Protein AF-A0A4S3IYD9-F1 (afdb_monomer)

Secondary structure (DSSP, 8-state):
--SHHHHHHH----S-EEEEEGGGHHHHHHHHHHHHHHHHS-TTT---------EEEEE--TTTS-GGG----HHHHHHHHHH--SSPPP-BS-GGGTT-EETTEE-EEEEEEEEEEEEETTEEEEEEEEEEEEEE---GGG--BTTB-HHHHHHHHHHHHTTS-TTS-SGGGG----EEEEEEEESS---HHHHHHHHTTHHHHHHHTT----TT-EEEEEEEESS----S-PPP-SS-----------GGGTHHHHHHHHHHHHHHHHHHHHS---EE-GGG-EE--SHHHHHHHHHHHHS-S-S---GGGTS--------SS-----STTPPEEE--------------PPPP---PPPP-----

Structure (mmCIF, N/CA/C/O backbone):
data_AF-A0A4S3IYD9-F1
#
_entry.id   AF-A0A4S3IYD9-F1
#
loop_
_atom_site.group_PDB
_atom_site.id
_atom_site.type_symbol
_atom_site.label_atom_id
_atom_site.label_alt_id
_atom_site.label_comp_id
_atom_site.label_asym_id
_atom_site.label_entity_id
_atom_site.label_seq_id
_atom_site.pdbx_PDB_ins_code
_atom_site.Cartn_x
_atom_site.Cartn_y
_atom_site.Cartn_z
_atom_site.occupancy
_atom_site.B_iso_or_equiv
_atom_site.auth_seq_id
_atom_site.auth_comp_id
_atom_site.auth_asym_id
_atom_site.auth_atom_id
_atom_site.pdbx_PDB_model_num
ATOM 1 N N . MET A 1 1 ? 7.993 -2.018 8.462 1.00 97.50 1 MET A N 1
ATOM 2 C CA . MET A 1 1 ? 8.046 -2.645 7.122 1.00 97.50 1 MET A CA 1
ATOM 3 C C . MET A 1 1 ? 9.369 -3.387 6.964 1.00 97.50 1 MET A C 1
ATOM 5 O O . MET A 1 1 ? 10.409 -2.776 7.178 1.00 97.50 1 MET A O 1
ATOM 9 N N . THR A 1 2 ? 9.347 -4.685 6.658 1.00 98.56 2 THR A N 1
ATOM 10 C CA . THR A 1 2 ? 10.551 -5.486 6.359 1.00 98.56 2 THR A CA 1
ATOM 11 C C . THR A 1 2 ? 11.015 -5.259 4.916 1.00 98.56 2 THR A C 1
ATOM 13 O O . THR A 1 2 ? 10.275 -4.715 4.103 1.00 98.56 2 THR A O 1
ATOM 16 N N . GLY A 1 3 ? 12.248 -5.653 4.587 1.00 97.00 3 GLY A N 1
ATOM 17 C CA . GLY A 1 3 ? 12.784 -5.571 3.219 1.00 97.00 3 GLY A CA 1
ATOM 18 C C . GLY A 1 3 ? 13.182 -4.164 2.746 1.00 97.00 3 G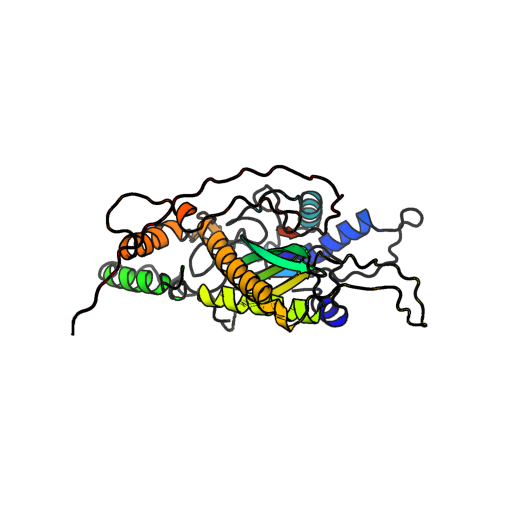LY A C 1
ATOM 19 O O . GLY A 1 3 ? 13.899 -4.049 1.756 1.00 97.00 3 GLY A O 1
ATOM 20 N N . SER A 1 4 ? 12.820 -3.103 3.475 1.00 96.75 4 SER A N 1
ATOM 21 C CA . SER A 1 4 ? 13.103 -1.703 3.113 1.00 96.75 4 SER A CA 1
ATOM 22 C C . SER A 1 4 ? 14.585 -1.415 2.868 1.00 96.75 4 SER A C 1
ATOM 24 O O . SER A 1 4 ? 14.920 -0.810 1.860 1.00 96.75 4 SER A O 1
ATOM 26 N N . HIS A 1 5 ? 15.489 -1.916 3.713 1.00 97.06 5 HIS A N 1
ATOM 27 C CA . HIS A 1 5 ? 16.930 -1.704 3.527 1.00 97.06 5 HIS A CA 1
ATOM 28 C C . HIS A 1 5 ? 17.460 -2.277 2.206 1.00 97.06 5 HIS A C 1
ATOM 30 O O . HIS A 1 5 ? 18.351 -1.696 1.598 1.00 97.06 5 HIS A O 1
ATOM 36 N N . TRP A 1 6 ? 16.906 -3.400 1.740 1.00 95.44 6 TRP A N 1
ATOM 37 C CA . TRP A 1 6 ? 17.292 -3.978 0.452 1.00 95.44 6 TRP A CA 1
ATOM 38 C C . TRP A 1 6 ? 16.702 -3.208 -0.723 1.00 95.44 6 TRP A C 1
ATOM 40 O O . TRP A 1 6 ? 17.362 -3.053 -1.750 1.00 95.44 6 TRP A O 1
ATOM 50 N N . LEU A 1 7 ? 15.476 -2.701 -0.562 1.00 95.94 7 LEU A N 1
ATOM 51 C CA . LEU A 1 7 ? 14.860 -1.795 -1.528 1.00 95.94 7 LEU A CA 1
ATOM 52 C C . LEU A 1 7 ? 15.666 -0.498 -1.658 1.00 95.94 7 LEU A C 1
ATOM 54 O O . LEU A 1 7 ? 15.875 -0.041 -2.775 1.00 95.94 7 LEU A O 1
ATOM 58 N N . ASP A 1 8 ? 16.162 0.060 -0.555 1.00 96.38 8 ASP A N 1
ATOM 59 C CA . ASP A 1 8 ? 16.987 1.272 -0.572 1.00 96.38 8 ASP A CA 1
ATOM 60 C C . ASP A 1 8 ? 18.371 1.034 -1.188 1.00 96.38 8 ASP A C 1
ATOM 62 O O . ASP A 1 8 ? 18.868 1.890 -1.916 1.00 96.38 8 ASP A O 1
ATOM 66 N N . GLU A 1 9 ? 18.975 -0.129 -0.931 1.00 96.25 9 GLU A N 1
ATOM 67 C CA . GLU A 1 9 ? 20.291 -0.489 -1.470 1.00 96.25 9 GLU A CA 1
ATOM 68 C C . GLU A 1 9 ? 20.237 -0.813 -2.969 1.00 96.25 9 GLU A C 1
ATOM 70 O O . GLU A 1 9 ? 21.090 -0.382 -3.741 1.00 96.25 9 GLU A O 1
ATOM 75 N N . THR A 1 10 ? 19.240 -1.593 -3.397 1.00 93.56 10 THR A N 1
ATOM 76 C CA . THR A 1 10 ? 19.213 -2.166 -4.754 1.00 93.56 10 THR A CA 1
ATOM 77 C C . THR A 1 10 ? 18.170 -1.551 -5.673 1.00 93.56 10 THR A C 1
ATOM 79 O O . THR A 1 10 ? 18.308 -1.628 -6.892 1.00 93.56 10 THR A O 1
ATOM 82 N N . GLY A 1 11 ? 17.102 -0.975 -5.119 1.00 95.25 11 GLY A N 1
ATOM 83 C CA . GLY A 1 11 ? 15.945 -0.528 -5.888 1.00 95.25 11 GLY A CA 1
ATOM 84 C C . GLY A 1 11 ? 15.099 -1.656 -6.483 1.00 95.25 11 GLY A C 1
ATOM 85 O O . GLY A 1 11 ? 14.274 -1.385 -7.354 1.00 95.25 11 GLY A O 1
ATOM 86 N N . LEU A 1 12 ? 15.300 -2.910 -6.058 1.00 93.19 12 LEU A N 1
ATOM 87 C CA . LEU A 1 12 ? 14.648 -4.083 -6.643 1.00 93.19 12 LEU A CA 1
ATOM 88 C C . LEU A 1 12 ? 13.636 -4.715 -5.684 1.00 93.19 12 LEU A C 1
ATOM 90 O O . LEU A 1 12 ? 14.000 -5.258 -4.640 1.00 93.19 12 LEU A O 1
ATOM 94 N N . LEU A 1 13 ? 12.365 -4.725 -6.091 1.00 94.88 13 LEU A N 1
ATOM 95 C CA . LEU A 1 13 ? 11.310 -5.498 -5.438 1.00 94.88 13 LEU A CA 1
ATOM 96 C C . LEU A 1 13 ? 11.310 -6.934 -5.982 1.00 94.88 13 LEU A C 1
ATOM 98 O O . LEU A 1 13 ? 11.040 -7.161 -7.157 1.00 94.88 13 LEU A O 1
ATOM 102 N N . ASN A 1 14 ? 11.620 -7.908 -5.127 1.00 90.94 14 ASN A N 1
ATOM 103 C CA . ASN A 1 14 ? 11.794 -9.317 -5.510 1.00 90.94 14 ASN A CA 1
ATOM 104 C C . ASN A 1 14 ? 10.905 -10.298 -4.723 1.00 90.94 14 ASN A C 1
ATOM 106 O O . ASN A 1 14 ? 11.103 -11.510 -4.819 1.00 90.94 14 ASN A O 1
ATOM 110 N N . SER A 1 15 ? 9.937 -9.782 -3.961 1.00 94.44 15 SER A N 1
ATOM 111 C CA . SER A 1 15 ? 8.901 -10.540 -3.249 1.00 94.44 15 SER A CA 1
ATOM 112 C C . SER A 1 15 ? 7.530 -9.886 -3.451 1.00 94.44 15 SER A C 1
ATOM 114 O O . SER A 1 15 ? 7.478 -8.699 -3.785 1.00 94.44 15 SER A O 1
ATOM 116 N N . PRO A 1 16 ? 6.426 -10.623 -3.227 1.00 96.44 16 PRO A N 1
ATOM 117 C CA . PRO A 1 16 ? 5.122 -10.007 -3.018 1.00 96.44 16 PRO A CA 1
ATOM 118 C C . PRO A 1 16 ? 5.163 -9.017 -1.848 1.00 96.44 16 PRO A C 1
ATOM 120 O O . PRO A 1 16 ? 5.876 -9.240 -0.867 1.00 96.44 16 PRO A O 1
ATOM 123 N N . ILE A 1 17 ? 4.367 -7.952 -1.937 1.00 98.44 17 ILE A N 1
ATOM 124 C CA . ILE A 1 17 ? 4.141 -7.036 -0.814 1.00 98.44 17 ILE A CA 1
ATOM 125 C C . ILE A 1 17 ? 2.956 -7.564 -0.009 1.00 98.44 17 ILE A C 1
ATOM 127 O O . ILE A 1 17 ? 1.876 -7.760 -0.569 1.00 98.44 17 ILE A O 1
ATOM 131 N N . ILE A 1 18 ? 3.159 -7.770 1.293 1.00 98.44 18 ILE A N 1
ATOM 132 C CA . ILE A 1 18 ? 2.129 -8.254 2.219 1.00 98.44 18 ILE A CA 1
ATOM 133 C C . ILE A 1 18 ? 1.755 -7.168 3.225 1.00 98.44 18 ILE A C 1
ATOM 135 O O . ILE A 1 18 ? 2.633 -6.647 3.917 1.00 98.44 18 ILE A O 1
ATOM 139 N N . LEU A 1 19 ? 0.457 -6.861 3.338 1.00 98.50 19 LEU A N 1
ATOM 140 C CA . LEU A 1 19 ? -0.084 -5.949 4.353 1.00 98.50 19 LEU A CA 1
ATOM 141 C C . LEU A 1 19 ? -0.878 -6.724 5.411 1.00 98.50 19 LEU A C 1
ATOM 143 O O . LEU A 1 19 ? -1.746 -7.534 5.080 1.00 98.50 19 LEU A O 1
ATOM 147 N N . THR A 1 20 ? -0.564 -6.502 6.688 1.00 98.56 20 THR A N 1
ATOM 148 C CA . THR A 1 20 ? -1.130 -7.266 7.814 1.00 98.56 20 THR A CA 1
ATOM 149 C C . THR A 1 20 ? -1.208 -6.428 9.099 1.00 98.56 20 THR A C 1
ATOM 151 O O . THR A 1 20 ? -0.980 -5.217 9.063 1.00 98.56 20 THR A O 1
ATOM 154 N N . ASN A 1 21 ? -1.521 -7.048 10.242 1.00 97.81 21 ASN A N 1
ATOM 155 C CA . ASN A 1 21 ? -1.428 -6.402 11.552 1.00 97.81 21 ASN A CA 1
ATOM 156 C C . ASN A 1 21 ? -0.024 -6.488 12.172 1.00 97.81 21 ASN A C 1
ATOM 158 O O . ASN A 1 21 ? 0.779 -7.361 11.833 1.00 97.81 21 ASN A O 1
ATOM 162 N N . SER A 1 22 ? 0.259 -5.612 13.138 1.00 97.38 22 SER A N 1
ATOM 163 C CA . SER A 1 22 ? 1.586 -5.466 13.752 1.00 97.38 22 SER A CA 1
ATOM 164 C C . SER A 1 22 ? 2.200 -6.767 14.276 1.00 97.38 22 SER A C 1
ATOM 166 O O . SER A 1 22 ? 3.403 -6.980 14.126 1.00 97.38 22 SER A O 1
ATOM 168 N N . PHE A 1 23 ? 1.408 -7.654 14.891 1.00 97.88 23 PHE A N 1
ATOM 169 C CA . PHE A 1 23 ? 1.936 -8.885 15.503 1.00 97.88 23 PHE A CA 1
ATOM 170 C C . PHE A 1 23 ? 2.058 -10.038 14.500 1.00 97.88 23 PHE A C 1
ATOM 172 O O . PHE A 1 23 ? 2.680 -11.055 14.794 1.00 97.88 23 PHE A O 1
ATOM 179 N N . SER A 1 24 ? 1.524 -9.863 13.292 1.00 98.44 24 SER A N 1
ATOM 180 C CA . SER A 1 24 ? 1.495 -10.889 12.248 1.00 98.44 24 SER A CA 1
ATOM 181 C C . SER A 1 24 ? 2.611 -10.735 11.212 1.00 98.44 24 SER A C 1
ATOM 183 O O . SER A 1 24 ? 2.733 -11.569 10.312 1.00 98.44 24 SER A O 1
ATOM 185 N N . VAL A 1 25 ? 3.474 -9.718 11.353 1.00 98.69 25 VAL A N 1
ATOM 186 C CA . VAL A 1 25 ? 4.619 -9.485 10.453 1.00 98.69 25 VAL A CA 1
ATOM 187 C C . VAL A 1 25 ? 5.507 -10.725 10.343 1.00 98.69 25 VAL A C 1
ATOM 189 O O . VAL A 1 25 ? 5.892 -11.102 9.239 1.00 98.69 25 VAL A O 1
ATOM 192 N N . GLY A 1 26 ? 5.796 -11.393 11.465 1.00 98.62 26 GLY A N 1
ATOM 193 C CA . GLY A 1 26 ? 6.632 -12.597 11.484 1.00 98.62 26 GLY A CA 1
ATOM 194 C C . GLY A 1 26 ? 6.020 -13.767 10.710 1.00 98.62 26 GLY A C 1
ATOM 195 O O . GLY A 1 26 ? 6.700 -14.382 9.892 1.00 98.62 26 GLY A O 1
ATOM 196 N N . ALA A 1 27 ? 4.727 -14.040 10.909 1.00 98.56 27 ALA A N 1
ATOM 197 C CA . ALA A 1 27 ? 4.018 -15.101 10.191 1.00 98.56 27 ALA A CA 1
ATOM 198 C C . ALA A 1 27 ? 3.953 -14.822 8.681 1.00 98.56 27 ALA A C 1
ATOM 200 O O . ALA A 1 27 ? 4.209 -15.715 7.876 1.00 98.56 27 ALA A O 1
ATOM 201 N N . CYS A 1 28 ? 3.697 -13.568 8.299 1.00 98.69 28 CYS A N 1
ATOM 202 C CA . CYS A 1 28 ? 3.705 -13.129 6.903 1.00 98.69 28 CYS A CA 1
ATOM 203 C C . CYS A 1 28 ? 5.079 -13.275 6.249 1.00 98.69 28 CYS A C 1
ATOM 205 O O . CYS A 1 28 ? 5.186 -13.759 5.125 1.00 98.69 28 CYS A O 1
ATOM 207 N N . TYR A 1 29 ? 6.136 -12.914 6.974 1.00 98.62 29 TYR A N 1
ATOM 208 C CA . TYR A 1 29 ? 7.509 -13.048 6.505 1.00 98.62 29 TYR A CA 1
ATOM 209 C C . TYR A 1 29 ? 7.873 -14.519 6.242 1.00 98.62 29 TYR A C 1
ATOM 211 O O . TYR A 1 29 ? 8.420 -14.841 5.187 1.00 98.62 29 TYR A O 1
ATOM 219 N N . THR A 1 30 ? 7.500 -15.423 7.155 1.00 98.62 30 THR A N 1
ATOM 220 C CA . THR A 1 30 ? 7.654 -16.875 6.970 1.00 98.62 30 THR A CA 1
ATOM 221 C C . THR A 1 30 ? 6.826 -17.395 5.795 1.00 98.62 30 THR A C 1
ATOM 223 O O . THR A 1 30 ? 7.353 -18.138 4.973 1.00 98.62 30 THR A O 1
ATOM 226 N N . GLY A 1 31 ? 5.567 -16.971 5.655 1.00 98.62 31 GLY A N 1
ATOM 227 C CA . GLY A 1 31 ? 4.689 -17.415 4.569 1.00 98.62 31 GLY A CA 1
ATOM 228 C C . GLY A 1 31 ? 5.208 -17.064 3.171 1.00 98.62 31 GLY A C 1
ATOM 229 O O . GLY A 1 31 ? 5.139 -17.890 2.264 1.00 98.62 31 GLY A O 1
ATOM 230 N N . ILE A 1 32 ? 5.824 -15.886 2.996 1.00 98.50 32 ILE A N 1
ATOM 231 C CA . ILE A 1 32 ? 6.482 -15.529 1.726 1.00 98.50 32 ILE A CA 1
ATOM 232 C C . ILE A 1 32 ? 7.634 -16.495 1.414 1.00 98.50 32 ILE A C 1
ATOM 234 O O . ILE A 1 32 ? 7.800 -16.895 0.260 1.00 98.50 32 ILE A O 1
ATOM 238 N N . TYR A 1 33 ? 8.426 -16.895 2.416 1.00 98.19 33 TYR A N 1
ATOM 239 C CA . TYR A 1 33 ? 9.464 -17.904 2.207 1.00 98.19 33 TYR A CA 1
ATOM 240 C C . TYR A 1 33 ? 8.885 -19.277 1.895 1.00 98.19 33 TYR A C 1
ATOM 242 O O . TYR A 1 33 ? 9.389 -19.929 0.990 1.00 98.19 33 TYR A O 1
ATOM 250 N N . GLU A 1 34 ? 7.843 -19.720 2.598 1.00 98.19 34 GLU A N 1
ATOM 251 C CA . GLU A 1 34 ? 7.197 -21.007 2.318 1.00 98.19 34 GLU A CA 1
ATOM 252 C C . GLU A 1 34 ? 6.695 -21.072 0.871 1.00 98.19 34 GLU A C 1
ATOM 254 O O . GLU A 1 34 ? 7.003 -22.032 0.160 1.00 98.19 34 GLU A O 1
ATOM 259 N N . TYR A 1 35 ? 6.035 -20.009 0.398 1.00 98.12 35 TYR A N 1
ATOM 260 C CA . TYR A 1 35 ? 5.668 -19.846 -1.009 1.00 98.12 35 TYR A CA 1
ATOM 261 C C . TYR A 1 35 ? 6.901 -19.902 -1.925 1.00 98.12 35 TYR A C 1
ATOM 263 O O . TYR A 1 35 ? 6.962 -20.715 -2.848 1.00 98.12 35 TYR A O 1
ATOM 271 N N . ALA A 1 36 ? 7.928 -19.091 -1.653 1.00 96.31 36 ALA A N 1
ATOM 272 C CA . ALA A 1 36 ? 9.103 -19.008 -2.515 1.00 96.31 36 ALA A CA 1
ATOM 273 C C . ALA A 1 36 ? 9.889 -20.330 -2.583 1.00 96.31 36 ALA A C 1
ATOM 275 O O . ALA A 1 36 ? 10.366 -20.709 -3.650 1.00 96.31 36 ALA A O 1
ATOM 276 N N . VAL A 1 37 ? 9.999 -21.066 -1.475 1.00 96.94 37 VAL A N 1
ATOM 277 C CA . VAL A 1 37 ? 10.620 -22.398 -1.425 1.00 96.94 37 VAL A CA 1
ATOM 278 C C . VAL A 1 37 ? 9.787 -23.414 -2.202 1.00 96.94 37 VAL A C 1
ATOM 280 O O . VAL A 1 37 ? 10.356 -24.228 -2.931 1.00 96.94 37 VAL A O 1
ATOM 283 N N . ARG A 1 38 ? 8.454 -23.377 -2.082 1.00 96.06 38 ARG A N 1
ATOM 284 C CA . ARG A 1 38 ? 7.557 -24.264 -2.836 1.00 96.06 38 ARG A CA 1
ATOM 285 C C . ARG A 1 38 ? 7.732 -24.074 -4.344 1.00 96.06 38 ARG A C 1
ATOM 287 O O . ARG A 1 38 ? 7.913 -25.062 -5.063 1.00 96.06 38 ARG A O 1
ATOM 294 N N . GLU A 1 39 ? 7.759 -22.826 -4.802 1.00 94.62 39 GLU A N 1
ATOM 295 C CA . GLU A 1 39 ? 7.825 -22.488 -6.225 1.00 94.62 39 GLU A CA 1
ATOM 296 C C . GLU A 1 39 ? 9.240 -22.593 -6.800 1.00 94.62 39 GLU A C 1
ATOM 298 O O . GLU A 1 39 ? 9.452 -23.308 -7.782 1.00 94.62 39 GLU A O 1
ATOM 303 N N . TYR A 1 40 ? 10.224 -21.963 -6.155 1.00 92.62 40 TYR A N 1
ATOM 304 C CA . TYR A 1 40 ? 11.518 -21.636 -6.762 1.00 92.62 40 TYR A CA 1
ATOM 305 C C . TYR A 1 40 ? 12.716 -22.412 -6.206 1.00 92.62 40 TYR A C 1
ATOM 307 O O . TYR A 1 40 ? 13.846 -22.100 -6.571 1.00 92.62 40 TYR A O 1
ATOM 315 N N . ARG A 1 41 ? 12.538 -23.398 -5.315 1.00 94.38 41 ARG A N 1
ATOM 316 C CA . ARG A 1 41 ? 13.656 -24.302 -4.976 1.00 94.38 41 ARG A CA 1
ATOM 317 C C . ARG A 1 41 ? 14.051 -25.143 -6.188 1.00 94.38 41 ARG A C 1
ATOM 319 O O . ARG A 1 41 ? 13.180 -25.530 -6.977 1.00 94.38 41 ARG A O 1
ATOM 326 N N . ASP A 1 42 ? 15.328 -25.490 -6.271 1.00 93.19 42 ASP A N 1
ATOM 327 C CA . ASP A 1 42 ? 15.824 -26.389 -7.302 1.00 93.19 42 ASP A CA 1
ATOM 328 C C . ASP A 1 42 ? 15.113 -27.749 -7.201 1.00 93.19 42 ASP A C 1
ATOM 330 O O . ASP A 1 42 ? 15.029 -28.353 -6.127 1.00 93.19 42 ASP A O 1
ATOM 334 N N . LYS A 1 43 ? 14.520 -28.211 -8.308 1.00 92.50 43 LYS A N 1
ATOM 335 C CA . LYS A 1 43 ? 13.659 -29.407 -8.294 1.00 92.50 43 LYS A CA 1
ATOM 336 C C . LYS A 1 43 ? 14.463 -30.705 -8.295 1.00 92.50 43 LYS A C 1
ATOM 338 O O . LYS A 1 43 ? 13.921 -31.725 -7.877 1.00 92.50 43 LYS A O 1
ATOM 343 N N . GLU A 1 44 ? 15.718 -30.668 -8.739 1.00 93.62 44 GLU A N 1
ATOM 344 C CA . GLU A 1 44 ? 16.589 -31.844 -8.791 1.00 93.62 44 GLU A CA 1
ATOM 345 C C . GLU A 1 44 ? 17.248 -32.117 -7.432 1.00 93.62 44 GLU A C 1
ATOM 347 O O . GLU A 1 44 ? 17.145 -33.220 -6.899 1.00 93.62 44 GLU A O 1
ATOM 352 N N . SER A 1 45 ? 17.886 -31.106 -6.842 1.00 95.00 45 SER A N 1
ATOM 353 C CA . SER A 1 45 ? 18.566 -31.189 -5.544 1.00 95.00 45 SER A CA 1
ATOM 354 C C . SER A 1 45 ? 17.634 -30.976 -4.350 1.00 95.00 45 SER A C 1
ATOM 356 O O . SER A 1 45 ? 17.941 -31.420 -3.244 1.00 95.00 45 SER A O 1
ATOM 358 N N . GLY A 1 46 ? 16.506 -30.286 -4.543 1.00 94.06 46 GLY A N 1
ATOM 359 C CA . GLY A 1 46 ? 15.596 -29.885 -3.468 1.00 94.06 46 GLY A CA 1
ATOM 360 C C . GLY A 1 46 ? 16.105 -28.723 -2.607 1.00 94.06 46 GLY A C 1
ATOM 361 O O . GLY A 1 46 ? 15.443 -28.375 -1.626 1.00 94.06 46 GLY A O 1
ATOM 362 N N . LEU A 1 47 ? 17.257 -28.133 -2.941 1.00 94.69 47 LEU A N 1
ATOM 363 C CA . LEU A 1 47 ? 17.892 -27.059 -2.178 1.00 94.69 47 LEU A CA 1
ATOM 364 C C . LEU A 1 47 ? 17.474 -25.667 -2.675 1.00 94.69 47 LEU A C 1
ATOM 366 O O . LEU A 1 47 ? 16.963 -25.488 -3.780 1.00 94.69 47 LEU A O 1
ATOM 370 N N . VAL A 1 48 ? 17.693 -24.671 -1.817 1.00 93.44 48 VAL A N 1
ATOM 371 C CA . VAL A 1 48 ? 17.516 -23.248 -2.127 1.00 93.44 48 VAL A CA 1
ATOM 372 C C . VAL A 1 48 ? 18.891 -22.632 -2.361 1.00 93.44 48 VAL A C 1
ATOM 374 O O . VAL A 1 48 ? 19.754 -22.713 -1.490 1.00 93.44 48 VAL A O 1
ATOM 377 N N . ASP A 1 49 ? 19.080 -22.004 -3.517 1.00 89.38 49 ASP A N 1
ATOM 378 C CA . ASP A 1 49 ? 20.329 -21.365 -3.953 1.00 89.38 49 ASP A CA 1
ATOM 379 C C . ASP A 1 49 ? 20.182 -19.848 -4.179 1.00 89.38 49 ASP A C 1
ATOM 381 O O . ASP A 1 49 ? 21.083 -19.183 -4.691 1.00 89.38 49 ASP A O 1
ATOM 385 N N . TRP A 1 50 ? 19.055 -19.276 -3.756 1.00 89.50 50 TRP A N 1
ATOM 386 C CA . TRP A 1 50 ? 18.725 -17.864 -3.908 1.00 89.50 50 TRP A CA 1
ATOM 387 C C . TRP A 1 50 ? 18.597 -17.142 -2.564 1.00 89.50 50 TRP A C 1
ATOM 389 O O . TRP A 1 50 ? 18.311 -17.728 -1.523 1.00 89.50 50 TRP A O 1
ATOM 399 N N . PHE A 1 51 ? 18.762 -15.818 -2.605 1.00 88.56 51 PHE A N 1
ATOM 400 C CA . PHE A 1 51 ? 18.617 -14.925 -1.453 1.00 88.56 51 PHE A CA 1
ATOM 401 C C . PHE A 1 51 ? 17.456 -13.951 -1.655 1.00 88.56 51 PHE A C 1
ATOM 403 O O . PHE A 1 51 ? 17.416 -13.264 -2.676 1.00 88.56 51 PHE A O 1
ATOM 410 N N . LEU A 1 52 ? 16.516 -13.891 -0.711 1.00 91.69 52 LEU A N 1
ATOM 411 C CA . LEU A 1 52 ? 15.304 -13.067 -0.762 1.00 91.69 52 LEU A CA 1
ATOM 412 C C . LEU A 1 52 ? 15.163 -12.273 0.542 1.00 91.69 52 LEU A C 1
ATOM 414 O O . LEU A 1 52 ? 15.433 -12.816 1.604 1.00 91.69 52 LEU A O 1
ATOM 418 N N . LEU A 1 53 ? 14.696 -11.024 0.478 1.00 95.56 53 LEU A N 1
ATOM 419 C CA . LEU A 1 53 ? 14.300 -10.249 1.657 1.00 95.56 53 LEU A CA 1
ATOM 420 C C . LEU A 1 53 ? 12.827 -9.835 1.517 1.00 95.56 53 LEU A C 1
ATOM 422 O O . LEU A 1 53 ? 12.544 -8.827 0.872 1.00 95.56 53 LEU A O 1
ATOM 426 N N . PRO A 1 54 ? 11.890 -10.618 2.087 1.00 97.94 54 PRO A N 1
ATOM 427 C CA . PRO A 1 54 ? 10.458 -10.364 1.969 1.00 97.94 54 PRO A CA 1
ATOM 428 C C . PRO A 1 54 ? 10.008 -8.973 2.442 1.00 97.94 54 PRO A C 1
ATOM 430 O O . PRO A 1 54 ? 10.481 -8.474 3.473 1.00 97.94 54 PRO A O 1
ATOM 433 N N . VAL A 1 55 ? 9.048 -8.379 1.726 1.00 98.62 55 VAL A N 1
ATOM 434 C CA . VAL A 1 55 ? 8.442 -7.078 2.051 1.00 98.62 55 VAL A CA 1
ATOM 435 C C . VAL A 1 55 ? 7.088 -7.276 2.731 1.00 98.62 55 VAL A C 1
ATOM 437 O O . VAL A 1 55 ? 6.089 -7.621 2.105 1.00 98.62 55 VAL A O 1
ATOM 440 N N . VAL A 1 56 ? 7.056 -7.016 4.035 1.00 98.75 56 VAL A N 1
ATOM 441 C CA . VAL A 1 56 ? 5.857 -7.082 4.872 1.00 98.75 56 VAL A CA 1
ATOM 442 C C . VAL A 1 56 ? 5.692 -5.753 5.592 1.00 98.75 56 VAL A C 1
ATOM 444 O O . VAL A 1 56 ? 6.626 -5.261 6.235 1.00 98.75 56 VAL A O 1
ATOM 447 N N . ALA A 1 57 ? 4.510 -5.164 5.507 1.00 98.56 57 ALA A N 1
ATOM 448 C CA . ALA A 1 57 ? 4.162 -3.927 6.186 1.00 98.56 57 ALA A CA 1
ATOM 449 C C . ALA A 1 57 ? 2.902 -4.109 7.033 1.00 98.56 57 ALA A C 1
ATOM 451 O O . ALA A 1 57 ? 2.149 -5.067 6.859 1.00 98.56 57 ALA A O 1
ATOM 452 N N . GLU A 1 58 ? 2.706 -3.213 7.993 1.00 98.38 58 GLU A N 1
ATOM 453 C CA . GLU A 1 58 ? 1.680 -3.397 9.006 1.00 98.38 58 GLU A CA 1
ATOM 454 C C . GLU A 1 58 ? 1.039 -2.093 9.453 1.00 98.38 58 GLU A C 1
ATOM 456 O O . GLU A 1 58 ? 1.624 -1.019 9.330 1.00 98.38 58 GLU A O 1
ATOM 461 N N . THR A 1 59 ? -0.163 -2.231 9.999 1.00 97.81 59 THR A N 1
ATOM 462 C CA . THR A 1 59 ? -0.786 -1.250 10.887 1.00 97.81 59 THR A CA 1
ATOM 463 C C . THR A 1 59 ? -1.384 -1.986 12.091 1.00 97.81 59 THR A C 1
ATOM 465 O O . THR A 1 59 ? -1.534 -3.206 12.067 1.00 97.81 59 THR A O 1
ATOM 468 N N . CYS A 1 60 ? -1.730 -1.278 13.167 1.00 95.69 60 CYS A N 1
ATOM 469 C CA . CYS A 1 60 ? -2.146 -1.918 14.418 1.00 95.69 60 CYS A CA 1
ATOM 470 C C . CYS A 1 60 ? -3.674 -1.970 14.606 1.00 95.69 60 CYS A C 1
ATOM 472 O O . CYS A 1 60 ? -4.294 -0.937 14.853 1.00 95.69 60 CYS A O 1
ATOM 474 N N . ASP A 1 61 ? -4.271 -3.166 14.583 1.00 94.62 61 ASP A N 1
ATOM 475 C CA . ASP A 1 61 ? -5.722 -3.403 14.732 1.00 94.62 61 ASP A CA 1
ATOM 476 C C . ASP A 1 61 ? -6.179 -3.710 16.173 1.00 94.62 61 ASP A C 1
ATOM 478 O O . ASP A 1 61 ? -7.264 -4.249 16.390 1.00 94.62 61 ASP A O 1
ATOM 482 N N . LEU A 1 62 ? -5.387 -3.333 17.183 1.00 90.50 62 LEU A N 1
ATOM 483 C CA . LEU A 1 62 ? -5.590 -3.701 18.597 1.00 90.50 62 LEU A CA 1
ATOM 484 C C . LEU A 1 62 ? -6.974 -3.359 19.190 1.00 90.50 62 LEU A C 1
ATOM 486 O O . LEU A 1 62 ? -7.318 -3.844 20.270 1.00 90.50 62 LEU A O 1
ATOM 490 N N . TYR A 1 63 ? -7.736 -2.469 18.545 1.00 86.88 63 TYR A N 1
ATOM 491 C CA . TYR A 1 63 ? -9.064 -2.056 19.004 1.00 86.88 63 TYR A CA 1
ATOM 492 C C . TYR A 1 63 ? -10.166 -3.024 18.573 1.00 86.88 63 TYR A C 1
ATOM 494 O O . TYR A 1 63 ? -11.112 -3.226 19.332 1.00 86.88 63 TYR A O 1
ATOM 502 N N . LEU A 1 64 ? -10.048 -3.606 17.376 1.00 93.62 64 LEU A N 1
ATOM 503 C CA . LEU A 1 64 ? -11.067 -4.478 16.785 1.00 93.62 64 LEU A CA 1
ATOM 504 C C . LEU A 1 64 ? -10.614 -5.937 16.650 1.00 93.62 64 LEU A C 1
ATOM 506 O O . LEU A 1 64 ? -11.419 -6.790 16.293 1.00 93.62 64 LEU A O 1
ATOM 510 N N . ASN A 1 65 ? -9.360 -6.237 16.985 1.00 94.44 65 ASN A N 1
ATOM 511 C CA . ASN A 1 65 ? -8.777 -7.571 16.921 1.00 94.44 65 ASN A CA 1
ATOM 512 C C . ASN A 1 65 ? -8.150 -7.976 18.266 1.00 94.44 65 ASN A C 1
ATOM 514 O O . ASN A 1 65 ? -7.560 -7.149 18.965 1.00 94.44 65 ASN A O 1
ATOM 518 N N . ASP A 1 66 ? -8.208 -9.269 18.601 1.00 94.69 66 ASP A N 1
ATOM 519 C CA . ASP A 1 66 ? -7.318 -9.844 19.615 1.00 94.69 66 ASP A CA 1
ATOM 520 C C . ASP A 1 66 ? -5.939 -10.066 18.985 1.00 94.69 66 ASP A C 1
ATOM 522 O O . ASP A 1 66 ? -5.550 -11.174 18.613 1.00 94.69 66 ASP A O 1
ATOM 526 N N . ILE A 1 67 ? -5.195 -8.970 18.835 1.00 94.38 67 ILE A N 1
ATOM 527 C CA . ILE A 1 67 ? -3.884 -8.978 18.177 1.00 94.38 67 ILE A CA 1
ATOM 528 C C . ILE A 1 67 ? -2.886 -9.918 18.879 1.00 94.38 67 ILE A C 1
ATOM 530 O O . ILE A 1 67 ? -1.977 -10.455 18.245 1.00 94.38 67 ILE A O 1
ATOM 534 N N . GLY A 1 68 ? -3.079 -10.170 20.181 1.00 95.94 68 GLY A N 1
ATOM 535 C CA . GLY A 1 68 ? -2.253 -11.071 20.982 1.00 95.94 68 GLY A CA 1
ATOM 536 C C . GLY A 1 68 ? -2.463 -12.552 20.666 1.00 95.94 68 GLY A C 1
ATOM 537 O O . GLY A 1 68 ? -1.554 -13.345 20.902 1.00 95.94 68 GLY A O 1
ATOM 538 N N . ALA A 1 69 ? -3.608 -12.923 20.087 1.00 96.00 69 ALA A N 1
ATOM 539 C CA . ALA A 1 69 ? -3.874 -14.292 19.656 1.00 96.00 69 ALA A CA 1
ATOM 540 C C . ALA A 1 69 ? -3.047 -14.707 18.425 1.00 96.00 69 ALA A C 1
ATOM 542 O O . ALA A 1 69 ? -2.947 -15.901 18.152 1.00 96.00 69 ALA A O 1
ATOM 543 N N . MET A 1 70 ? -2.452 -13.744 17.699 1.00 96.38 70 MET A N 1
ATOM 544 C CA . MET A 1 70 ? -1.570 -13.978 16.541 1.00 96.38 70 MET A CA 1
ATOM 545 C C . MET A 1 70 ? -2.147 -15.000 15.547 1.00 96.38 70 MET A C 1
ATOM 547 O O . MET A 1 70 ? -1.476 -15.937 15.123 1.00 96.38 70 MET A O 1
ATOM 551 N N . VAL A 1 71 ? -3.426 -14.832 15.199 1.00 96.31 71 VAL A N 1
ATOM 552 C CA . VAL A 1 71 ? -4.194 -15.827 14.430 1.00 96.31 71 VAL A CA 1
ATOM 553 C C . VAL A 1 71 ? -3.774 -15.950 12.965 1.00 96.31 71 VAL A C 1
ATOM 555 O O . VAL A 1 71 ? -4.110 -16.937 12.317 1.00 96.31 71 VAL A O 1
ATOM 558 N N . VAL A 1 72 ? -3.046 -14.965 12.432 1.00 97.88 72 VAL A N 1
ATOM 559 C CA . VAL A 1 72 ? -2.519 -15.016 11.067 1.00 97.88 72 VAL A CA 1
ATOM 560 C C . VAL A 1 72 ? -1.388 -16.038 10.998 1.00 97.88 72 VAL A C 1
ATOM 562 O O . VAL A 1 72 ? -0.386 -15.918 11.702 1.00 97.88 72 VAL A O 1
ATOM 565 N N . THR A 1 73 ? -1.524 -17.019 10.109 1.00 98.38 73 THR A N 1
ATOM 566 C CA . THR A 1 73 ? -0.535 -18.089 9.923 1.00 98.38 73 THR A CA 1
ATOM 567 C C . THR A 1 73 ? 0.216 -17.955 8.593 1.00 98.38 73 THR A C 1
ATOM 569 O O . THR A 1 73 ? -0.304 -17.349 7.654 1.00 98.38 73 THR A O 1
ATOM 572 N N . PRO A 1 74 ? 1.417 -18.552 8.460 1.00 98.69 74 PRO A N 1
ATOM 573 C CA . PRO A 1 74 ? 2.117 -18.640 7.175 1.00 98.69 74 PRO A CA 1
ATOM 574 C C . PRO A 1 74 ? 1.267 -19.263 6.056 1.00 98.69 74 PRO A C 1
ATOM 576 O O . PRO A 1 74 ? 1.257 -18.748 4.943 1.00 98.69 74 PRO A O 1
ATOM 579 N N . ASP A 1 75 ? 0.470 -20.295 6.360 1.00 98.25 75 ASP A N 1
ATOM 580 C CA . ASP A 1 75 ? -0.439 -20.928 5.392 1.00 98.25 75 ASP A CA 1
ATOM 581 C C . ASP A 1 75 ? -1.483 -19.949 4.834 1.00 98.25 75 ASP A C 1
ATOM 583 O O . ASP A 1 75 ? -1.734 -19.938 3.631 1.00 98.25 75 ASP A O 1
ATOM 587 N N . MET A 1 76 ? -2.053 -19.074 5.674 1.00 98.06 76 MET A N 1
ATOM 588 C CA . MET A 1 76 ? -2.971 -18.026 5.204 1.00 98.06 76 MET A CA 1
ATOM 589 C C . MET A 1 76 ? -2.294 -17.089 4.200 1.00 98.06 76 MET A C 1
ATOM 591 O O . MET A 1 76 ? -2.925 -16.652 3.242 1.00 98.06 76 MET A O 1
ATOM 595 N N . VAL A 1 77 ? -1.004 -16.809 4.393 1.00 98.25 77 VAL A N 1
ATOM 596 C CA . VAL A 1 77 ? -0.208 -15.963 3.495 1.00 98.25 77 VAL A CA 1
ATOM 597 C C . VAL A 1 77 ? 0.023 -16.679 2.175 1.00 98.25 77 VAL A C 1
ATOM 599 O O . VAL A 1 77 ? -0.241 -16.101 1.129 1.00 98.25 77 VAL A O 1
ATOM 602 N N . VAL A 1 78 ? 0.457 -17.942 2.210 1.00 98.31 78 VAL A N 1
ATOM 603 C CA . VAL A 1 78 ? 0.654 -18.758 1.003 1.00 98.31 78 VAL A CA 1
ATOM 604 C C . VAL A 1 78 ? -0.647 -18.857 0.205 1.00 98.31 78 VAL A C 1
ATOM 606 O O . VAL A 1 78 ? -0.643 -18.590 -0.994 1.00 98.31 78 VAL A O 1
ATOM 609 N N . ARG A 1 79 ? -1.775 -19.149 0.869 1.00 97.38 79 ARG A N 1
ATOM 610 C CA . ARG A 1 79 ? -3.097 -19.190 0.226 1.00 97.38 79 ARG A CA 1
ATOM 611 C C . ARG A 1 79 ? -3.485 -17.851 -0.384 1.00 97.38 79 ARG A C 1
ATOM 613 O O . ARG A 1 79 ? -3.971 -17.830 -1.509 1.00 97.38 79 ARG A O 1
ATOM 620 N N . GLY A 1 80 ? -3.238 -16.749 0.319 1.00 95.25 80 GLY A N 1
ATOM 621 C CA . GLY A 1 80 ? -3.457 -15.422 -0.240 1.00 95.25 80 GLY A CA 1
ATOM 622 C C . GLY A 1 80 ? -2.625 -15.195 -1.506 1.00 95.25 80 GLY A C 1
ATOM 623 O O . GLY A 1 80 ? -3.133 -14.611 -2.459 1.00 95.25 80 GLY A O 1
ATOM 624 N N . ILE A 1 81 ? -1.356 -15.641 -1.529 1.00 96.62 81 ILE A N 1
ATOM 625 C CA . ILE A 1 81 ? -0.468 -15.440 -2.687 1.00 96.62 81 ILE A CA 1
ATOM 626 C C . ILE A 1 81 ? -1.016 -16.231 -3.876 1.00 96.62 81 ILE A C 1
ATOM 628 O O . ILE A 1 81 ? -1.073 -15.706 -4.983 1.00 96.62 81 ILE A O 1
ATOM 632 N N . ASP A 1 82 ? -1.477 -17.458 -3.631 1.00 96.00 82 ASP A N 1
ATOM 633 C CA . ASP A 1 82 ? -2.047 -18.339 -4.654 1.00 96.00 82 ASP A CA 1
ATOM 634 C C . ASP A 1 82 ? -3.380 -17.838 -5.222 1.00 96.00 82 ASP A C 1
ATOM 636 O O . ASP A 1 82 ? -3.721 -18.141 -6.364 1.00 96.00 82 ASP A O 1
ATOM 640 N N . GLN A 1 83 ? -4.157 -17.111 -4.418 1.00 94.19 83 GLN A N 1
ATOM 641 C CA . GLN A 1 83 ? -5.493 -16.632 -4.782 1.00 94.19 83 GLN A CA 1
ATOM 642 C C . GLN A 1 83 ? -5.495 -15.210 -5.349 1.00 94.19 83 GLN A C 1
ATOM 644 O O . GLN A 1 83 ? -6.516 -14.773 -5.889 1.00 94.19 83 GLN A O 1
ATOM 649 N N . ALA A 1 84 ? -4.377 -14.490 -5.244 1.00 92.38 84 ALA A N 1
ATOM 650 C CA . ALA A 1 84 ? -4.246 -13.155 -5.797 1.00 92.38 84 ALA A CA 1
ATOM 651 C C . ALA A 1 84 ? -4.483 -13.176 -7.321 1.00 92.38 84 ALA A C 1
ATOM 653 O O . ALA A 1 84 ? -3.913 -13.985 -8.056 1.00 92.38 84 ALA A O 1
ATOM 654 N N . ASN A 1 85 ? -5.384 -12.308 -7.784 1.00 90.38 85 ASN A N 1
ATOM 655 C CA . ASN A 1 85 ? -5.799 -12.199 -9.181 1.00 90.38 85 ASN A CA 1
ATOM 656 C C . ASN A 1 85 ? -6.149 -10.741 -9.548 1.00 90.38 85 ASN A C 1
ATOM 658 O O . ASN A 1 85 ? -6.248 -9.885 -8.676 1.00 90.38 85 ASN A O 1
ATOM 662 N N . ALA A 1 86 ? -6.326 -10.443 -10.837 1.00 86.81 86 ALA A N 1
ATOM 663 C CA . ALA A 1 86 ? -6.530 -9.076 -11.334 1.00 86.81 86 ALA A CA 1
ATOM 664 C C . ALA A 1 86 ? -7.959 -8.519 -11.145 1.00 86.81 86 ALA A C 1
ATOM 666 O O . ALA A 1 86 ? -8.272 -7.471 -11.714 1.00 86.81 86 ALA A O 1
ATOM 667 N N . ASP A 1 87 ? -8.825 -9.210 -10.401 1.00 87.38 87 ASP A N 1
ATOM 668 C CA . ASP A 1 87 ? -10.172 -8.726 -10.115 1.00 87.38 87 ASP A CA 1
ATOM 669 C C . ASP A 1 87 ? -10.133 -7.482 -9.217 1.00 87.38 87 ASP A C 1
ATOM 671 O O . ASP A 1 87 ? -9.114 -7.124 -8.616 1.00 87.38 87 ASP A O 1
ATOM 675 N N . PHE A 1 88 ? -11.280 -6.809 -9.129 1.00 85.25 88 PHE A N 1
ATOM 676 C CA . PHE A 1 88 ? -11.425 -5.606 -8.324 1.00 85.25 88 PHE A CA 1
ATOM 677 C C . PHE A 1 88 ? -11.014 -5.848 -6.867 1.00 85.25 88 PHE A C 1
ATOM 679 O O . PHE A 1 88 ? -11.429 -6.821 -6.226 1.00 85.25 88 PHE A O 1
ATOM 686 N N . VAL A 1 89 ? -10.216 -4.924 -6.330 1.00 86.75 89 VAL A N 1
ATOM 687 C CA . VAL A 1 89 ? -9.753 -5.004 -4.951 1.00 86.75 89 VAL A CA 1
ATOM 688 C C . VAL A 1 89 ? -10.912 -4.725 -4.011 1.00 86.75 89 VAL A C 1
ATOM 690 O O . VAL A 1 89 ? -11.467 -3.635 -4.015 1.00 86.75 89 VAL A O 1
ATOM 693 N N . LYS A 1 90 ? -11.273 -5.695 -3.169 1.00 92.31 90 LYS A N 1
ATOM 694 C CA . LYS A 1 90 ? -12.275 -5.455 -2.129 1.00 92.31 90 LYS A CA 1
ATOM 695 C C . LYS A 1 90 ? -11.771 -4.453 -1.102 1.00 92.31 90 LYS A C 1
ATOM 697 O O . LYS A 1 90 ? -10.687 -4.634 -0.549 1.00 92.31 90 LYS A O 1
ATOM 702 N N . GLU A 1 91 ? -12.610 -3.482 -0.785 1.00 94.81 91 GLU A N 1
ATOM 703 C CA . GLU A 1 91 ? -12.292 -2.351 0.086 1.00 94.81 91 GLU A CA 1
ATOM 704 C C . GLU A 1 91 ? -13.015 -2.449 1.434 1.00 94.81 91 GLU A C 1
ATOM 706 O O . GLU A 1 91 ? -13.856 -3.324 1.647 1.00 94.81 91 GLU A O 1
ATOM 711 N N . GLY A 1 92 ? -12.659 -1.560 2.360 1.00 95.88 92 GLY A N 1
ATOM 712 C CA . GLY A 1 92 ? -13.175 -1.543 3.719 1.00 95.88 92 GLY A CA 1
ATOM 713 C C . GLY A 1 92 ? -12.584 -2.659 4.573 1.00 95.88 92 GLY A C 1
ATOM 714 O O . GLY A 1 92 ? -11.369 -2.744 4.769 1.00 95.88 92 GLY A O 1
ATOM 715 N N . ASN A 1 93 ? -13.451 -3.516 5.112 1.00 96.94 93 ASN A N 1
ATOM 716 C CA . ASN A 1 93 ? -13.126 -4.495 6.155 1.00 96.94 93 ASN A CA 1
ATOM 717 C C . ASN A 1 93 ? -12.496 -5.778 5.587 1.00 96.94 93 ASN A C 1
ATOM 719 O O . ASN A 1 93 ? -12.970 -6.882 5.845 1.00 96.94 93 ASN A O 1
ATOM 723 N N . THR A 1 94 ? -11.439 -5.640 4.796 1.00 95.31 94 THR A N 1
ATOM 724 C CA . THR A 1 94 ? -10.805 -6.745 4.071 1.00 95.31 94 THR A CA 1
ATOM 725 C C . THR A 1 94 ? -9.301 -6.728 4.250 1.00 95.31 94 THR A C 1
ATOM 727 O O . THR A 1 94 ? -8.721 -5.723 4.664 1.00 95.31 94 THR A O 1
ATOM 730 N N . GLY A 1 95 ? -8.630 -7.837 3.941 1.00 94.94 95 GLY A N 1
ATOM 731 C CA . GLY A 1 95 ? -7.176 -7.827 3.971 1.00 94.94 95 GLY A CA 1
ATOM 732 C C . GLY A 1 95 ? -6.623 -7.722 5.397 1.00 94.94 95 GLY A C 1
ATOM 733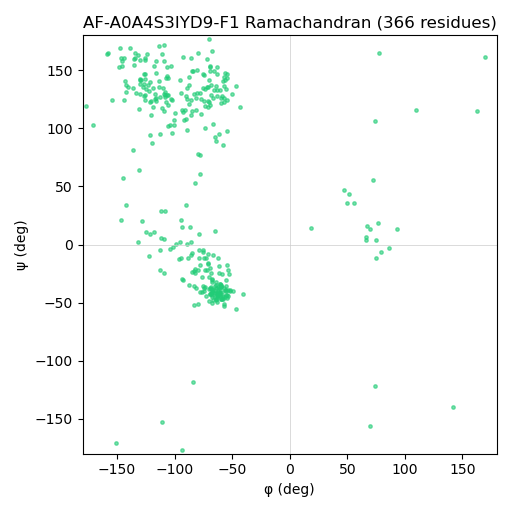 O O . GLY A 1 95 ? -7.309 -7.916 6.410 1.00 94.94 95 GLY A O 1
ATOM 734 N N . GLY A 1 96 ? -5.394 -7.213 5.471 1.00 96.44 96 GLY A N 1
ATOM 735 C CA . GLY A 1 96 ? -4.880 -6.622 6.703 1.00 96.44 96 GLY A CA 1
ATOM 736 C C . GLY A 1 96 ? -5.676 -5.391 7.175 1.00 96.44 96 GLY A C 1
ATOM 737 O O . GLY A 1 96 ? -5.514 -4.980 8.315 1.00 96.44 96 GLY A O 1
ATOM 738 N N . GLY A 1 97 ? -6.574 -4.826 6.357 1.00 97.19 97 GLY A N 1
ATOM 739 C CA . GLY A 1 97 ? -7.483 -3.735 6.719 1.00 97.19 97 GLY A CA 1
ATOM 740 C C . GLY A 1 97 ? -8.670 -4.140 7.606 1.00 97.19 97 GLY A C 1
ATOM 741 O O . GLY A 1 97 ? -9.339 -3.266 8.163 1.00 97.19 97 GLY A O 1
ATOM 742 N N . THR A 1 98 ? -8.919 -5.442 7.787 1.00 97.31 98 THR A N 1
ATOM 743 C CA . THR A 1 98 ? -10.112 -5.984 8.461 1.00 97.31 98 THR A CA 1
ATOM 744 C C . THR A 1 98 ? -10.429 -5.279 9.785 1.00 97.31 98 THR A C 1
ATOM 746 O O . THR A 1 98 ? -11.512 -4.715 9.929 1.00 97.31 98 THR A O 1
ATOM 749 N N . GLY A 1 99 ? -9.475 -5.219 10.720 1.00 95.81 99 GLY A N 1
ATOM 750 C CA . GLY A 1 99 ? -9.659 -4.621 12.050 1.00 95.81 99 GLY A CA 1
ATOM 751 C C . GLY A 1 99 ? -9.244 -3.149 12.179 1.00 95.81 99 GLY A C 1
ATOM 752 O O . GLY A 1 99 ? -9.070 -2.663 13.295 1.00 95.81 99 GLY A O 1
ATOM 753 N N . MET A 1 100 ? -9.041 -2.431 11.071 1.00 96.81 100 MET A N 1
ATOM 754 C CA . MET A 1 100 ? -8.468 -1.080 11.112 1.00 96.81 100 MET A CA 1
ATOM 755 C C . MET A 1 100 ? -9.508 0.021 11.359 1.00 96.81 100 MET A C 1
ATOM 757 O O . MET A 1 100 ? -10.666 -0.077 10.938 1.00 96.81 100 MET A O 1
ATOM 761 N N . VAL A 1 101 ? -9.067 1.092 12.021 1.00 95.25 101 VAL A N 1
ATOM 762 C CA . VAL A 1 101 ? -9.842 2.283 12.399 1.00 95.25 101 VAL A CA 1
ATOM 763 C C . VAL A 1 101 ? -9.122 3.521 11.871 1.00 95.25 101 VAL A C 1
ATOM 765 O O . VAL A 1 101 ? -7.961 3.751 12.194 1.00 95.25 101 VAL A O 1
ATOM 768 N N . CYS A 1 102 ? -9.805 4.345 11.084 1.00 94.81 102 CYS A N 1
ATOM 769 C CA . CYS A 1 102 ? -9.227 5.540 10.479 1.00 94.81 102 CYS A CA 1
ATOM 770 C C . CYS A 1 102 ? -10.081 6.764 10.807 1.00 94.81 102 CYS A C 1
ATOM 772 O O . CYS A 1 102 ? -11.294 6.755 10.616 1.00 94.81 102 CYS A O 1
ATOM 774 N N . GLN A 1 103 ? -9.449 7.816 11.332 1.00 92.56 103 GLN A N 1
ATOM 775 C CA . GLN A 1 103 ? -10.084 9.089 11.667 1.00 92.56 103 GLN A CA 1
ATOM 776 C C . GLN A 1 103 ? -11.329 8.890 12.548 1.00 92.56 103 GLN A C 1
ATOM 778 O O . GLN A 1 103 ? -12.385 9.467 12.315 1.00 92.56 103 GLN A O 1
ATOM 783 N N . GLY A 1 104 ? -11.231 8.018 13.558 1.00 89.25 104 GLY A N 1
ATOM 784 C CA . GLY A 1 104 ? -12.334 7.690 14.476 1.00 89.25 104 GLY A CA 1
ATOM 785 C C . GLY A 1 104 ? -13.532 6.954 13.856 1.00 89.25 104 GLY A C 1
ATOM 786 O O . GLY A 1 104 ? -14.528 6.747 14.547 1.00 89.25 104 GLY A O 1
ATOM 787 N N . PHE A 1 105 ? -13.436 6.555 12.592 1.00 93.38 105 PHE A N 1
ATOM 788 C CA . PHE A 1 105 ? -14.399 5.726 11.879 1.00 93.38 105 PHE A CA 1
ATOM 789 C C . PHE A 1 105 ? -13.789 4.372 11.541 1.00 93.38 105 PHE A C 1
ATOM 791 O O . PHE A 1 105 ? -12.584 4.153 11.697 1.00 93.38 105 PHE A O 1
ATOM 798 N N . LYS A 1 106 ? -14.612 3.447 11.050 1.00 95.69 106 LYS A N 1
ATOM 799 C CA . LYS A 1 106 ? -14.078 2.213 10.488 1.00 95.69 106 LYS A CA 1
ATOM 800 C C . LYS A 1 106 ? -13.217 2.565 9.269 1.00 95.69 106 LYS A C 1
ATOM 802 O O . LYS A 1 106 ? -13.647 3.323 8.407 1.00 95.69 106 LYS A O 1
ATOM 807 N N . GLY A 1 107 ? -11.986 2.059 9.260 1.00 95.00 107 GLY A N 1
ATOM 808 C CA . GLY A 1 107 ? -11.061 2.163 8.132 1.00 95.00 107 GLY A CA 1
ATOM 809 C C . GLY A 1 107 ? -10.842 0.800 7.488 1.00 95.00 107 GLY A C 1
ATOM 810 O O . GLY A 1 107 ? -11.675 -0.099 7.621 1.00 95.00 107 GLY A O 1
ATOM 811 N N . GLY A 1 108 ? -9.680 0.617 6.864 1.00 96.75 108 GLY A N 1
ATOM 812 C CA . GLY A 1 108 ? -9.306 -0.660 6.270 1.00 96.75 108 GLY A CA 1
ATOM 813 C C . GLY A 1 108 ? -8.569 -0.519 4.954 1.00 96.75 108 GLY A C 1
ATOM 814 O O . GLY A 1 108 ? -7.686 0.330 4.829 1.00 96.75 108 GLY A O 1
ATOM 815 N N . THR A 1 109 ? -8.886 -1.388 4.001 1.00 98.44 109 THR A N 1
ATOM 816 C CA . THR A 1 109 ? -8.258 -1.389 2.680 1.00 98.44 109 THR A CA 1
ATOM 817 C C . THR A 1 109 ? -8.990 -0.450 1.734 1.00 98.44 109 THR A C 1
ATOM 819 O O . THR A 1 109 ? -10.212 -0.461 1.679 1.00 98.44 109 THR A O 1
ATOM 822 N N . GLY A 1 110 ? -8.252 0.327 0.951 1.00 98.12 110 GLY A N 1
ATOM 823 C CA . GLY A 1 110 ? -8.820 1.093 -0.157 1.00 98.12 110 GLY A CA 1
ATOM 824 C C . GLY A 1 110 ? -7.838 1.206 -1.308 1.00 98.12 110 GLY A C 1
ATOM 825 O O . GLY A 1 110 ? -6.636 0.992 -1.130 1.00 98.12 110 GLY A O 1
ATOM 826 N N . ASN A 1 111 ? -8.340 1.506 -2.496 1.00 97.62 111 ASN A N 1
ATOM 827 C CA . ASN A 1 111 ? -7.541 1.630 -3.700 1.00 97.62 111 ASN A CA 1
ATOM 828 C C . ASN A 1 111 ? -8.127 2.665 -4.663 1.00 97.62 111 ASN A C 1
ATOM 830 O O . ASN A 1 111 ? -9.325 2.924 -4.664 1.00 97.62 111 ASN A O 1
ATOM 834 N N . ALA A 1 112 ? -7.268 3.262 -5.481 1.00 98.00 112 ALA A N 1
ATOM 835 C CA . ALA A 1 112 ? -7.672 4.137 -6.574 1.00 98.00 112 ALA A CA 1
ATOM 836 C C . ALA A 1 112 ? -6.559 4.212 -7.622 1.00 98.00 112 ALA A C 1
ATOM 838 O O . ALA A 1 112 ? -5.406 3.850 -7.364 1.00 98.00 112 ALA A O 1
ATOM 839 N N . SER A 1 113 ? -6.882 4.706 -8.816 1.00 97.62 113 SER A N 1
ATOM 840 C CA . SER A 1 113 ? -5.897 4.886 -9.881 1.00 97.62 113 SER A CA 1
ATOM 841 C C . SER A 1 113 ? -6.147 6.132 -10.720 1.00 97.62 113 SER A C 1
ATOM 843 O O . SER A 1 113 ? -7.236 6.705 -10.725 1.00 97.62 113 SER A O 1
ATOM 845 N N . ARG A 1 114 ? -5.104 6.577 -11.415 1.00 98.38 114 ARG A N 1
ATOM 846 C CA . ARG A 1 114 ? -5.124 7.665 -12.387 1.00 98.38 114 ARG A CA 1
ATOM 847 C C . ARG A 1 114 ? -4.447 7.197 -13.658 1.00 98.38 114 ARG A C 1
ATOM 849 O O . ARG A 1 114 ? -3.388 6.568 -13.600 1.00 98.38 114 ARG A O 1
ATOM 856 N N . ILE A 1 115 ? -5.040 7.551 -14.789 1.00 98.38 115 ILE A N 1
ATOM 857 C CA . ILE A 1 115 ? -4.406 7.403 -16.091 1.00 98.38 115 ILE A CA 1
ATOM 858 C C . ILE A 1 115 ? -3.736 8.731 -16.445 1.00 98.38 115 ILE A C 1
ATOM 860 O O . ILE A 1 115 ? -4.342 9.792 -16.314 1.00 98.38 115 ILE A O 1
ATOM 864 N N . ILE A 1 116 ? -2.475 8.663 -16.852 1.00 97.62 116 ILE A N 1
ATOM 865 C CA . ILE A 1 116 ? -1.606 9.799 -17.131 1.00 97.62 116 ILE A CA 1
ATOM 866 C C . ILE A 1 116 ? -1.140 9.716 -18.582 1.00 97.62 116 ILE A C 1
ATOM 868 O O . ILE A 1 116 ? -0.507 8.737 -18.977 1.00 97.62 116 ILE A O 1
ATOM 872 N N . ASP A 1 117 ? -1.407 10.761 -19.360 1.00 97.06 117 ASP A N 1
ATOM 873 C CA . ASP A 1 117 ? -0.887 10.876 -20.721 1.00 97.06 117 ASP A CA 1
ATOM 874 C C . ASP A 1 117 ? 0.645 10.977 -20.705 1.00 97.06 117 ASP A C 1
ATOM 876 O O . ASP A 1 117 ? 1.249 11.714 -19.918 1.00 97.06 117 ASP A O 1
ATOM 880 N N . GLY A 1 118 ? 1.291 10.247 -21.607 1.00 94.88 118 GLY A N 1
ATOM 881 C CA . GLY A 1 118 ? 2.736 10.205 -21.748 1.00 94.88 118 GLY A CA 1
ATOM 882 C C . GLY A 1 118 ? 3.182 10.221 -23.203 1.00 94.88 118 GLY A C 1
ATOM 883 O O . GLY A 1 118 ? 2.399 10.043 -24.134 1.00 94.88 118 GLY A O 1
ATOM 884 N N . LEU A 1 119 ? 4.487 10.416 -23.400 1.00 94.50 119 LEU A N 1
ATOM 885 C CA . LEU A 1 119 ? 5.120 10.352 -24.713 1.00 94.50 119 LEU A CA 1
ATOM 886 C C . LEU A 1 119 ? 6.342 9.437 -24.667 1.00 94.50 119 LEU A C 1
ATOM 888 O O . LEU A 1 119 ? 7.234 9.619 -23.837 1.00 94.50 119 LEU A O 1
ATOM 892 N N . VAL A 1 120 ? 6.421 8.499 -25.609 1.00 92.69 120 VAL A N 1
ATOM 893 C CA . VAL A 1 120 ? 7.597 7.650 -25.838 1.00 92.69 120 VAL A CA 1
ATOM 894 C C . VAL A 1 120 ? 8.077 7.891 -27.262 1.00 92.69 120 VAL A C 1
ATOM 896 O O . VAL A 1 120 ? 7.385 7.574 -28.224 1.00 92.69 120 VAL A O 1
ATOM 899 N N . PHE A 1 121 ? 9.246 8.523 -27.406 1.00 90.62 121 PHE A N 1
ATOM 900 C CA . PHE A 1 121 ? 9.804 8.932 -28.706 1.00 90.62 121 PHE A CA 1
ATOM 901 C C . PHE A 1 121 ? 8.807 9.701 -29.603 1.00 90.62 121 PHE A C 1
ATOM 903 O O . PHE A 1 121 ? 8.816 9.562 -30.823 1.00 90.62 121 PHE A O 1
ATOM 910 N N . GLY A 1 122 ? 7.947 10.525 -28.990 1.00 90.88 122 GLY A N 1
ATOM 911 C CA . GLY A 1 122 ? 6.935 11.336 -29.678 1.00 90.88 122 GLY A CA 1
ATOM 912 C C . GLY A 1 122 ? 5.605 10.626 -29.959 1.00 90.88 122 GLY A C 1
ATOM 913 O O . GLY A 1 122 ? 4.689 11.273 -30.456 1.00 90.88 122 GLY A O 1
ATOM 914 N N . ALA A 1 123 ? 5.474 9.338 -29.633 1.00 95.19 123 ALA A N 1
ATOM 915 C CA . ALA A 1 123 ? 4.204 8.622 -29.685 1.00 95.19 123 ALA A CA 1
ATOM 916 C C . ALA A 1 123 ? 3.458 8.740 -28.350 1.00 95.19 123 ALA A C 1
ATOM 918 O O . ALA A 1 123 ? 4.063 8.552 -27.293 1.00 95.19 123 ALA A O 1
ATOM 919 N N . GLU A 1 124 ? 2.157 9.027 -28.411 1.00 96.88 124 GLU A N 1
ATOM 920 C CA . GLU A 1 124 ? 1.267 9.033 -27.246 1.00 96.88 124 GLU A CA 1
ATOM 921 C C . GLU A 1 124 ? 1.176 7.639 -26.623 1.00 96.88 124 GLU A C 1
ATOM 923 O O . GLU A 1 124 ? 0.987 6.634 -27.315 1.00 96.88 124 GLU A O 1
ATOM 928 N N . VAL A 1 125 ? 1.311 7.596 -25.304 1.00 96.38 125 VAL A N 1
ATOM 929 C CA . VAL A 1 125 ? 1.100 6.413 -24.471 1.00 96.38 125 VAL A CA 1
ATOM 930 C C . VAL A 1 125 ? 0.277 6.813 -23.253 1.00 96.38 125 VAL A C 1
ATOM 932 O O . VAL A 1 125 ? 0.259 7.982 -22.880 1.00 96.38 125 VAL A O 1
ATOM 935 N N . MET A 1 126 ? -0.362 5.840 -22.614 1.00 97.69 126 MET A N 1
ATOM 936 C CA . MET A 1 126 ? -1.004 6.039 -21.318 1.00 97.69 126 MET A CA 1
ATOM 937 C C . MET A 1 126 ? -0.181 5.312 -20.268 1.00 97.69 126 MET A C 1
ATOM 939 O O . MET A 1 126 ? 0.152 4.143 -20.461 1.00 97.69 126 MET A O 1
ATOM 943 N N . TYR A 1 127 ? 0.120 6.000 -19.177 1.00 97.88 127 TYR A N 1
ATOM 944 C CA . TYR A 1 127 ? 0.623 5.387 -17.961 1.00 97.88 127 TYR A CA 1
ATOM 945 C C . TYR A 1 127 ? -0.488 5.302 -16.925 1.00 97.88 127 TYR A C 1
ATOM 947 O O . TYR A 1 127 ? -1.398 6.124 -16.896 1.00 97.88 127 TYR A O 1
ATOM 955 N N . THR A 1 128 ? -0.381 4.341 -16.027 1.00 98.56 128 THR A N 1
ATOM 956 C CA . THR A 1 128 ? -1.230 4.202 -14.853 1.00 98.56 128 THR A CA 1
ATOM 957 C C . THR A 1 128 ? -0.406 4.521 -13.617 1.00 98.56 128 THR A C 1
ATOM 959 O O . THR A 1 128 ? 0.715 4.036 -13.464 1.00 98.56 128 THR A O 1
ATOM 962 N N . VAL A 1 129 ? -0.960 5.315 -12.706 1.00 98.62 129 VAL A N 1
ATOM 963 C CA . VAL A 1 129 ? -0.479 5.430 -11.327 1.00 98.62 129 VAL A CA 1
ATOM 964 C C . VAL A 1 129 ? -1.612 4.988 -10.423 1.00 98.62 129 VAL A C 1
ATOM 966 O O . VAL A 1 129 ? -2.688 5.577 -10.440 1.00 98.62 129 VAL A O 1
ATOM 969 N N . ALA A 1 130 ? -1.385 3.937 -9.652 1.00 98.44 130 ALA A N 1
ATOM 970 C CA . ALA A 1 130 ? -2.393 3.357 -8.785 1.00 98.44 130 ALA A CA 1
ATOM 971 C C . ALA A 1 130 ? -1.872 3.281 -7.352 1.00 98.44 130 ALA A C 1
ATOM 973 O O . ALA A 1 130 ? -0.686 3.040 -7.125 1.00 98.44 130 ALA A O 1
ATOM 974 N N . ALA A 1 131 ? -2.759 3.528 -6.396 1.00 98.75 131 ALA A N 1
ATOM 975 C CA . ALA A 1 131 ? -2.473 3.493 -4.976 1.00 98.75 131 ALA A CA 1
ATOM 976 C C . ALA A 1 131 ? -3.377 2.468 -4.301 1.00 98.75 131 ALA A C 1
ATOM 978 O O . ALA A 1 131 ? -4.568 2.384 -4.592 1.00 98.75 131 ALA A O 1
ATOM 979 N N . LEU A 1 132 ? -2.803 1.732 -3.361 1.00 98.75 132 LEU A N 1
ATOM 980 C CA . LEU A 1 132 ? -3.518 0.873 -2.439 1.00 98.75 132 LEU A CA 1
ATOM 981 C C . LEU A 1 132 ? -3.087 1.216 -1.019 1.00 98.75 132 LEU A C 1
ATOM 983 O O . LEU A 1 132 ? -1.896 1.389 -0.747 1.00 98.75 132 LEU A O 1
ATOM 987 N N . VAL A 1 133 ? -4.053 1.314 -0.115 1.00 98.75 133 VAL A N 1
ATOM 988 C CA . VAL A 1 133 ? -3.834 1.752 1.259 1.00 98.75 133 VAL A CA 1
ATOM 989 C C . VAL A 1 133 ? -4.363 0.739 2.259 1.00 98.75 133 VAL A C 1
ATOM 991 O O . VAL A 1 133 ? -5.385 0.097 2.035 1.00 98.75 133 VAL A O 1
ATOM 994 N N . GLN A 1 134 ? -3.678 0.644 3.395 1.00 98.69 134 GLN A N 1
ATOM 995 C CA . GLN A 1 134 ? -4.217 0.090 4.633 1.00 98.69 134 GLN A CA 1
ATOM 996 C C . GLN A 1 134 ? -4.322 1.241 5.637 1.00 98.69 134 GLN A C 1
ATOM 998 O O . GLN A 1 134 ? -3.331 1.625 6.259 1.00 98.69 134 GLN A O 1
ATOM 1003 N N . ALA A 1 135 ? -5.507 1.846 5.724 1.00 97.94 135 ALA A N 1
ATOM 1004 C CA . ALA A 1 135 ? -5.765 3.074 6.465 1.00 97.94 135 ALA A CA 1
ATOM 1005 C C . ALA A 1 135 ? -6.193 2.780 7.909 1.00 97.94 135 ALA A C 1
ATOM 1007 O O . ALA A 1 135 ? -7.263 2.219 8.154 1.00 97.94 135 ALA A O 1
ATOM 1008 N N . ASN A 1 136 ? -5.365 3.200 8.867 1.00 97.00 136 ASN A N 1
ATOM 1009 C CA . ASN A 1 136 ? -5.587 3.004 10.298 1.00 97.00 136 ASN A CA 1
ATOM 1010 C C . ASN A 1 136 ? -5.131 4.226 11.119 1.00 97.00 136 ASN A C 1
ATOM 1012 O O . ASN A 1 136 ? -4.552 4.058 12.180 1.00 97.00 136 ASN A O 1
ATOM 1016 N N . TYR A 1 137 ? -5.254 5.455 10.614 1.00 95.31 137 TYR A N 1
ATOM 1017 C CA . TYR A 1 137 ? -4.597 6.634 11.205 1.00 95.31 137 TYR A CA 1
ATOM 1018 C C . TYR A 1 137 ? -5.580 7.754 11.559 1.00 95.31 137 TYR A C 1
ATOM 1020 O O . TYR A 1 137 ? -6.694 7.801 11.038 1.00 95.31 137 TYR A O 1
ATOM 1028 N N . GLY A 1 138 ? -5.111 8.697 12.381 1.00 91.12 138 GLY A N 1
ATOM 1029 C CA . GLY A 1 138 ? -5.748 9.994 12.616 1.00 91.12 138 GLY A CA 1
ATOM 1030 C C . GLY A 1 138 ? -6.965 9.986 13.545 1.00 91.12 138 GLY A C 1
ATOM 1031 O O . GLY A 1 138 ? -7.563 8.949 13.843 1.00 91.12 138 GLY A O 1
ATOM 1032 N N . ALA A 1 139 ? -7.336 11.179 14.009 1.00 89.56 139 ALA A N 1
ATOM 1033 C CA . ALA A 1 139 ? -8.450 11.409 14.920 1.00 89.56 139 ALA A CA 1
ATOM 1034 C C . ALA A 1 139 ? -9.646 12.035 14.197 1.00 89.56 139 ALA A C 1
ATOM 1036 O O . ALA A 1 139 ? -9.475 12.950 13.409 1.00 89.56 139 ALA A O 1
ATOM 1037 N N . LYS A 1 140 ? -10.880 11.665 14.566 1.00 90.31 140 LYS A N 1
ATOM 1038 C CA . LYS A 1 140 ? -12.126 12.114 13.901 1.00 90.31 140 LYS A CA 1
ATOM 1039 C C . LYS A 1 140 ? -12.177 13.583 13.481 1.00 90.31 140 LYS A C 1
ATOM 1041 O O . LYS A 1 140 ? -12.604 13.882 12.374 1.00 90.31 140 LYS A O 1
ATOM 1046 N N . ARG A 1 141 ? -11.706 14.491 14.339 1.00 90.44 141 ARG A N 1
ATOM 1047 C CA . ARG A 1 141 ? -11.675 15.942 14.086 1.00 90.44 141 ARG A CA 1
ATOM 1048 C C . ARG A 1 141 ? -10.814 16.361 12.883 1.00 90.44 141 ARG A C 1
ATOM 1050 O O . ARG A 1 141 ? -11.010 17.453 12.360 1.00 90.44 141 ARG A O 1
ATOM 1057 N N . ASP A 1 142 ? -9.830 15.547 12.511 1.00 91.88 142 ASP A N 1
ATOM 1058 C CA . ASP A 1 142 ? -8.836 15.856 11.489 1.00 91.88 142 ASP A CA 1
ATOM 1059 C C . ASP A 1 142 ? -9.320 15.432 10.095 1.00 91.88 142 ASP A C 1
ATOM 1061 O O . ASP A 1 142 ? -8.734 15.866 9.110 1.00 91.88 142 ASP A O 1
ATOM 1065 N N . LEU A 1 143 ? -10.411 14.661 9.981 1.00 93.94 143 LEU A N 1
ATOM 1066 C CA . LEU A 1 143 ? -10.953 14.217 8.697 1.00 93.94 143 LEU A CA 1
ATOM 1067 C C . LEU A 1 143 ? -11.295 15.399 7.780 1.00 93.94 143 LEU A C 1
ATOM 1069 O O . LEU A 1 143 ? -12.144 16.236 8.107 1.00 93.94 143 LEU A O 1
ATOM 1073 N N . HIS A 1 144 ? -10.685 15.398 6.597 1.00 93.88 144 HIS A N 1
ATOM 1074 C CA . HIS A 1 144 ? -11.060 16.264 5.485 1.00 93.88 144 HIS A CA 1
ATOM 1075 C C . HIS A 1 144 ? -11.612 15.430 4.332 1.00 93.88 144 HIS A C 1
ATOM 1077 O O . HIS A 1 144 ? -11.074 14.370 4.027 1.00 93.88 144 HIS A O 1
ATOM 1083 N N . PHE A 1 145 ? -12.655 15.922 3.667 1.00 91.31 145 PHE A N 1
ATOM 1084 C CA . PHE A 1 145 ? -13.235 15.281 2.489 1.00 91.31 145 PHE A CA 1
ATOM 1085 C C . PHE A 1 145 ? -13.411 16.314 1.376 1.00 91.31 145 PHE A C 1
ATOM 1087 O O . PHE A 1 145 ? -14.133 17.292 1.566 1.00 91.31 145 PHE A O 1
ATOM 1094 N N . GLY A 1 146 ? -12.720 16.148 0.244 1.00 87.88 146 GLY A N 1
ATOM 1095 C CA . GLY A 1 146 ? -12.746 17.126 -0.853 1.00 87.88 146 GLY A CA 1
ATOM 1096 C C . GLY A 1 146 ? -12.340 18.539 -0.409 1.00 87.88 146 GLY A C 1
ATOM 1097 O O . GLY A 1 146 ? -12.938 19.524 -0.834 1.00 87.88 146 GLY A O 1
ATOM 1098 N N . GLY A 1 147 ? -11.387 18.643 0.526 1.00 88.81 147 GLY A N 1
ATOM 1099 C CA . GLY A 1 147 ? -10.955 19.907 1.136 1.00 88.81 147 GLY A CA 1
ATOM 1100 C C . GLY A 1 147 ? -11.872 20.468 2.235 1.00 88.81 147 GLY A C 1
ATOM 1101 O O . GLY A 1 147 ? -11.497 21.431 2.903 1.00 88.81 147 GLY A O 1
ATOM 1102 N N . VAL A 1 148 ? -13.041 19.870 2.481 1.00 91.62 148 VAL A N 1
ATOM 1103 C CA . VAL A 1 148 ? -13.962 20.284 3.551 1.00 91.62 148 VAL A CA 1
ATOM 1104 C C . VAL A 1 148 ? -13.526 19.650 4.877 1.00 91.62 148 VAL A C 1
ATOM 1106 O O . VAL A 1 148 ? -13.363 18.430 4.915 1.00 91.62 148 VAL A O 1
ATOM 1109 N N . PRO A 1 149 ? -13.377 20.405 5.985 1.00 92.75 149 PRO A N 1
ATOM 1110 C CA . PRO A 1 149 ? -12.965 19.871 7.288 1.00 92.75 149 PRO A CA 1
ATOM 1111 C C . PRO A 1 149 ? -14.127 19.159 8.011 1.00 92.75 149 PRO A C 1
ATOM 1113 O O . PRO A 1 149 ? -14.543 19.563 9.099 1.00 92.75 149 PRO A O 1
ATOM 1116 N N . VAL A 1 150 ? -14.672 18.105 7.395 1.00 90.88 150 VAL A N 1
ATOM 1117 C CA . VAL A 1 150 ? -15.859 17.360 7.855 1.00 90.88 150 VAL A CA 1
ATOM 1118 C C . VAL A 1 150 ? -15.726 16.912 9.311 1.00 90.88 150 VAL A C 1
ATOM 1120 O O . VAL A 1 150 ? -16.677 17.032 10.079 1.00 90.88 150 VAL A O 1
ATOM 1123 N N . GLY A 1 151 ? -14.537 16.476 9.726 1.00 90.06 151 GLY A N 1
ATOM 1124 C CA . GLY A 1 151 ? -14.266 16.074 11.103 1.00 90.06 151 GLY A CA 1
ATOM 1125 C C . GLY A 1 151 ? -14.564 17.158 12.143 1.00 90.06 151 GLY A C 1
ATOM 1126 O O . GLY A 1 151 ? -15.097 16.862 13.214 1.00 90.06 151 GLY A O 1
ATOM 1127 N N . ARG A 1 152 ? -14.254 18.423 11.832 1.00 90.00 152 ARG A N 1
ATOM 1128 C CA . ARG A 1 152 ? -14.526 19.564 12.722 1.00 90.00 152 ARG A CA 1
ATOM 1129 C C . ARG A 1 152 ? -16.003 19.923 12.741 1.00 90.00 152 ARG A C 1
ATOM 1131 O O . ARG A 1 152 ? -16.534 20.182 13.813 1.00 90.00 152 ARG A O 1
ATOM 1138 N N . LEU A 1 153 ? -16.659 19.868 11.582 1.00 88.62 153 LEU A N 1
ATOM 1139 C CA . LEU A 1 153 ? -18.095 20.128 11.467 1.00 88.62 153 LEU A CA 1
ATOM 1140 C C . LEU A 1 153 ? -18.911 19.125 12.297 1.00 88.62 153 LEU A C 1
ATOM 1142 O O . LEU A 1 153 ? -19.800 19.528 13.043 1.00 88.62 153 LEU A O 1
ATOM 1146 N N . ILE A 1 154 ? -18.538 17.839 12.251 1.00 85.00 154 ILE A N 1
ATOM 1147 C CA . ILE A 1 154 ? -19.141 16.797 13.095 1.00 85.00 154 ILE A CA 1
ATOM 1148 C C . ILE A 1 154 ? -18.943 17.126 14.580 1.00 85.00 154 ILE A C 1
ATOM 1150 O O . ILE A 1 154 ? -19.890 17.053 15.356 1.00 85.00 154 ILE A O 1
ATOM 1154 N N . ALA A 1 155 ? -17.728 17.511 14.984 1.00 83.12 155 ALA A N 1
ATOM 1155 C CA . ALA A 1 155 ? -17.427 17.818 16.382 1.00 83.12 155 ALA A CA 1
ATOM 1156 C C . ALA A 1 155 ? -18.191 19.048 16.908 1.00 83.12 155 ALA A C 1
ATOM 1158 O O . ALA A 1 155 ? -18.640 19.043 18.053 1.00 83.12 155 ALA A O 1
ATOM 1159 N N . GLU A 1 156 ? -18.350 20.090 16.089 1.00 82.62 156 GLU A N 1
ATOM 1160 C CA . GLU A 1 156 ? -19.152 21.273 16.424 1.00 82.62 156 GLU A CA 1
ATOM 1161 C C . GLU A 1 156 ? -20.630 20.910 16.607 1.00 82.62 156 GLU A C 1
ATOM 1163 O O . GLU A 1 156 ? -21.259 21.346 17.570 1.00 82.62 156 GLU A O 1
ATOM 1168 N N . GLN A 1 157 ? -21.177 20.069 15.727 1.00 75.19 157 GLN A N 1
ATOM 1169 C CA . GLN A 1 157 ? -22.566 19.632 15.820 1.00 75.19 157 GLN A CA 1
ATOM 1170 C C . GLN A 1 157 ? -22.809 18.709 17.019 1.00 75.19 157 GLN A C 1
ATOM 1172 O O . GLN A 1 157 ? -23.798 18.891 17.732 1.00 75.19 157 GLN A O 1
ATOM 1177 N N . ASP A 1 158 ? -21.896 17.769 17.276 1.00 74.94 158 ASP A N 1
ATOM 1178 C CA . ASP A 1 158 ? -21.935 16.920 18.466 1.00 74.94 158 ASP A CA 1
ATOM 1179 C C . ASP A 1 158 ? -21.915 17.785 19.734 1.00 74.94 158 ASP A C 1
ATOM 1181 O O . ASP A 1 158 ? -22.739 17.569 20.615 1.00 74.94 158 ASP A O 1
ATOM 1185 N N . ALA A 1 159 ? -21.062 18.816 19.799 1.00 71.75 159 ALA A N 1
ATOM 1186 C CA . ALA A 1 159 ? -20.989 19.733 20.940 1.00 71.75 159 ALA A CA 1
ATOM 1187 C C . ALA A 1 159 ? -22.278 20.552 21.156 1.00 71.75 159 ALA A C 1
ATOM 1189 O O . ALA A 1 159 ? -22.624 20.863 22.295 1.00 71.75 159 ALA A O 1
ATOM 1190 N N . ILE A 1 160 ? -23.000 20.887 20.081 1.00 64.12 160 ILE A N 1
ATOM 1191 C CA . ILE A 1 160 ? -24.310 21.558 20.147 1.00 64.12 160 ILE A CA 1
ATOM 1192 C C . ILE A 1 160 ? -25.403 20.582 20.613 1.00 64.12 160 ILE A C 1
ATOM 1194 O O . ILE A 1 160 ? -26.304 20.977 21.351 1.00 64.12 160 ILE A O 1
ATOM 1198 N N . ALA A 1 161 ? -25.326 19.311 20.207 1.00 59.12 161 ALA A N 1
ATOM 1199 C CA . ALA A 1 161 ? -26.274 18.270 20.600 1.00 59.12 161 ALA A CA 1
ATOM 1200 C C . ALA A 1 161 ? -26.056 17.768 22.042 1.00 59.12 161 ALA A C 1
ATOM 1202 O O . ALA A 1 161 ? -27.010 17.356 22.698 1.00 59.12 161 ALA A O 1
ATOM 1203 N N . THR A 1 162 ? -24.830 17.829 22.573 1.00 54.06 162 THR A N 1
ATOM 1204 C CA . THR A 1 162 ? -24.475 17.311 23.908 1.00 54.06 162 THR A CA 1
ATOM 1205 C C . THR A 1 162 ? -24.611 18.321 25.052 1.00 54.06 162 THR A C 1
ATOM 1207 O O . THR A 1 162 ? -23.887 18.226 26.037 1.00 54.06 162 THR A O 1
ATOM 1210 N N . ALA A 1 163 ? -25.589 19.231 24.997 1.00 51.62 163 ALA A N 1
ATOM 1211 C CA . ALA A 1 163 ? -26.061 19.907 26.211 1.00 51.62 163 ALA A CA 1
ATOM 1212 C C . ALA A 1 163 ? -26.856 18.965 27.151 1.00 51.62 163 ALA A C 1
ATOM 1214 O O . ALA A 1 163 ? -27.150 19.354 28.280 1.00 51.62 163 ALA A O 1
ATOM 1215 N N . GLU A 1 164 ? -27.186 17.733 26.725 1.00 45.09 164 GLU A N 1
ATOM 1216 C CA . GLU A 1 164 ? -28.051 16.819 27.495 1.00 45.09 164 GLU A CA 1
ATOM 1217 C C . GLU A 1 164 ? -27.454 15.442 27.868 1.00 45.09 164 GLU A C 1
ATOM 1219 O O . GLU A 1 164 ? -28.025 14.778 28.726 1.00 45.09 164 GLU A O 1
ATOM 1224 N N . GLU A 1 165 ? -26.297 14.996 27.354 1.00 48.09 165 GLU A N 1
ATOM 1225 C CA . GLU A 1 165 ? -25.805 13.623 27.637 1.00 48.09 165 GLU A CA 1
ATOM 1226 C C . GLU A 1 165 ? -24.272 13.505 27.757 1.00 48.09 165 GLU A C 1
ATOM 1228 O O . GLU A 1 165 ? -23.611 12.734 27.059 1.00 48.09 165 GLU A O 1
ATOM 1233 N N . GLU A 1 166 ? -23.667 14.262 28.673 1.00 41.78 166 GLU A N 1
ATOM 1234 C CA . GLU A 1 166 ? -22.203 14.331 28.811 1.00 41.78 166 GLU A CA 1
ATOM 1235 C C . GLU A 1 166 ? -21.553 13.253 29.713 1.00 41.78 166 GLU A C 1
ATOM 1237 O O . GLU A 1 166 ? -20.385 13.378 30.065 1.00 41.78 166 GLU A O 1
ATOM 1242 N N . SER A 1 167 ? -22.240 12.158 30.076 1.00 37.91 167 SER A N 1
ATOM 1243 C CA . SER A 1 167 ? -21.706 11.199 31.073 1.00 37.91 167 SER A CA 1
ATOM 1244 C C . SER A 1 167 ? -21.253 9.818 30.561 1.00 37.91 167 SER A C 1
ATOM 1246 O O . SER A 1 167 ? -20.899 8.979 31.390 1.00 37.91 167 SER A O 1
ATOM 1248 N N . GLN A 1 168 ? -21.244 9.526 29.251 1.00 41.91 168 GLN A N 1
ATOM 1249 C CA . GLN A 1 168 ? -20.951 8.151 28.773 1.00 41.91 168 GLN A CA 1
ATOM 1250 C C . GLN A 1 168 ? -19.914 8.005 27.638 1.00 41.91 168 GLN A C 1
ATOM 1252 O O . GLN A 1 168 ? -19.649 6.885 27.210 1.00 41.91 168 GLN A O 1
ATOM 1257 N N . ARG A 1 169 ? -19.279 9.080 27.143 1.00 46.28 169 ARG A N 1
ATOM 1258 C CA . ARG A 1 169 ? -18.375 9.018 25.963 1.00 46.28 169 ARG A CA 1
ATOM 1259 C C . ARG A 1 169 ? -16.886 9.273 26.256 1.00 46.28 169 ARG A C 1
ATOM 1261 O O . ARG A 1 169 ? -16.162 9.762 25.389 1.00 46.28 169 ARG A O 1
ATOM 1268 N N . GLU A 1 170 ? -16.397 8.955 27.455 1.00 37.69 170 GLU A N 1
ATOM 1269 C CA . GLU A 1 170 ? -14.979 9.170 27.806 1.00 37.69 170 GLU A CA 1
ATOM 1270 C C . GLU A 1 170 ? -14.020 8.063 27.330 1.00 37.69 170 GLU A C 1
ATOM 1272 O O . GLU A 1 170 ? -12.840 8.343 27.109 1.00 37.69 170 GLU A O 1
ATOM 1277 N N . ASP A 1 171 ? -14.500 6.848 27.053 1.00 40.41 171 ASP A N 1
ATOM 1278 C CA . ASP A 1 171 ? -13.606 5.718 26.743 1.00 40.41 171 ASP A CA 1
ATOM 1279 C C . ASP A 1 171 ? -13.138 5.656 25.275 1.00 40.41 171 ASP A C 1
ATOM 1281 O O . ASP A 1 171 ? -12.051 5.152 24.992 1.00 40.41 171 ASP A O 1
ATOM 1285 N N . ALA A 1 172 ? -13.874 6.260 24.334 1.00 42.50 172 ALA A N 1
ATOM 1286 C CA . ALA A 1 172 ? -13.476 6.338 22.919 1.00 42.50 172 ALA A CA 1
ATOM 1287 C C . ALA A 1 172 ? -12.414 7.426 22.632 1.00 42.50 172 ALA A C 1
ATOM 1289 O O . ALA A 1 172 ? -11.824 7.461 21.553 1.00 42.50 172 ALA A O 1
ATOM 1290 N N . ARG A 1 173 ? -12.141 8.322 23.595 1.00 43.41 173 ARG A N 1
ATOM 1291 C CA . ARG A 1 173 ? -11.238 9.481 23.432 1.00 43.41 173 ARG A CA 1
ATOM 1292 C C . ARG A 1 173 ? -9.744 9.144 23.527 1.00 43.41 173 ARG A C 1
ATOM 1294 O O . ARG A 1 173 ? -8.917 10.024 23.310 1.00 43.41 173 ARG A O 1
ATOM 1301 N N . LYS A 1 174 ? -9.376 7.897 23.838 1.00 46.16 174 LYS A N 1
ATOM 1302 C CA . LYS A 1 174 ? -7.971 7.459 23.971 1.00 46.16 174 LYS A CA 1
ATOM 1303 C C . LYS A 1 174 ? -7.508 6.553 22.828 1.00 46.16 174 LYS A C 1
ATOM 1305 O O . LYS A 1 174 ? -6.627 5.719 23.036 1.00 46.16 174 LYS A O 1
ATOM 1310 N N . ALA A 1 175 ? -8.072 6.708 21.631 1.00 51.44 175 ALA A N 1
ATOM 1311 C CA . ALA A 1 175 ? -7.472 6.113 20.448 1.00 51.44 175 ALA A CA 1
ATOM 1312 C C . ALA A 1 175 ? -6.127 6.815 20.186 1.00 51.44 175 ALA A C 1
ATOM 1314 O O . ALA A 1 175 ? -6.095 7.972 19.778 1.00 51.44 175 ALA A O 1
ATOM 1315 N N . LYS A 1 176 ? -5.013 6.149 20.515 1.00 55.44 176 LYS A N 1
ATOM 1316 C CA . LYS A 1 176 ? -3.669 6.586 20.103 1.00 55.44 176 LYS A CA 1
ATOM 1317 C C . LYS A 1 176 ? -3.627 6.684 18.578 1.00 55.44 176 LYS A C 1
ATOM 1319 O O . LYS A 1 176 ? -4.236 5.838 17.923 1.00 55.44 176 LYS A O 1
ATOM 1324 N N . ASP A 1 177 ? -2.902 7.668 18.043 1.00 60.41 177 ASP A N 1
ATOM 1325 C CA . ASP A 1 177 ? -2.771 7.832 16.595 1.00 60.41 177 ASP A CA 1
ATOM 1326 C C . ASP A 1 177 ? -2.199 6.543 15.987 1.00 60.41 177 ASP A C 1
ATOM 1328 O O . ASP A 1 177 ? -1.198 6.038 16.501 1.00 60.41 177 ASP A O 1
ATOM 1332 N N . GLY A 1 178 ? -2.894 5.979 14.992 1.00 82.12 178 GLY A N 1
ATOM 1333 C CA . GLY A 1 178 ? -2.666 4.619 14.492 1.00 82.12 178 GLY A CA 1
ATOM 1334 C C . GLY A 1 178 ? -1.550 4.503 13.449 1.00 82.12 178 GLY A C 1
ATOM 1335 O O . GLY A 1 178 ? -0.429 4.709 13.838 1.00 82.12 178 GLY A O 1
ATOM 1336 N N . SER A 1 179 ? -1.772 4.084 12.199 1.00 93.69 179 SER A N 1
ATOM 1337 C CA . SER A 1 179 ? -0.731 3.988 11.143 1.00 93.69 179 SER A CA 1
ATOM 1338 C C . SER A 1 179 ? -1.365 3.994 9.745 1.00 93.69 179 SER A C 1
ATOM 1340 O O . SER A 1 179 ? -2.553 3.702 9.604 1.00 93.69 179 SER A O 1
ATOM 1342 N N . ILE A 1 180 ? -0.588 4.238 8.688 1.00 98.31 180 ILE A N 1
ATOM 1343 C CA . ILE A 1 180 ? -1.019 3.969 7.307 1.00 98.31 180 ILE A CA 1
ATOM 1344 C C . ILE A 1 180 ? 0.128 3.400 6.478 1.00 98.31 180 ILE A C 1
ATOM 1346 O O . ILE A 1 180 ? 1.242 3.924 6.488 1.00 98.31 180 ILE A O 1
ATOM 1350 N N . ILE A 1 181 ? -0.173 2.357 5.706 1.00 98.75 181 ILE A N 1
ATOM 1351 C CA . ILE A 1 181 ? 0.702 1.899 4.626 1.00 98.75 181 ILE A CA 1
ATOM 1352 C C . ILE A 1 181 ? 0.090 2.305 3.292 1.00 98.75 181 ILE A C 1
ATOM 1354 O O . ILE A 1 181 ? -1.075 1.997 3.045 1.00 98.75 181 ILE A O 1
ATOM 1358 N N . VAL A 1 182 ? 0.878 2.957 2.435 1.00 98.81 182 VAL A N 1
ATOM 1359 C CA . VAL A 1 182 ? 0.500 3.251 1.043 1.00 98.81 182 VAL A CA 1
ATOM 1360 C C . VAL A 1 182 ? 1.459 2.537 0.101 1.00 98.81 182 VAL A C 1
ATOM 1362 O O . VAL A 1 182 ? 2.675 2.723 0.176 1.00 98.81 182 VAL A O 1
ATOM 1365 N N . VAL A 1 183 ? 0.907 1.740 -0.807 1.00 98.88 183 VAL A N 1
ATOM 1366 C CA . VAL A 1 183 ? 1.637 1.123 -1.913 1.00 98.88 183 VAL A CA 1
ATOM 1367 C C . VAL A 1 183 ? 1.238 1.819 -3.205 1.00 98.88 183 VAL A C 1
ATOM 1369 O O . VAL A 1 183 ? 0.063 1.832 -3.554 1.00 98.88 183 VAL A O 1
ATOM 1372 N N . ILE A 1 184 ? 2.211 2.375 -3.925 1.00 98.88 184 ILE A N 1
ATOM 1373 C CA . ILE A 1 184 ? 2.015 2.978 -5.244 1.00 98.88 184 ILE A CA 1
ATOM 1374 C C . ILE A 1 184 ? 2.600 2.052 -6.314 1.00 98.88 184 ILE A C 1
ATOM 1376 O O . ILE A 1 184 ? 3.762 1.658 -6.237 1.00 98.88 184 ILE A O 1
ATOM 1380 N N . ALA A 1 185 ? 1.820 1.740 -7.339 1.00 98.69 185 ALA A N 1
ATOM 1381 C CA . ALA A 1 185 ? 2.285 1.031 -8.523 1.00 98.69 185 ALA A CA 1
ATOM 1382 C C . ALA A 1 185 ? 2.151 1.926 -9.751 1.00 98.69 185 ALA A C 1
ATOM 1384 O O . ALA A 1 185 ? 1.221 2.729 -9.859 1.00 98.69 185 ALA A O 1
ATOM 1385 N N . THR A 1 186 ? 3.066 1.766 -10.699 1.00 98.69 186 THR A N 1
ATOM 1386 C CA . THR A 1 186 ? 2.957 2.402 -12.009 1.00 98.69 186 THR A CA 1
ATOM 1387 C C . THR A 1 186 ? 3.535 1.520 -13.106 1.00 98.69 186 THR A C 1
ATOM 1389 O O . THR A 1 186 ? 4.396 0.681 -12.855 1.00 98.69 186 THR A O 1
ATOM 1392 N N . ASP A 1 187 ? 3.061 1.684 -14.331 1.00 97.69 187 ASP A N 1
ATOM 1393 C CA . ASP A 1 187 ? 3.668 1.124 -15.546 1.00 97.69 187 ASP A CA 1
ATOM 1394 C C . ASP A 1 187 ? 4.604 2.132 -16.245 1.00 97.69 187 ASP A C 1
ATOM 1396 O O . ASP A 1 187 ? 5.201 1.814 -17.273 1.00 97.69 187 ASP A O 1
ATOM 1400 N N . ALA A 1 188 ? 4.793 3.329 -15.674 1.00 97.75 188 ALA A N 1
ATOM 1401 C CA . ALA A 1 188 ? 5.783 4.285 -16.147 1.00 97.75 188 ALA A CA 1
ATOM 1402 C C . ALA A 1 188 ? 7.208 3.795 -15.832 1.00 97.75 188 ALA A C 1
ATOM 1404 O O . ALA A 1 188 ? 7.472 3.354 -14.704 1.00 97.75 188 ALA A O 1
ATOM 1405 N N . PRO A 1 189 ? 8.160 3.894 -16.779 1.00 96.94 189 PRO A N 1
ATOM 1406 C CA . PRO A 1 189 ? 9.533 3.454 -16.566 1.00 96.94 189 PRO A CA 1
ATOM 1407 C C . PRO A 1 189 ? 10.277 4.432 -15.652 1.00 96.94 189 PRO A C 1
ATOM 1409 O O . PRO A 1 189 ? 10.711 5.503 -16.078 1.00 96.94 189 PRO A O 1
ATOM 1412 N N . LEU A 1 190 ? 10.397 4.078 -14.370 1.00 97.25 190 LEU A N 1
ATOM 1413 C CA . LEU A 1 190 ? 10.992 4.925 -13.337 1.00 97.25 190 LEU A CA 1
ATOM 1414 C C . LEU A 1 190 ? 12.218 4.268 -12.707 1.00 97.25 190 LEU A C 1
ATOM 1416 O O . LEU A 1 190 ? 12.189 3.106 -12.307 1.00 97.25 190 LEU A O 1
ATOM 1420 N N . HIS A 1 191 ? 13.278 5.056 -12.546 1.00 96.81 191 HIS A N 1
ATOM 1421 C CA . HIS A 1 191 ? 14.459 4.663 -11.780 1.00 96.81 191 HIS A CA 1
ATOM 1422 C C . HIS A 1 191 ? 14.130 4.579 -10.270 1.00 96.81 191 HIS A C 1
ATOM 1424 O O . HIS A 1 191 ? 13.279 5.343 -9.802 1.00 96.81 191 HIS A O 1
ATOM 1430 N N . PRO A 1 192 ? 14.819 3.752 -9.455 1.00 96.75 192 PRO A N 1
ATOM 1431 C CA . PRO A 1 192 ? 14.576 3.657 -8.008 1.00 96.75 192 PRO A CA 1
ATOM 1432 C C . PRO A 1 192 ? 14.516 4.999 -7.260 1.00 96.75 192 PRO A C 1
ATOM 1434 O O . PRO A 1 192 ? 13.630 5.223 -6.439 1.00 96.75 192 PRO A O 1
ATOM 1437 N N . THR A 1 193 ? 15.385 5.955 -7.596 1.00 97.56 193 THR A N 1
ATOM 1438 C CA . THR A 1 193 ? 15.346 7.305 -6.997 1.00 97.56 193 THR A CA 1
ATOM 1439 C C . THR A 1 193 ? 14.102 8.110 -7.397 1.00 97.56 193 THR A C 1
ATOM 1441 O O . THR A 1 193 ? 13.615 8.930 -6.617 1.00 97.56 193 THR A O 1
ATOM 1444 N N . GLN A 1 194 ? 13.547 7.882 -8.591 1.00 98.50 194 GLN A N 1
ATOM 1445 C CA . GLN A 1 194 ? 12.276 8.470 -9.020 1.00 98.50 194 GLN A CA 1
ATOM 1446 C C . GLN A 1 194 ? 11.090 7.787 -8.336 1.00 98.50 194 GLN A C 1
ATOM 1448 O O . GLN A 1 194 ? 10.167 8.482 -7.917 1.00 98.50 194 GLN A O 1
ATOM 1453 N N . LEU A 1 195 ? 11.146 6.468 -8.130 1.00 98.62 195 LEU A N 1
ATOM 1454 C CA . LEU A 1 195 ? 10.158 5.735 -7.333 1.00 98.62 195 LEU A CA 1
ATOM 1455 C C . LEU A 1 195 ? 10.129 6.228 -5.882 1.00 98.62 195 LEU A C 1
ATOM 1457 O O . LEU A 1 195 ? 9.055 6.493 -5.354 1.00 98.62 195 LEU A O 1
ATOM 1461 N N . GLN A 1 196 ? 11.281 6.491 -5.260 1.00 98.38 196 GLN A N 1
ATOM 1462 C CA . GLN A 1 196 ? 11.330 7.137 -3.941 1.00 98.38 196 GLN A CA 1
ATOM 1463 C C . GLN A 1 196 ? 10.680 8.535 -3.947 1.00 98.38 196 GLN A C 1
ATOM 1465 O O . GLN A 1 196 ? 10.039 8.933 -2.973 1.00 98.38 196 GLN A O 1
ATOM 1470 N N . ARG A 1 197 ? 10.821 9.311 -5.033 1.00 98.62 197 ARG A N 1
ATOM 1471 C CA . ARG A 1 197 ? 10.142 10.615 -5.177 1.00 98.62 197 ARG A CA 1
ATOM 1472 C C . ARG A 1 197 ? 8.633 10.459 -5.358 1.00 98.62 197 ARG A C 1
ATOM 1474 O O . ARG A 1 197 ? 7.897 11.265 -4.789 1.00 98.62 197 ARG A O 1
ATOM 1481 N N . LEU A 1 198 ? 8.198 9.443 -6.102 1.00 98.81 198 LEU A N 1
ATOM 1482 C CA . LEU A 1 198 ? 6.793 9.089 -6.293 1.00 98.81 198 LEU A CA 1
ATOM 1483 C C . LEU A 1 198 ? 6.157 8.649 -4.965 1.00 98.81 198 LEU A C 1
ATOM 1485 O O . LEU A 1 198 ? 5.137 9.204 -4.577 1.00 98.81 198 LEU A O 1
ATOM 1489 N N . ALA A 1 199 ? 6.815 7.766 -4.205 1.00 98.75 199 ALA A N 1
ATOM 1490 C CA . ALA A 1 199 ? 6.369 7.320 -2.882 1.00 98.75 199 ALA A CA 1
ATOM 1491 C C . ALA A 1 199 ? 6.142 8.495 -1.915 1.00 98.75 199 ALA A C 1
ATOM 1493 O O . ALA A 1 199 ? 5.134 8.547 -1.218 1.00 98.75 199 ALA A O 1
ATOM 1494 N N . LYS A 1 200 ? 7.019 9.510 -1.932 1.00 98.56 200 LYS A N 1
ATOM 1495 C CA . LYS A 1 200 ? 6.856 10.739 -1.127 1.00 98.56 200 LYS A CA 1
ATOM 1496 C C . LYS A 1 200 ? 5.594 11.543 -1.468 1.00 98.56 200 LYS A C 1
ATOM 1498 O O . LYS A 1 200 ? 5.198 12.397 -0.684 1.00 98.56 200 LYS A O 1
ATOM 1503 N N . ARG A 1 201 ? 4.976 11.338 -2.637 1.00 98.62 201 ARG A N 1
ATOM 1504 C CA . ARG A 1 201 ? 3.720 12.014 -3.008 1.00 98.62 201 ARG A CA 1
ATOM 1505 C C . ARG A 1 201 ? 2.497 11.402 -2.339 1.00 98.62 201 ARG A C 1
ATOM 1507 O O . ARG A 1 201 ? 1.516 12.121 -2.175 1.00 98.62 201 ARG A O 1
ATOM 1514 N N . ALA A 1 202 ? 2.596 10.177 -1.820 1.00 98.62 202 ALA A N 1
ATOM 1515 C CA . ALA A 1 202 ? 1.578 9.627 -0.929 1.00 98.62 202 ALA A CA 1
ATOM 1516 C C . ALA A 1 202 ? 1.333 10.540 0.286 1.00 98.62 202 ALA A C 1
ATOM 1518 O O . ALA A 1 202 ? 0.192 10.729 0.691 1.00 98.62 202 ALA A O 1
ATOM 1519 N N . THR A 1 203 ? 2.376 11.202 0.811 1.00 98.25 203 THR A N 1
ATOM 1520 C CA . THR A 1 203 ? 2.237 12.183 1.904 1.00 98.25 203 THR A CA 1
ATOM 1521 C C . THR A 1 203 ? 1.330 13.355 1.531 1.00 98.25 203 THR A C 1
ATOM 1523 O O . THR A 1 203 ? 0.605 13.861 2.381 1.00 98.25 203 THR A O 1
ATOM 1526 N N . VAL A 1 204 ? 1.340 13.786 0.263 1.00 98.50 204 VAL A N 1
ATOM 1527 C CA . VAL A 1 204 ? 0.473 14.876 -0.207 1.00 98.50 204 VAL A CA 1
ATOM 1528 C C . VAL A 1 204 ? -0.983 14.422 -0.175 1.00 98.50 204 VAL A C 1
ATOM 1530 O O . VAL A 1 204 ? -1.795 15.101 0.448 1.00 98.50 204 VAL A O 1
ATOM 1533 N N . GLY A 1 205 ? -1.295 13.258 -0.755 1.00 98.50 205 GLY A N 1
ATOM 1534 C CA . GLY A 1 205 ? -2.647 12.691 -0.715 1.00 98.50 205 GLY A CA 1
ATOM 1535 C C . GLY A 1 205 ? -3.140 12.455 0.714 1.00 98.50 205 GLY A C 1
ATOM 1536 O O . GLY A 1 205 ? -4.208 12.927 1.090 1.00 98.50 205 GLY A O 1
ATOM 1537 N N . LEU A 1 206 ? -2.299 11.848 1.556 1.00 98.38 206 LEU A N 1
ATOM 1538 C CA . LEU A 1 206 ? -2.556 11.657 2.985 1.00 98.38 206 LEU A CA 1
ATOM 1539 C C . LEU A 1 206 ? -2.906 12.976 3.699 1.00 98.38 206 LEU A C 1
ATOM 1541 O O . LEU A 1 206 ? -3.868 13.037 4.469 1.00 98.38 206 LEU A O 1
ATOM 1545 N N . SER A 1 207 ? -2.154 14.045 3.416 1.00 97.88 207 SER A N 1
ATOM 1546 C CA . SER A 1 207 ? -2.371 15.361 4.028 1.00 97.88 207 SER A CA 1
ATOM 1547 C C . SER A 1 207 ? -3.677 16.028 3.617 1.00 97.88 207 SER A C 1
ATOM 1549 O O . SER A 1 207 ? -4.297 16.694 4.446 1.00 97.88 207 SER A O 1
ATOM 1551 N N . ARG A 1 208 ? -4.150 15.799 2.387 1.00 98.00 208 ARG A N 1
ATOM 1552 C CA . ARG A 1 208 ? -5.432 16.339 1.905 1.00 98.00 208 ARG A CA 1
ATOM 1553 C C . ARG A 1 208 ? -6.635 15.717 2.610 1.00 98.00 208 ARG A C 1
ATOM 1555 O O . ARG A 1 208 ? -7.660 16.376 2.749 1.00 98.00 208 ARG A O 1
ATOM 1562 N N . VAL A 1 209 ? -6.478 14.501 3.134 1.00 97.62 209 VAL A N 1
ATOM 1563 C CA . VAL A 1 209 ? -7.476 13.812 3.973 1.00 97.62 209 VAL A CA 1
ATOM 1564 C C . VAL A 1 209 ? -7.298 14.135 5.469 1.00 97.62 209 VAL A C 1
ATOM 1566 O O . VAL A 1 209 ? -8.055 13.664 6.318 1.00 97.62 209 VAL A O 1
ATOM 1569 N N . GLY A 1 210 ? -6.315 14.977 5.812 1.00 95.62 210 GLY A N 1
ATOM 1570 C CA . GLY A 1 210 ? -6.050 15.440 7.175 1.00 95.62 210 GLY A CA 1
ATOM 1571 C C . GLY A 1 210 ? -5.024 14.623 7.960 1.00 95.62 210 GLY A C 1
ATOM 1572 O O . GLY A 1 210 ? -4.914 14.777 9.175 1.00 95.62 210 GLY A O 1
ATOM 1573 N N . GLY A 1 211 ? -4.257 13.752 7.298 1.00 94.81 211 GLY A N 1
ATOM 1574 C CA . GLY A 1 211 ? -3.108 13.088 7.914 1.00 94.81 211 GLY A CA 1
ATOM 1575 C C . GLY A 1 211 ? -1.900 14.014 8.002 1.00 94.81 211 GLY A C 1
ATOM 1576 O O . GLY A 1 211 ? -1.455 14.560 7.000 1.00 94.81 211 GLY A O 1
ATOM 1577 N N . TRP A 1 212 ? -1.345 14.194 9.196 1.00 93.06 212 TRP A N 1
ATOM 1578 C CA . TRP A 1 212 ? -0.232 15.125 9.418 1.00 93.06 212 TRP A CA 1
ATOM 1579 C C . TRP A 1 212 ? 1.029 14.462 9.991 1.00 93.06 212 TRP A C 1
ATOM 1581 O O . TRP A 1 212 ? 1.971 15.170 10.341 1.00 93.06 212 TRP A O 1
ATOM 1591 N N . GLY A 1 213 ? 1.085 13.126 10.056 1.00 90.62 213 GLY A N 1
ATOM 1592 C CA . GLY A 1 213 ? 2.259 12.401 10.554 1.00 90.62 213 GLY A CA 1
ATOM 1593 C C . GLY A 1 213 ? 2.428 12.516 12.066 1.00 90.62 213 GLY A C 1
ATOM 1594 O O . GLY A 1 213 ? 3.458 12.976 12.559 1.00 90.62 213 GLY A O 1
ATOM 1595 N N . SER A 1 214 ? 1.394 12.142 12.816 1.00 89.25 214 SER A N 1
ATOM 1596 C CA . SER A 1 214 ? 1.414 12.174 14.279 1.00 89.25 214 SER A CA 1
ATOM 1597 C C . SER A 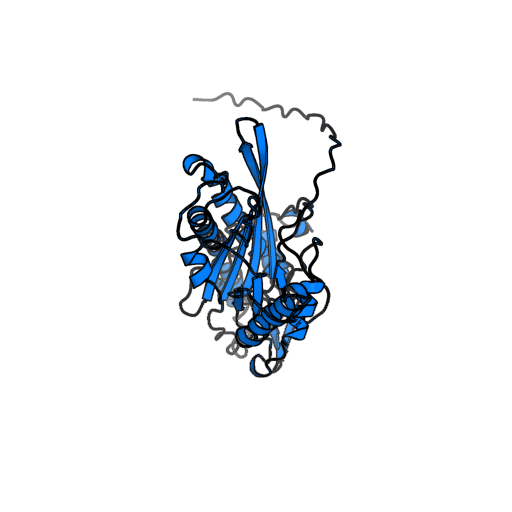1 214 ? 2.455 11.222 14.872 1.00 89.25 214 SER A C 1
ATOM 1599 O O . SER A 1 214 ? 2.759 10.185 14.295 1.00 89.25 214 SER A O 1
ATOM 1601 N N . ASN A 1 215 ? 2.969 11.529 16.067 1.00 88.44 215 ASN A N 1
ATOM 1602 C CA . ASN A 1 215 ? 4.128 10.836 16.646 1.00 88.44 215 ASN A CA 1
ATOM 1603 C C . ASN A 1 215 ? 3.967 9.312 16.795 1.00 88.44 215 ASN A C 1
ATOM 1605 O O . ASN A 1 215 ? 4.944 8.587 16.633 1.00 88.44 215 ASN A O 1
ATOM 1609 N N . SER A 1 216 ? 2.778 8.816 17.150 1.00 85.31 216 SER A N 1
ATOM 1610 C CA . SER A 1 216 ? 2.556 7.366 17.251 1.00 85.31 216 SER A CA 1
ATOM 1611 C C . SER A 1 216 ? 2.178 6.710 15.924 1.00 85.31 216 SER A C 1
ATOM 1613 O O . SER A 1 216 ? 1.967 5.501 15.926 1.00 85.31 216 SER A O 1
ATOM 1615 N N . SER A 1 217 ? 2.134 7.479 14.824 1.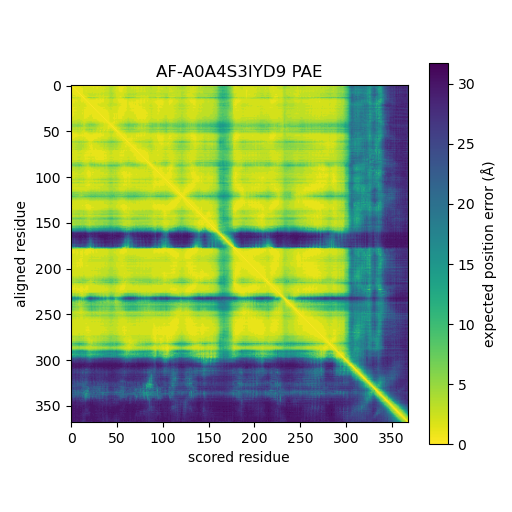00 89.50 217 SER A N 1
ATOM 1616 C CA . SER A 1 217 ? 1.692 7.002 13.518 1.00 89.50 217 SER A CA 1
ATOM 1617 C C . SER A 1 217 ? 2.812 6.511 12.624 1.00 89.50 217 SER A C 1
ATOM 1619 O O . SER A 1 217 ? 3.693 7.269 12.217 1.00 89.50 217 SER A O 1
ATOM 1621 N N . GLY A 1 218 ? 2.770 5.215 12.313 1.00 94.12 218 GLY A N 1
ATOM 1622 C CA . GLY A 1 218 ? 3.659 4.588 11.343 1.00 94.12 218 GLY A CA 1
ATOM 1623 C C . GLY A 1 218 ? 3.191 4.858 9.916 1.00 94.12 218 GLY A C 1
ATOM 1624 O O . GLY A 1 218 ? 2.603 3.977 9.295 1.00 94.12 218 GLY A O 1
ATOM 1625 N N . ASP A 1 219 ? 3.450 6.059 9.403 1.00 97.38 219 ASP A N 1
ATOM 1626 C CA . ASP A 1 219 ? 3.062 6.465 8.046 1.00 97.38 219 ASP A CA 1
ATOM 1627 C C . ASP A 1 219 ? 4.178 6.093 7.055 1.00 97.38 219 ASP A C 1
ATOM 1629 O O . ASP A 1 219 ? 5.197 6.783 6.956 1.00 97.38 219 ASP A O 1
ATOM 1633 N N . ILE A 1 220 ? 4.025 4.966 6.350 1.00 98.12 220 ILE A N 1
ATOM 1634 C CA . ILE A 1 220 ? 5.082 4.386 5.504 1.00 98.12 220 ILE A CA 1
ATOM 1635 C C . ILE A 1 220 ? 4.575 4.178 4.078 1.00 98.12 220 ILE A C 1
ATOM 1637 O O . ILE A 1 220 ? 3.503 3.617 3.850 1.00 98.12 220 ILE A O 1
ATOM 1641 N N . PHE A 1 221 ? 5.389 4.580 3.100 1.00 98.50 221 PHE A N 1
ATOM 1642 C CA . PHE A 1 221 ? 5.028 4.552 1.684 1.00 98.50 221 PHE A CA 1
ATOM 1643 C C . PHE A 1 221 ? 6.071 3.791 0.870 1.00 98.50 221 PHE A C 1
ATOM 1645 O O . PHE A 1 221 ? 7.274 3.975 1.061 1.00 98.50 221 PHE A O 1
ATOM 1652 N N . ILE A 1 222 ? 5.612 2.971 -0.067 1.00 98.62 222 ILE A N 1
ATOM 1653 C CA . ILE A 1 222 ? 6.452 2.240 -1.019 1.00 98.62 222 ILE A CA 1
ATOM 1654 C C . ILE A 1 222 ? 5.906 2.460 -2.428 1.00 98.62 222 ILE A C 1
ATOM 1656 O O . ILE A 1 222 ? 4.695 2.509 -2.620 1.00 98.62 222 ILE A O 1
ATOM 1660 N N . ALA A 1 223 ? 6.793 2.599 -3.413 1.00 98.75 223 ALA A N 1
ATOM 1661 C CA . ALA A 1 223 ? 6.411 2.675 -4.816 1.00 98.75 223 ALA A CA 1
ATOM 1662 C C . ALA A 1 223 ? 7.219 1.683 -5.655 1.00 98.75 223 ALA A C 1
ATOM 1664 O O . ALA A 1 223 ? 8.420 1.527 -5.429 1.00 98.75 223 ALA A O 1
ATOM 1665 N N . PHE A 1 224 ? 6.584 1.060 -6.644 1.00 98.62 224 PHE A N 1
ATOM 1666 C CA . PHE A 1 224 ? 7.256 0.205 -7.621 1.00 98.62 224 PHE A CA 1
ATOM 1667 C C . PHE A 1 224 ? 6.771 0.487 -9.047 1.00 98.62 224 PHE A C 1
ATOM 1669 O O . PHE A 1 224 ? 5.658 0.969 -9.261 1.00 98.62 224 PHE A O 1
ATOM 1676 N N . SER A 1 225 ? 7.631 0.190 -10.023 1.00 98.12 225 SER A N 1
ATOM 1677 C CA . SER A 1 225 ? 7.286 0.225 -11.444 1.00 98.12 225 SER A CA 1
ATOM 1678 C C . SER A 1 225 ? 7.186 -1.196 -11.992 1.00 98.12 225 SER A C 1
ATOM 1680 O O . SER A 1 225 ? 7.954 -2.076 -11.605 1.00 98.12 225 SER A O 1
ATOM 1682 N N . THR A 1 226 ? 6.243 -1.407 -12.902 1.00 96.62 226 THR A N 1
ATOM 1683 C CA . THR A 1 226 ? 6.048 -2.653 -13.656 1.00 96.62 226 THR A CA 1
ATOM 1684 C C . THR A 1 226 ? 6.605 -2.579 -15.080 1.00 96.62 226 THR A C 1
ATOM 1686 O O . THR A 1 226 ? 6.571 -3.582 -15.792 1.00 96.62 226 THR A O 1
ATOM 1689 N N . ALA A 1 227 ? 7.141 -1.420 -15.486 1.00 95.00 227 ALA A N 1
ATOM 1690 C CA . ALA A 1 227 ? 7.626 -1.168 -16.842 1.00 95.00 227 ALA A CA 1
ATOM 1691 C C . ALA A 1 227 ? 8.789 -2.089 -17.234 1.00 95.00 227 ALA A C 1
ATOM 1693 O O . ALA A 1 227 ? 8.824 -2.617 -18.343 1.00 95.00 227 ALA A O 1
ATOM 1694 N N . GLU A 1 228 ? 9.731 -2.289 -16.309 1.00 90.19 228 GLU A N 1
ATOM 1695 C CA . GLU A 1 228 ? 10.956 -3.050 -16.541 1.00 90.19 228 GLU A CA 1
ATOM 1696 C C . GLU A 1 228 ? 11.008 -4.285 -15.645 1.00 90.19 228 GLU A C 1
ATOM 1698 O O . GLU A 1 228 ? 10.846 -4.209 -14.425 1.00 90.19 228 GLU A O 1
ATOM 1703 N N . LYS A 1 229 ? 11.275 -5.445 -16.253 1.00 87.19 229 LYS A N 1
ATOM 1704 C CA . LYS A 1 229 ? 11.430 -6.720 -15.542 1.00 87.19 229 LYS A CA 1
ATOM 1705 C C . LYS A 1 229 ? 12.901 -7.075 -15.462 1.00 87.19 229 LYS A C 1
ATOM 1707 O O . LYS A 1 229 ? 13.482 -7.543 -16.437 1.00 87.19 229 LYS A O 1
ATOM 1712 N N . ILE A 1 230 ? 13.492 -6.866 -14.290 1.00 85.62 230 ILE A N 1
ATOM 1713 C CA . ILE A 1 230 ? 14.912 -7.134 -14.066 1.00 85.62 230 ILE A CA 1
ATOM 1714 C C . ILE A 1 230 ? 15.115 -8.634 -13.803 1.00 85.62 230 ILE A C 1
ATOM 1716 O O . ILE A 1 230 ? 14.605 -9.151 -12.803 1.00 85.62 230 ILE A O 1
ATOM 1720 N N . PRO A 1 231 ? 15.832 -9.366 -14.676 1.00 80.06 231 PRO A N 1
ATOM 1721 C CA . PRO A 1 231 ? 16.080 -10.783 -14.469 1.00 80.06 231 PRO A CA 1
ATOM 1722 C C . PRO A 1 231 ? 17.013 -10.992 -13.272 1.00 80.06 231 PRO A C 1
ATOM 1724 O O . PRO A 1 231 ? 18.030 -10.320 -13.120 1.00 80.06 231 PRO A O 1
ATOM 1727 N N . ARG A 1 232 ? 16.693 -11.982 -12.436 1.00 68.00 232 ARG A N 1
ATOM 1728 C CA . ARG A 1 232 ? 17.445 -12.304 -11.211 1.00 68.00 232 ARG A CA 1
ATOM 1729 C C . ARG A 1 232 ? 18.780 -13.026 -11.466 1.00 68.00 232 ARG A C 1
ATOM 1731 O O . ARG A 1 232 ? 19.513 -13.266 -10.515 1.00 68.00 232 ARG A O 1
ATOM 1738 N N . ALA A 1 233 ? 19.096 -13.375 -12.715 1.00 65.25 233 ALA A N 1
ATOM 1739 C CA . ALA A 1 233 ? 20.186 -14.294 -13.051 1.00 65.25 233 ALA A CA 1
ATOM 1740 C C . ALA A 1 233 ? 21.148 -13.785 -14.145 1.00 65.25 233 ALA A C 1
ATOM 1742 O O . ALA A 1 233 ? 21.255 -14.404 -15.204 1.00 65.25 233 ALA A O 1
ATOM 1743 N N . PRO A 1 234 ? 21.893 -12.689 -13.936 1.00 63.00 234 PRO A N 1
ATOM 1744 C CA . PRO A 1 234 ? 23.208 -12.602 -14.547 1.00 63.00 234 PRO A CA 1
ATOM 1745 C C . PRO A 1 234 ? 24.167 -13.546 -13.799 1.00 63.00 234 PRO A C 1
ATOM 1747 O O . PRO A 1 234 ? 24.204 -13.539 -12.568 1.00 63.00 234 PRO A O 1
ATOM 1750 N N . ASP A 1 235 ? 24.959 -14.342 -14.524 1.00 72.38 235 ASP A N 1
ATOM 1751 C CA . ASP A 1 235 ? 26.073 -15.089 -13.926 1.00 72.38 235 ASP A CA 1
ATOM 1752 C C . ASP A 1 235 ? 26.937 -14.136 -13.095 1.00 72.38 235 ASP A C 1
ATOM 1754 O O . ASP A 1 235 ? 27.353 -13.078 -13.590 1.00 72.38 235 ASP A O 1
ATOM 1758 N N . PHE A 1 236 ? 27.231 -14.506 -11.844 1.00 77.69 236 PHE A N 1
ATOM 1759 C CA . PHE A 1 236 ? 28.097 -13.694 -10.998 1.00 77.69 236 PHE A CA 1
ATOM 1760 C C . PHE A 1 236 ? 29.431 -13.440 -11.709 1.00 77.69 236 PHE A C 1
ATOM 1762 O O . PHE A 1 236 ? 30.148 -14.358 -12.111 1.00 77.69 236 PHE A O 1
ATOM 1769 N N . SER A 1 237 ? 29.774 -12.164 -11.856 1.00 82.75 237 SER A N 1
ATOM 1770 C CA . SER A 1 237 ? 30.976 -11.723 -12.545 1.00 82.75 237 SER A CA 1
ATOM 1771 C C . SER A 1 237 ? 31.532 -10.494 -11.844 1.00 82.75 237 SER A C 1
ATOM 1773 O O . SER A 1 237 ? 30.869 -9.467 -11.756 1.00 82.75 237 SER A O 1
ATOM 1775 N N . TRP A 1 238 ? 32.801 -10.557 -11.434 1.00 89.81 238 TRP A N 1
ATOM 1776 C CA . TRP A 1 238 ? 33.555 -9.382 -10.974 1.00 89.81 238 TRP A CA 1
ATOM 1777 C C . TRP A 1 238 ? 33.812 -8.354 -12.086 1.00 89.81 238 TRP A C 1
ATOM 1779 O O . TRP A 1 238 ? 34.323 -7.270 -11.816 1.00 89.81 238 TRP A O 1
ATOM 1789 N N . LYS A 1 239 ? 33.502 -8.692 -13.344 1.00 90.62 239 LYS A N 1
ATOM 1790 C CA . LYS A 1 239 ? 33.570 -7.772 -14.482 1.00 90.62 239 LYS A CA 1
ATOM 1791 C C . LYS A 1 239 ? 32.193 -7.131 -14.677 1.00 90.62 239 LYS A C 1
ATOM 1793 O O . LYS A 1 239 ? 31.275 -7.876 -15.042 1.00 90.62 239 LYS A O 1
ATOM 1798 N N . PRO A 1 240 ? 32.052 -5.807 -14.466 1.00 87.50 240 PRO A N 1
ATOM 1799 C CA . PRO A 1 240 ? 30.815 -5.093 -14.751 1.00 87.50 240 PRO A CA 1
ATOM 1800 C C . PRO A 1 240 ? 30.432 -5.260 -16.217 1.00 87.50 240 PRO A C 1
ATOM 1802 O O . PRO A 1 240 ? 31.300 -5.236 -17.095 1.00 87.50 240 PRO A O 1
ATOM 1805 N N . ARG A 1 241 ? 29.137 -5.415 -16.474 1.00 84.88 241 ARG A N 1
ATOM 1806 C CA . ARG A 1 241 ? 28.589 -5.478 -17.823 1.00 84.88 241 ARG A CA 1
ATOM 1807 C C . ARG A 1 241 ? 27.482 -4.436 -17.999 1.00 84.88 241 ARG A C 1
ATOM 1809 O O . ARG A 1 241 ? 26.955 -3.933 -17.010 1.00 84.88 241 ARG A O 1
ATOM 1816 N N . VAL A 1 242 ? 27.187 -4.073 -19.245 1.00 85.69 242 VAL A N 1
ATOM 1817 C CA . VAL A 1 242 ? 26.301 -2.943 -19.599 1.00 85.69 242 VAL A CA 1
ATOM 1818 C C . VAL A 1 242 ? 25.195 -3.343 -20.579 1.00 85.69 242 VAL A C 1
ATOM 1820 O O . VAL A 1 242 ? 24.643 -2.501 -21.277 1.00 85.69 242 VAL A O 1
ATOM 1823 N N . GLU A 1 243 ? 24.873 -4.633 -20.678 1.00 85.12 243 GLU A N 1
ATOM 1824 C CA . GLU A 1 243 ? 23.833 -5.113 -21.596 1.00 85.12 243 GLU A CA 1
ATOM 1825 C C . GLU A 1 243 ? 22.418 -4.774 -21.104 1.00 85.12 243 GLU A C 1
ATOM 1827 O O . GLU A 1 243 ? 21.489 -4.703 -21.910 1.00 85.12 243 GLU A O 1
ATOM 1832 N N . GLN A 1 244 ? 22.247 -4.535 -19.799 1.00 83.50 244 GLN A N 1
ATOM 1833 C CA . GLN A 1 244 ? 20.973 -4.115 -19.226 1.00 83.50 244 GLN A CA 1
ATOM 1834 C C . GLN A 1 244 ? 20.730 -2.632 -19.511 1.00 83.50 244 GLN A C 1
ATOM 1836 O O . GLN A 1 244 ? 21.399 -1.759 -18.961 1.00 83.50 244 GLN A O 1
ATOM 1841 N N . ASN A 1 245 ? 19.732 -2.362 -20.347 1.00 86.44 245 ASN A N 1
ATOM 1842 C CA . ASN A 1 245 ? 19.259 -1.021 -20.659 1.00 86.44 245 ASN A CA 1
ATOM 1843 C C . ASN A 1 245 ? 17.841 -0.864 -20.112 1.00 86.44 245 ASN A C 1
ATOM 1845 O O . ASN A 1 245 ? 17.025 -1.762 -20.295 1.00 86.44 245 ASN A O 1
ATOM 1849 N N . ILE A 1 246 ? 17.564 0.267 -19.467 1.00 87.38 246 ILE A N 1
ATOM 1850 C CA . ILE A 1 246 ? 16.230 0.616 -18.970 1.00 87.38 246 ILE A CA 1
ATOM 1851 C C . ILE A 1 246 ? 15.808 1.952 -19.571 1.00 87.38 246 ILE A C 1
ATOM 1853 O O . ILE A 1 246 ? 16.611 2.889 -19.642 1.00 87.38 246 ILE A O 1
ATOM 1857 N N . ALA A 1 247 ? 14.554 2.051 -20.008 1.00 91.38 247 ALA A N 1
ATOM 1858 C CA . ALA A 1 247 ? 13.964 3.358 -20.256 1.00 91.38 247 ALA A CA 1
ATOM 1859 C C . ALA A 1 247 ? 13.755 4.071 -18.912 1.00 91.38 247 ALA A C 1
ATOM 1861 O O . ALA A 1 247 ? 13.537 3.433 -17.883 1.00 91.38 247 ALA A O 1
ATOM 1862 N N . VAL A 1 248 ? 13.834 5.400 -18.907 1.00 95.12 248 VAL A N 1
ATOM 1863 C CA . VAL A 1 248 ? 13.572 6.203 -17.709 1.00 95.12 248 VAL A CA 1
ATOM 1864 C C . VAL A 1 248 ? 12.839 7.475 -18.121 1.00 95.12 248 VAL A C 1
ATOM 1866 O O . VAL A 1 248 ? 13.266 8.165 -19.050 1.00 95.12 248 VAL A O 1
ATOM 1869 N N . VAL A 1 249 ? 11.739 7.796 -17.437 1.00 96.62 249 VAL A N 1
ATOM 1870 C CA . VAL A 1 249 ? 11.017 9.065 -17.613 1.00 96.62 249 VAL A CA 1
ATOM 1871 C C . VAL A 1 249 ? 11.964 10.236 -17.358 1.00 96.62 249 VAL A C 1
ATOM 1873 O O . VAL A 1 249 ? 12.724 10.248 -16.389 1.00 96.62 249 VAL A O 1
ATOM 1876 N N . GLN A 1 250 ? 11.900 11.261 -18.207 1.00 96.25 250 GLN A N 1
ATOM 1877 C CA . GLN A 1 250 ? 12.682 12.475 -17.997 1.00 96.25 250 GLN A CA 1
ATOM 1878 C C . GLN A 1 250 ? 12.171 13.226 -16.766 1.00 96.25 250 GLN A C 1
ATOM 1880 O O . GLN A 1 250 ? 10.988 13.561 -16.680 1.00 96.25 250 GLN A O 1
ATOM 1885 N N . ASP A 1 251 ? 13.078 13.572 -15.853 1.00 96.31 251 ASP A N 1
ATOM 1886 C CA . ASP A 1 251 ? 12.730 14.229 -14.589 1.00 96.31 251 ASP A CA 1
ATOM 1887 C C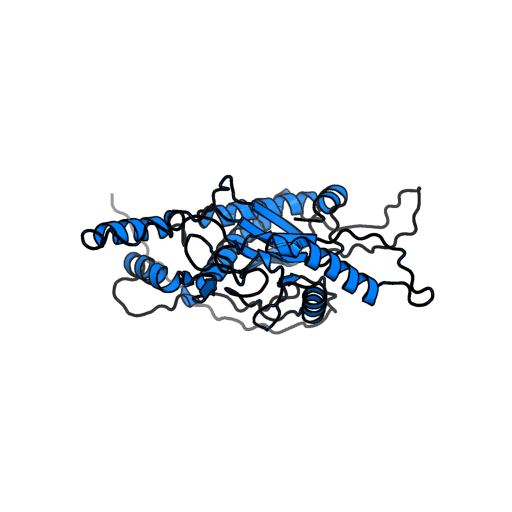 . ASP A 1 251 ? 11.933 15.529 -14.755 1.00 96.31 251 ASP A C 1
ATOM 1889 O O . ASP A 1 251 ? 11.111 15.851 -13.903 1.00 96.31 251 ASP A O 1
ATOM 1893 N N . VAL A 1 252 ? 12.139 16.266 -15.850 1.00 96.25 252 VAL A N 1
ATOM 1894 C CA . VAL A 1 252 ? 11.409 17.513 -16.140 1.00 96.25 252 VAL A CA 1
ATOM 1895 C C . VAL A 1 252 ? 9.925 17.279 -16.467 1.00 96.25 252 VAL A C 1
ATOM 1897 O O . VAL A 1 252 ? 9.115 18.187 -16.322 1.00 96.25 252 VAL A O 1
ATOM 1900 N N . THR A 1 253 ? 9.555 16.058 -16.865 1.00 95.19 253 THR A N 1
ATOM 1901 C CA . THR A 1 253 ? 8.192 15.682 -17.291 1.00 95.19 253 THR A CA 1
ATOM 1902 C C . THR A 1 253 ? 7.409 14.890 -16.238 1.00 95.19 253 THR A C 1
ATOM 1904 O O . THR A 1 253 ? 6.233 14.606 -16.424 1.00 95.19 253 THR A O 1
ATOM 1907 N N . ILE A 1 254 ? 8.032 14.549 -15.106 1.00 97.81 254 ILE A N 1
ATOM 1908 C CA . ILE A 1 254 ? 7.496 13.576 -14.138 1.00 97.81 254 ILE A CA 1
ATOM 1909 C C . ILE A 1 254 ? 6.294 14.083 -13.313 1.00 97.81 254 ILE A C 1
ATOM 1911 O O . ILE A 1 254 ? 5.651 13.305 -12.613 1.00 97.81 254 ILE A O 1
ATOM 1915 N N . ASN A 1 255 ? 5.988 15.384 -13.351 1.00 98.31 255 ASN A N 1
ATOM 1916 C CA . ASN A 1 255 ? 5.022 16.002 -12.434 1.00 98.31 255 ASN A CA 1
ATOM 1917 C C . ASN A 1 255 ? 3.610 15.409 -12.531 1.00 98.31 255 ASN A C 1
ATOM 1919 O O . ASN A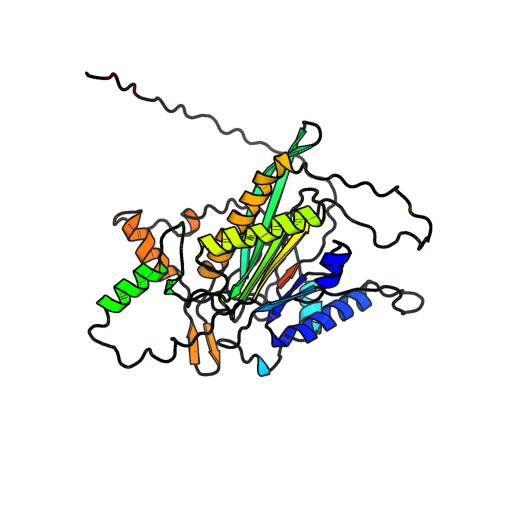 1 255 ? 2.965 15.275 -11.497 1.00 98.31 255 ASN A O 1
ATOM 1923 N N . ALA A 1 256 ? 3.164 14.996 -13.720 1.00 97.75 256 ALA A N 1
ATOM 1924 C CA . ALA A 1 256 ? 1.852 14.368 -13.878 1.00 97.75 256 ALA A CA 1
ATOM 1925 C C . ALA A 1 256 ? 1.758 13.027 -13.121 1.00 97.75 256 ALA A C 1
ATOM 1927 O O . ALA A 1 256 ? 0.738 12.726 -12.510 1.00 97.75 256 ALA A O 1
ATOM 1928 N N . LEU A 1 257 ? 2.855 12.259 -13.051 1.00 98.62 257 LEU A N 1
ATOM 1929 C CA . LEU A 1 257 ? 2.914 11.041 -12.231 1.00 98.62 257 LEU A CA 1
ATOM 1930 C C . LEU A 1 257 ? 2.867 11.374 -10.732 1.00 98.62 257 LEU A C 1
ATOM 1932 O O . LEU A 1 257 ? 2.267 10.645 -9.946 1.00 98.62 257 LEU A O 1
ATOM 1936 N N . PHE A 1 258 ? 3.492 12.480 -10.319 1.00 98.81 258 PHE A N 1
ATOM 1937 C CA . PHE A 1 258 ? 3.479 12.928 -8.925 1.00 98.81 258 PHE A CA 1
ATOM 1938 C C . PHE A 1 258 ? 2.110 13.404 -8.456 1.00 98.81 258 PHE A C 1
ATOM 1940 O O . PHE A 1 258 ? 1.730 13.107 -7.325 1.00 98.81 258 PHE A O 1
ATOM 1947 N N . GLU A 1 259 ? 1.405 14.147 -9.301 1.00 98.62 259 GLU A N 1
ATOM 1948 C CA . GLU A 1 259 ? 0.020 14.539 -9.065 1.00 98.62 259 GLU A CA 1
ATOM 1949 C C . GLU A 1 259 ? -0.878 13.302 -9.017 1.00 98.62 259 GLU A C 1
ATOM 1951 O O . GLU A 1 259 ? -1.551 13.087 -8.012 1.00 98.62 259 GLU A O 1
ATOM 1956 N N . GLY A 1 260 ? -0.763 12.408 -10.007 1.00 98.62 260 GLY A N 1
ATOM 1957 C CA . GLY A 1 260 ? -1.513 11.154 -10.041 1.00 98.62 260 GLY A CA 1
ATOM 1958 C C . GLY A 1 260 ? -1.319 10.288 -8.792 1.00 98.62 260 GLY A C 1
ATOM 1959 O O . GLY A 1 260 ? -2.283 9.732 -8.276 1.00 98.62 260 GLY A O 1
ATOM 1960 N N . ALA A 1 261 ? -0.100 10.220 -8.246 1.00 98.88 261 ALA A N 1
ATOM 1961 C CA . ALA A 1 261 ? 0.172 9.509 -6.996 1.00 98.88 261 ALA A CA 1
ATOM 1962 C C . ALA A 1 261 ? -0.490 10.160 -5.771 1.00 98.88 261 ALA A C 1
ATOM 1964 O O . ALA A 1 261 ? -0.969 9.448 -4.887 1.00 98.88 261 ALA A O 1
ATOM 1965 N N . ALA A 1 262 ? -0.505 11.494 -5.698 1.00 98.81 262 ALA A N 1
ATOM 1966 C CA . ALA A 1 262 ? -1.171 12.213 -4.616 1.00 98.81 262 ALA A CA 1
ATOM 1967 C C . ALA A 1 262 ? -2.692 12.015 -4.679 1.00 98.81 262 ALA A C 1
ATOM 1969 O O . ALA A 1 262 ? -3.293 11.647 -3.673 1.00 98.81 262 ALA A O 1
ATOM 1970 N N . ASP A 1 263 ? -3.282 12.180 -5.863 1.00 98.69 263 ASP A N 1
ATOM 1971 C CA . ASP A 1 263 ? -4.721 12.043 -6.090 1.00 98.69 263 ASP A CA 1
ATOM 1972 C C . ASP A 1 263 ? -5.204 10.608 -5.855 1.00 98.69 263 ASP A C 1
ATOM 1974 O O . ASP A 1 263 ? -6.195 10.394 -5.160 1.00 98.69 263 ASP A O 1
ATOM 1978 N N . ALA A 1 264 ? -4.480 9.611 -6.379 1.00 98.69 264 ALA A N 1
ATOM 1979 C CA . ALA A 1 264 ? -4.808 8.208 -6.145 1.00 98.69 264 ALA A CA 1
ATOM 1980 C C . ALA A 1 264 ? -4.700 7.851 -4.654 1.00 98.69 264 ALA A C 1
ATOM 1982 O O . ALA A 1 264 ? -5.512 7.088 -4.146 1.00 98.69 264 ALA A O 1
ATOM 1983 N N . THR A 1 265 ? -3.730 8.411 -3.925 1.00 98.81 265 THR A N 1
ATOM 1984 C CA . THR A 1 265 ? -3.616 8.167 -2.478 1.00 98.81 265 THR A CA 1
ATOM 1985 C C . THR A 1 265 ? -4.782 8.788 -1.707 1.00 98.81 265 THR A C 1
ATOM 1987 O O . THR A 1 265 ? -5.343 8.137 -0.831 1.00 98.81 265 THR A O 1
ATOM 1990 N N . GLU A 1 266 ? -5.148 10.031 -2.024 1.00 98.75 266 GLU A N 1
ATOM 1991 C CA . GLU A 1 266 ? -6.288 10.727 -1.416 1.00 98.75 266 GLU A CA 1
ATOM 1992 C C . GLU A 1 266 ? -7.589 9.938 -1.610 1.00 98.75 266 GLU A C 1
ATOM 1994 O O . GLU A 1 266 ? -8.272 9.620 -0.635 1.00 98.75 266 GLU A O 1
ATOM 1999 N N . GLU A 1 267 ? -7.891 9.545 -2.849 1.00 98.56 267 GLU A N 1
ATOM 2000 C CA . GLU A 1 267 ? -9.103 8.784 -3.152 1.00 98.56 267 GLU A CA 1
ATOM 2001 C C . GLU A 1 267 ? -9.074 7.369 -2.566 1.00 98.56 267 GLU A C 1
ATOM 2003 O O . GLU A 1 267 ? -10.079 6.924 -2.022 1.00 98.56 267 GLU A O 1
ATOM 2008 N N . ALA A 1 268 ? -7.930 6.679 -2.573 1.00 98.62 268 ALA A N 1
ATOM 2009 C CA . ALA A 1 268 ? -7.823 5.358 -1.953 1.00 98.62 268 ALA A CA 1
ATOM 2010 C C . ALA A 1 268 ? -8.139 5.401 -0.446 1.00 98.62 268 ALA A C 1
ATOM 2012 O O . ALA A 1 268 ? -8.756 4.477 0.083 1.00 98.62 268 ALA A O 1
ATOM 2013 N N . ILE A 1 269 ? -7.763 6.478 0.257 1.00 98.50 269 ILE A N 1
ATOM 2014 C CA . ILE A 1 269 ? -8.136 6.671 1.667 1.00 98.50 269 ILE A CA 1
ATOM 2015 C C . ILE A 1 269 ? -9.647 6.905 1.801 1.00 98.50 269 ILE A C 1
ATOM 2017 O O . ILE A 1 269 ? -10.268 6.348 2.709 1.00 98.50 269 ILE A O 1
ATOM 2021 N N . TYR A 1 270 ? -10.260 7.687 0.907 1.00 96.88 270 TYR A N 1
ATOM 2022 C CA . TYR A 1 270 ? -11.717 7.844 0.889 1.00 96.88 270 TYR A CA 1
ATOM 2023 C C . TYR A 1 270 ? -12.432 6.521 0.655 1.00 96.88 270 TYR A C 1
ATOM 2025 O O . TYR A 1 270 ? -13.363 6.206 1.393 1.00 96.88 270 TYR A O 1
ATOM 2033 N N . ASN A 1 271 ? -11.963 5.717 -0.291 1.00 96.38 271 ASN A N 1
ATOM 2034 C CA . ASN A 1 271 ? -12.556 4.423 -0.590 1.00 96.38 271 ASN A CA 1
ATOM 2035 C C . ASN A 1 271 ? -12.413 3.441 0.582 1.00 96.38 271 ASN A C 1
ATOM 2037 O O . ASN A 1 271 ? -13.365 2.734 0.904 1.00 96.38 271 ASN A O 1
ATOM 2041 N N . ALA A 1 272 ? -11.296 3.479 1.318 1.00 97.00 272 ALA A N 1
ATOM 2042 C CA . ALA A 1 272 ? -11.142 2.703 2.552 1.00 97.00 272 ALA A CA 1
ATOM 2043 C C . ALA A 1 272 ? -12.172 3.078 3.633 1.00 97.00 272 ALA A C 1
ATOM 2045 O O . ALA A 1 272 ? -12.637 2.213 4.371 1.00 97.00 272 ALA A O 1
ATOM 2046 N N . LEU A 1 273 ? -12.514 4.365 3.742 1.00 95.31 273 LEU A N 1
ATOM 2047 C CA . LEU A 1 273 ? -13.488 4.882 4.707 1.00 95.31 273 LEU A CA 1
ATOM 2048 C C . LEU A 1 273 ? -14.941 4.626 4.270 1.00 95.31 273 LEU A C 1
ATOM 2050 O O . LEU A 1 273 ? -15.786 4.292 5.100 1.00 95.31 273 LEU A O 1
ATOM 2054 N N . ILE A 1 274 ? -15.238 4.800 2.980 1.00 94.38 274 ILE A N 1
ATOM 2055 C CA . ILE A 1 274 ? -16.584 4.656 2.405 1.00 94.38 274 ILE A CA 1
ATOM 2056 C C . ILE A 1 274 ? -16.964 3.183 2.250 1.00 94.38 274 ILE A C 1
ATOM 2058 O O . ILE A 1 274 ? -18.105 2.826 2.532 1.00 94.38 274 ILE A O 1
ATOM 2062 N N . GLY A 1 275 ? -16.024 2.338 1.821 1.00 92.88 275 GLY A N 1
ATOM 2063 C CA . GLY A 1 275 ? -16.234 0.901 1.637 1.00 92.88 275 GLY A CA 1
ATOM 2064 C C . GLY A 1 275 ? -16.279 0.108 2.944 1.00 92.88 275 GLY A C 1
ATOM 2065 O O . GLY A 1 275 ? -16.543 -1.092 2.926 1.00 92.88 275 GLY A O 1
ATOM 2066 N N . ALA A 1 276 ? -16.006 0.746 4.083 1.00 95.12 276 ALA A N 1
ATOM 2067 C CA . ALA A 1 276 ? -16.045 0.101 5.384 1.00 95.12 276 ALA A CA 1
ATOM 2068 C C . ALA A 1 276 ? -17.481 -0.143 5.881 1.00 95.12 276 ALA A C 1
ATOM 2070 O O . ALA A 1 276 ? -18.381 0.674 5.690 1.00 95.12 276 ALA A O 1
ATOM 2071 N N . GLU A 1 277 ? -17.668 -1.249 6.599 1.00 95.25 277 GLU A N 1
ATOM 2072 C CA . GLU A 1 277 ? -18.915 -1.606 7.291 1.00 95.25 277 GLU A CA 1
ATOM 2073 C C . GLU A 1 277 ? -18.719 -1.533 8.811 1.00 95.25 277 GLU A C 1
ATOM 2075 O O . GLU A 1 277 ? -17.585 -1.497 9.295 1.00 95.25 277 GLU A O 1
ATOM 2080 N N . ASP A 1 278 ? -19.794 -1.504 9.597 1.00 94.50 278 ASP A N 1
ATOM 2081 C CA . ASP A 1 278 ? -19.659 -1.508 11.053 1.00 94.50 278 ASP A CA 1
ATOM 2082 C C . ASP A 1 278 ? -19.001 -2.801 11.555 1.00 94.50 278 ASP A C 1
ATOM 2084 O O . ASP A 1 278 ? -19.120 -3.879 10.974 1.00 94.50 278 ASP A O 1
ATOM 2088 N N . MET A 1 279 ? -18.231 -2.685 12.635 1.00 94.81 279 MET A N 1
ATOM 2089 C CA . MET A 1 279 ? -17.541 -3.828 13.221 1.00 94.81 279 MET A CA 1
ATOM 2090 C C . MET A 1 279 ? -17.550 -3.738 14.740 1.00 94.81 279 MET A C 1
ATOM 2092 O O . MET A 1 279 ? -17.297 -2.682 15.326 1.00 94.81 279 MET A O 1
ATOM 2096 N N . GLU A 1 280 ? -17.817 -4.881 15.367 1.00 93.56 280 GLU A N 1
ATOM 2097 C CA . GLU A 1 280 ? -17.695 -5.082 16.804 1.00 93.56 280 GLU A CA 1
ATOM 2098 C C . GLU A 1 280 ? -16.454 -5.930 17.094 1.00 93.56 280 GLU A C 1
ATOM 2100 O O . GLU A 1 280 ? -16.320 -7.052 16.608 1.00 93.56 280 GLU A O 1
ATOM 2105 N N . GLY A 1 281 ? -15.532 -5.366 17.868 1.00 90.31 281 GLY A N 1
ATOM 2106 C CA . GLY A 1 281 ? -14.309 -6.022 18.304 1.00 90.31 281 GLY A CA 1
ATOM 2107 C C . GLY A 1 281 ? -14.429 -6.700 19.672 1.00 90.31 281 GLY A C 1
ATOM 2108 O O . GLY A 1 281 ? -15.480 -6.670 20.324 1.00 90.31 281 GLY A O 1
ATOM 2109 N N . PRO A 1 282 ? -13.318 -7.265 20.177 1.00 88.00 282 PRO A N 1
ATOM 2110 C CA . PRO A 1 282 ? -13.249 -7.790 21.534 1.00 88.00 282 PRO A CA 1
ATOM 2111 C C . PRO A 1 282 ? -13.647 -6.735 22.576 1.00 88.00 282 PRO A C 1
ATOM 2113 O O . PRO A 1 282 ? -13.349 -5.549 22.437 1.00 88.00 282 PRO A O 1
ATOM 2116 N N . ARG A 1 283 ? -14.277 -7.179 23.672 1.00 83.62 283 ARG A N 1
ATOM 2117 C CA . ARG A 1 283 ? -14.807 -6.316 24.753 1.00 83.62 283 ARG A CA 1
ATOM 2118 C C . ARG A 1 283 ? -15.984 -5.414 24.338 1.00 83.62 283 ARG A C 1
ATOM 2120 O O . ARG A 1 283 ? -16.302 -4.485 25.073 1.00 83.62 283 ARG A O 1
ATOM 2127 N N . GLY A 1 284 ? -16.636 -5.694 23.207 1.00 86.25 284 GLY A N 1
ATOM 2128 C CA . GLY A 1 284 ? -17.847 -4.990 22.767 1.00 86.25 284 GLY A CA 1
ATOM 2129 C C . GLY A 1 284 ? -17.591 -3.598 22.185 1.00 86.25 284 GLY A C 1
ATOM 2130 O O . GLY A 1 284 ? -18.505 -2.777 22.119 1.00 86.25 284 GLY A O 1
ATOM 2131 N N . VAL A 1 285 ? -16.347 -3.304 21.788 1.00 86.19 285 VAL A N 1
ATOM 2132 C CA . VAL A 1 285 ? -15.996 -2.038 21.131 1.00 86.19 285 VAL A CA 1
ATOM 2133 C C . VAL A 1 285 ? -16.627 -2.017 19.743 1.00 86.19 285 VAL A C 1
ATOM 2135 O O . VAL A 1 285 ? -16.312 -2.869 18.918 1.00 86.19 285 VAL A O 1
ATOM 2138 N N . LYS A 1 286 ? -17.488 -1.033 19.475 1.00 90.62 286 LYS A N 1
ATOM 2139 C CA . LYS A 1 286 ? -18.148 -0.846 18.176 1.00 90.62 286 LYS A CA 1
ATOM 2140 C C . LYS A 1 286 ? -17.593 0.368 17.462 1.00 90.62 286 LYS A C 1
ATOM 2142 O O . LYS A 1 286 ? -17.555 1.454 18.039 1.00 90.62 286 LYS A O 1
ATOM 2147 N N . ILE A 1 287 ? -17.206 0.185 16.207 1.00 92.25 287 ILE A N 1
ATOM 2148 C CA . ILE A 1 287 ? -16.744 1.258 15.331 1.00 92.25 287 ILE A CA 1
ATOM 2149 C C . ILE A 1 287 ? -17.628 1.278 14.087 1.00 92.25 287 ILE A C 1
ATOM 2151 O O . ILE A 1 287 ? -17.886 0.240 13.481 1.00 92.25 287 ILE A O 1
ATOM 2155 N N . TYR A 1 288 ? -18.090 2.472 13.723 1.00 91.56 288 TYR A N 1
ATOM 2156 C CA . TYR A 1 288 ? -19.053 2.686 12.646 1.00 91.56 288 TYR A CA 1
ATOM 2157 C C . TYR A 1 288 ? -18.386 3.303 11.410 1.00 91.56 288 TYR A C 1
ATOM 2159 O O . TYR A 1 288 ? -17.388 4.023 11.550 1.00 91.56 288 TYR A O 1
ATOM 2167 N N . PRO A 1 289 ? -18.930 3.066 10.207 1.00 92.12 289 PRO A N 1
ATOM 2168 C CA . PRO A 1 289 ? -18.461 3.717 8.991 1.00 92.12 289 PRO A CA 1
ATOM 2169 C C . PRO A 1 289 ? -18.862 5.198 8.946 1.00 92.12 289 PRO A C 1
ATOM 2171 O O . PRO A 1 289 ? -19.800 5.634 9.615 1.00 92.12 289 PRO A O 1
ATOM 2174 N N . CYS A 1 290 ? -18.163 5.986 8.130 1.00 85.31 290 CYS A N 1
ATOM 2175 C CA . CYS A 1 290 ? -18.350 7.440 8.045 1.00 85.31 290 CYS A CA 1
ATOM 2176 C C . CYS A 1 290 ? -19.483 7.888 7.103 1.00 85.31 290 CYS A C 1
ATOM 2178 O O . CYS A 1 290 ? -19.805 9.076 7.058 1.00 85.31 290 CYS A O 1
ATOM 2180 N N . GLY A 1 291 ? -20.094 6.966 6.346 1.00 78.75 291 GLY A N 1
ATOM 2181 C CA . GLY A 1 291 ? -20.973 7.293 5.216 1.00 78.75 291 GLY A CA 1
ATOM 2182 C C . GLY A 1 291 ? -22.130 8.240 5.555 1.00 78.75 291 GLY A C 1
ATOM 2183 O O . GLY A 1 291 ? -22.343 9.225 4.851 1.00 78.75 291 GLY A O 1
ATOM 2184 N N . GLN A 1 292 ? -22.848 8.000 6.656 1.00 74.06 292 GLN A N 1
ATOM 2185 C CA . GLN A 1 292 ? -23.971 8.859 7.063 1.00 74.06 292 GLN A CA 1
ATOM 2186 C C . GLN A 1 292 ? -23.512 10.257 7.503 1.00 74.06 292 GLN A C 1
ATOM 2188 O O . GLN A 1 292 ? -24.170 11.252 7.192 1.00 74.06 292 GLN A O 1
ATOM 2193 N N . ASP A 1 293 ? -22.380 10.339 8.205 1.00 75.38 293 ASP A N 1
ATOM 2194 C CA . ASP A 1 293 ? -21.830 11.603 8.693 1.00 75.38 293 ASP A CA 1
ATOM 2195 C C . ASP A 1 293 ? -21.325 12.461 7.526 1.00 75.38 293 ASP A C 1
ATOM 2197 O O . ASP A 1 293 ? -21.623 13.655 7.465 1.00 75.38 293 ASP A O 1
ATOM 2201 N N . ILE A 1 294 ? -20.646 11.853 6.549 1.00 75.25 294 ILE A N 1
ATOM 2202 C CA . ILE A 1 294 ? -20.188 12.551 5.342 1.00 75.25 294 ILE A CA 1
ATOM 2203 C C . ILE A 1 294 ? -21.380 13.045 4.510 1.00 75.25 294 ILE A C 1
ATOM 2205 O O . ILE A 1 294 ? -21.410 14.215 4.125 1.00 75.25 294 ILE A O 1
ATOM 2209 N N . GLN A 1 295 ? -22.391 12.197 4.277 1.00 71.06 295 GLN A N 1
ATOM 2210 C CA . GLN A 1 295 ? -23.591 12.572 3.514 1.00 71.06 295 GLN A CA 1
ATOM 2211 C C . GLN A 1 295 ? -24.301 13.789 4.106 1.00 71.06 295 GLN A C 1
ATOM 2213 O O . GLN A 1 295 ? -24.668 14.706 3.370 1.00 71.06 295 GLN A O 1
ATOM 2218 N N . ARG A 1 296 ? -24.475 13.826 5.432 1.00 73.06 296 ARG A N 1
ATOM 2219 C CA . ARG A 1 296 ? -25.143 14.945 6.114 1.00 73.06 296 ARG A CA 1
ATOM 2220 C C . ARG A 1 296 ? -24.423 16.276 5.895 1.00 73.06 296 ARG A C 1
ATOM 2222 O O . ARG A 1 296 ? -25.081 17.290 5.659 1.00 73.06 296 ARG A O 1
ATOM 2229 N N . HIS A 1 297 ? -23.094 16.279 5.945 1.00 69.56 297 HIS A N 1
ATOM 2230 C CA . HIS A 1 297 ? -22.304 17.512 5.904 1.00 69.56 297 HIS A CA 1
ATOM 2231 C C . HIS A 1 297 ? -21.984 17.980 4.482 1.00 69.56 297 HIS A C 1
ATOM 2233 O O . HIS A 1 297 ? -21.995 19.181 4.223 1.00 69.56 297 HIS A O 1
ATOM 2239 N N . LEU A 1 298 ? -21.762 17.061 3.540 1.00 68.88 298 LEU A N 1
ATOM 2240 C CA . LEU A 1 298 ? -21.516 17.427 2.142 1.00 68.88 298 LEU A CA 1
ATOM 2241 C C . LEU A 1 298 ? -22.812 17.704 1.373 1.00 68.88 298 LEU A C 1
ATOM 2243 O O . LEU A 1 298 ? -22.862 18.645 0.581 1.00 68.88 298 LEU A O 1
ATOM 2247 N N . GLY A 1 299 ? -23.879 16.941 1.634 1.00 56.47 299 GLY A N 1
ATOM 2248 C CA . GLY A 1 299 ? -25.182 17.156 1.001 1.00 56.47 299 GLY A CA 1
ATOM 2249 C C . GLY A 1 299 ? -25.763 18.529 1.337 1.00 56.47 299 GLY A C 1
ATOM 2250 O O . GLY A 1 299 ? -26.197 19.251 0.448 1.00 56.47 299 GLY A O 1
ATOM 2251 N N . SER A 1 300 ? -25.684 18.945 2.604 1.00 51.09 300 SER A N 1
ATOM 2252 C CA . SER A 1 300 ? -26.228 20.233 3.058 1.00 51.09 300 SER A CA 1
ATOM 2253 C C . SER A 1 300 ? -25.470 21.465 2.547 1.00 51.09 300 SER A C 1
ATOM 2255 O O . SER A 1 300 ? -26.084 22.521 2.401 1.00 51.09 300 SER A O 1
ATOM 2257 N N . GLN A 1 301 ? -24.168 21.349 2.257 1.00 49.81 301 GLN A N 1
ATOM 2258 C CA . GLN A 1 301 ? -23.337 22.477 1.816 1.00 49.81 301 GLN A CA 1
ATOM 2259 C C . GLN A 1 301 ? -23.258 22.640 0.291 1.00 49.81 301 GLN A C 1
ATOM 2261 O O . GLN A 1 301 ? -23.126 23.770 -0.177 1.00 49.81 301 GLN A O 1
ATOM 2266 N N . PHE A 1 302 ? -23.359 21.554 -0.487 1.00 46.06 302 PHE A N 1
ATOM 2267 C CA . PHE A 1 302 ? -23.160 21.595 -1.946 1.00 46.06 302 PHE A CA 1
ATOM 2268 C C . PHE A 1 302 ? -24.422 21.308 -2.775 1.00 46.06 302 PHE A C 1
ATOM 2270 O O . PHE A 1 302 ? -24.497 21.745 -3.922 1.00 46.06 302 PHE A O 1
ATOM 2277 N N . PHE A 1 303 ? -25.429 20.628 -2.216 1.00 44.03 303 PHE A N 1
ATOM 2278 C CA . PHE A 1 303 ? -26.623 20.186 -2.946 1.00 44.03 303 PHE A CA 1
ATOM 2279 C C . PHE A 1 303 ? -27.877 20.471 -2.109 1.00 44.03 303 PHE A C 1
ATOM 2281 O O . PHE A 1 303 ? -28.373 19.603 -1.398 1.00 44.03 303 PHE A O 1
ATOM 2288 N N . GLY A 1 304 ? -28.372 21.714 -2.131 1.00 36.22 304 GLY A N 1
ATOM 2289 C CA . GLY A 1 304 ? -29.542 22.114 -1.336 1.00 36.22 304 GLY A CA 1
ATOM 2290 C C . GLY A 1 304 ? -30.715 21.124 -1.440 1.00 36.22 304 GLY A C 1
ATOM 2291 O O . GLY A 1 304 ? -30.991 20.656 -2.532 1.00 36.22 304 GLY A O 1
ATOM 2292 N N . SER A 1 305 ? -31.346 20.820 -0.295 1.00 35.25 305 SER A N 1
ATOM 2293 C CA . SER A 1 305 ? -32.591 20.067 0.019 1.00 35.25 305 SER A CA 1
ATOM 2294 C C . SER A 1 305 ? -33.257 19.081 -0.971 1.00 35.25 305 SER A C 1
ATOM 2296 O O . SER A 1 305 ? -34.400 18.696 -0.721 1.00 35.25 305 SER A O 1
ATOM 2298 N N . GLU A 1 306 ? -32.626 18.637 -2.052 1.00 29.22 306 GLU A N 1
ATOM 2299 C CA . GLU A 1 306 ? -33.162 17.605 -2.940 1.00 29.22 306 GLU A CA 1
ATOM 2300 C C . GLU A 1 306 ? -32.622 16.216 -2.574 1.00 29.22 306 GLU A C 1
ATOM 2302 O O . GLU A 1 306 ? -31.453 16.065 -2.202 1.00 29.22 306 GLU A O 1
ATOM 2307 N N . PRO A 1 307 ? -33.463 15.170 -2.653 1.00 33.19 307 PRO A N 1
ATOM 2308 C CA . PRO A 1 307 ? -33.051 13.823 -2.320 1.00 33.19 307 PRO A CA 1
ATOM 2309 C C . PRO A 1 307 ? -32.153 13.248 -3.424 1.00 33.19 307 PRO A C 1
ATOM 2311 O O . PRO A 1 307 ? -32.585 13.012 -4.546 1.00 33.19 307 PRO A O 1
ATOM 2314 N N . PHE A 1 308 ? -30.932 12.916 -3.013 1.00 35.56 308 PHE A N 1
ATOM 2315 C CA . PHE A 1 308 ? -30.028 11.934 -3.612 1.00 35.56 308 PHE A CA 1
ATOM 2316 C C . PHE A 1 308 ? -29.312 12.271 -4.928 1.00 35.56 308 PHE A C 1
ATOM 2318 O O . PHE A 1 308 ? -29.792 12.070 -6.042 1.00 35.56 308 PHE A O 1
ATOM 2325 N N . VAL A 1 309 ? -28.018 12.523 -4.744 1.00 31.14 309 VAL A N 1
ATOM 2326 C CA . VAL A 1 309 ? -26.940 11.980 -5.567 1.00 31.14 309 VAL A CA 1
ATOM 2327 C C . VAL A 1 309 ? -26.230 10.956 -4.667 1.00 31.14 309 VAL A C 1
ATOM 2329 O O . VAL A 1 309 ? -25.735 11.323 -3.604 1.00 31.14 309 VAL A O 1
ATOM 2332 N N . THR A 1 310 ? -26.263 9.660 -5.001 1.00 31.69 310 THR A N 1
ATOM 2333 C CA . THR A 1 310 ? -25.484 8.631 -4.284 1.00 31.69 310 THR A CA 1
ATOM 2334 C C . THR A 1 310 ? -24.005 9.031 -4.268 1.00 31.69 310 THR A C 1
ATOM 2336 O O . THR A 1 310 ? -23.524 9.600 -5.245 1.00 31.69 310 THR A O 1
ATOM 2339 N N . LEU A 1 311 ? -23.272 8.755 -3.180 1.00 37.00 311 LEU A N 1
ATOM 2340 C CA . LEU A 1 311 ? -21.835 9.079 -3.068 1.00 37.00 311 LEU A CA 1
ATOM 2341 C C . LEU A 1 311 ? -20.999 8.541 -4.248 1.00 37.00 311 LEU A C 1
ATOM 2343 O O . LEU A 1 311 ? -20.010 9.165 -4.613 1.00 37.00 311 LEU A O 1
ATOM 2347 N N . GLU A 1 312 ? -21.462 7.473 -4.906 1.00 34.00 312 GLU A N 1
ATOM 2348 C CA . GLU A 1 312 ? -20.938 6.938 -6.178 1.00 34.00 312 GLU A CA 1
ATOM 2349 C C . GLU A 1 312 ? -20.841 7.965 -7.320 1.00 34.00 312 GLU A C 1
ATOM 2351 O O . GLU A 1 312 ? -20.096 7.770 -8.269 1.00 34.00 312 GLU A O 1
ATOM 2356 N N . LYS A 1 313 ? -21.602 9.062 -7.274 1.00 29.17 313 LYS A N 1
ATOM 2357 C CA . LYS A 1 313 ? -21.561 10.133 -8.282 1.00 29.17 313 LYS A CA 1
ATOM 2358 C C . LYS A 1 313 ? -20.661 11.310 -7.887 1.00 29.17 313 LYS A C 1
ATOM 2360 O O . LYS A 1 313 ? -20.393 12.155 -8.736 1.00 29.17 313 LYS A O 1
ATOM 2365 N N . LEU A 1 314 ? -20.223 11.394 -6.625 1.00 32.03 314 LEU A N 1
ATOM 2366 C CA . LEU A 1 314 ? -19.237 12.390 -6.166 1.00 32.03 314 LEU A CA 1
ATOM 2367 C C . LEU A 1 314 ? -17.800 11.957 -6.467 1.00 32.03 314 LEU A C 1
ATOM 2369 O O . LEU A 1 314 ? -16.922 12.802 -6.614 1.00 32.03 314 LEU A O 1
ATOM 2373 N N . LEU A 1 315 ? -17.592 10.650 -6.590 1.00 34.88 315 LEU A N 1
ATOM 2374 C CA . LEU A 1 315 ? -16.361 10.015 -7.026 1.00 34.88 315 LEU A CA 1
ATOM 2375 C C . LEU A 1 315 ? -16.711 9.218 -8.285 1.00 34.88 315 LEU A C 1
ATOM 2377 O O . LEU A 1 315 ? -17.122 8.067 -8.151 1.00 34.88 315 LEU A O 1
ATOM 2381 N N . PRO A 1 316 ? -16.666 9.803 -9.499 1.00 26.03 316 PRO A N 1
ATOM 2382 C CA . PRO A 1 316 ? -16.856 9.015 -10.704 1.00 26.03 316 PRO A CA 1
ATOM 2383 C C . PRO A 1 316 ? -15.695 8.022 -10.804 1.00 26.03 316 PRO A C 1
ATOM 2385 O O . PRO A 1 316 ? -14.643 8.326 -11.356 1.00 26.03 316 PRO A O 1
ATOM 2388 N N . CYS A 1 317 ? -15.899 6.822 -10.264 1.00 32.22 317 CYS A N 1
ATOM 2389 C CA . CYS A 1 317 ? -15.181 5.642 -10.697 1.00 32.22 317 CYS A CA 1
ATOM 2390 C C . CYS A 1 317 ? -15.550 5.450 -12.169 1.00 32.22 317 CYS A C 1
ATOM 2392 O O . CYS A 1 317 ? -16.595 4.882 -12.488 1.00 32.22 317 CYS A O 1
ATOM 2394 N N . GLU A 1 318 ? -14.728 5.949 -13.092 1.00 28.05 318 GLU A N 1
ATOM 2395 C CA . GLU A 1 318 ? -14.672 5.278 -14.383 1.00 28.05 318 GLU A CA 1
ATOM 2396 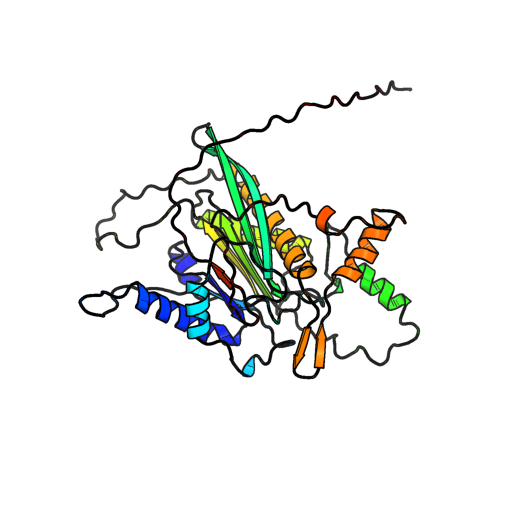C C . GLU A 1 318 ? -14.222 3.846 -14.086 1.00 28.05 318 GLU A C 1
ATOM 2398 O O . GLU A 1 318 ? -13.193 3.636 -13.444 1.00 28.05 318 GLU A O 1
ATOM 2403 N N . GLU A 1 319 ? -15.044 2.870 -14.478 1.00 31.84 319 GLU A N 1
ATOM 2404 C CA . GLU A 1 319 ? -14.730 1.444 -14.414 1.00 31.84 319 GLU A CA 1
ATOM 2405 C C . GLU A 1 319 ? -13.455 1.177 -15.224 1.00 31.84 319 GLU A C 1
ATOM 2407 O O . GLU A 1 319 ? -13.486 0.836 -16.406 1.00 31.84 319 GLU A O 1
ATOM 2412 N N . VAL A 1 320 ? -12.303 1.353 -14.588 1.00 31.42 320 VAL A N 1
ATOM 2413 C CA . VAL A 1 320 ? -11.016 0.950 -15.127 1.00 31.42 320 VAL A CA 1
ATOM 2414 C C . VAL A 1 320 ? -10.651 -0.332 -14.409 1.00 31.42 320 VAL A C 1
ATOM 2416 O O . VAL A 1 320 ? -10.132 -0.329 -13.295 1.00 31.42 320 VAL A O 1
ATOM 2419 N N . THR A 1 321 ? -10.965 -1.454 -15.058 1.00 25.92 321 THR A N 1
ATOM 2420 C CA . THR A 1 321 ? -10.394 -2.763 -14.730 1.00 25.92 321 THR A CA 1
ATOM 2421 C C . THR A 1 321 ? -8.900 -2.580 -14.491 1.00 25.92 321 THR A C 1
ATOM 2423 O O . THR A 1 321 ? -8.185 -2.146 -15.397 1.00 25.92 321 THR A O 1
ATOM 2426 N N . LEU A 1 322 ? -8.444 -2.885 -13.275 1.00 29.89 322 LEU A N 1
ATOM 2427 C CA . LEU A 1 322 ? -7.035 -2.928 -12.913 1.00 29.89 322 LEU A CA 1
ATOM 2428 C C . LEU A 1 322 ? -6.320 -3.869 -13.885 1.00 29.89 322 LEU A C 1
ATOM 2430 O O . LEU A 1 322 ? -6.313 -5.088 -13.735 1.00 29.89 322 LEU A O 1
ATOM 2434 N N . GLY A 1 323 ? -5.692 -3.291 -14.904 1.00 29.64 323 GLY A N 1
ATOM 2435 C CA . GLY A 1 323 ? -4.682 -3.974 -15.684 1.00 29.64 323 GLY A CA 1
ATOM 2436 C C . GLY A 1 323 ? -3.503 -4.284 -14.767 1.00 29.64 323 GLY A C 1
ATOM 2437 O O . GLY A 1 323 ? -2.569 -3.502 -14.659 1.00 29.64 323 GLY A O 1
ATOM 2438 N N . SER A 1 324 ? -3.535 -5.439 -14.104 1.00 33.50 324 SER A N 1
ATOM 2439 C CA . SER A 1 324 ? -2.391 -6.133 -13.489 1.00 33.50 324 SER A CA 1
ATOM 2440 C C . SER A 1 324 ? -1.649 -5.499 -12.294 1.00 33.50 324 SER A C 1
ATOM 2442 O O . SER A 1 324 ? -0.681 -6.104 -11.842 1.00 33.50 324 SER A O 1
ATOM 2444 N N . ALA A 1 325 ? -2.065 -4.350 -11.746 1.00 33.81 325 ALA A N 1
ATOM 2445 C CA . ALA A 1 325 ? -1.266 -3.650 -10.723 1.00 33.81 325 ALA A CA 1
ATOM 2446 C C . ALA A 1 325 ? -1.606 -3.983 -9.252 1.00 33.81 325 ALA A C 1
ATOM 2448 O O . ALA A 1 325 ? -0.714 -3.935 -8.405 1.00 33.81 325 ALA A O 1
ATOM 2449 N N . PHE A 1 326 ? -2.856 -4.334 -8.931 1.00 31.55 326 PHE A N 1
ATOM 2450 C CA . PHE A 1 326 ? -3.297 -4.648 -7.566 1.00 31.55 326 PHE A CA 1
ATOM 2451 C C . PHE A 1 326 ? -4.315 -5.790 -7.580 1.00 31.55 326 PHE A C 1
ATOM 2453 O O . PHE A 1 326 ? -5.121 -5.865 -8.503 1.00 31.55 326 PHE A O 1
ATOM 2460 N N . GLN A 1 327 ? -4.229 -6.702 -6.607 1.00 39.84 327 GLN A N 1
ATOM 2461 C CA . GLN A 1 327 ? -4.945 -7.982 -6.611 1.00 39.84 327 GLN A CA 1
ATOM 2462 C C . GLN A 1 327 ? -5.548 -8.277 -5.230 1.00 39.84 327 GLN A C 1
ATOM 2464 O O . GLN A 1 327 ? -4.874 -8.080 -4.221 1.00 39.84 327 GLN A O 1
ATOM 2469 N N . ALA A 1 328 ? -6.809 -8.722 -5.153 1.00 29.69 328 ALA A N 1
ATOM 2470 C CA . ALA A 1 328 ? -7.482 -9.031 -3.881 1.00 29.69 328 ALA A CA 1
ATOM 2471 C C . ALA A 1 328 ? -8.152 -10.409 -3.856 1.00 29.69 328 ALA A C 1
ATOM 2473 O O . ALA A 1 328 ? -8.484 -10.980 -4.892 1.00 29.69 328 ALA A O 1
ATOM 2474 N N . CYS A 1 329 ? -8.377 -10.917 -2.640 1.00 28.78 329 CYS A N 1
ATOM 2475 C CA . CYS A 1 329 ? -8.958 -12.229 -2.374 1.00 28.78 329 CYS A CA 1
ATOM 2476 C C . CYS A 1 329 ? -10.300 -12.147 -1.611 1.00 28.78 329 CYS A C 1
ATOM 2478 O O . CYS A 1 329 ? -10.586 -11.186 -0.894 1.00 28.78 329 CYS A O 1
ATOM 2480 N N . HIS A 1 330 ? -11.149 -13.162 -1.798 1.00 27.92 330 HIS A N 1
ATOM 2481 C CA . HIS A 1 330 ? -12.464 -13.323 -1.182 1.00 27.92 330 HIS A CA 1
ATOM 2482 C C . HIS A 1 330 ? -12.417 -14.305 0.009 1.00 27.92 330 HIS A C 1
ATOM 2484 O O . HIS A 1 330 ? -12.507 -15.500 -0.249 1.00 27.92 330 HIS A O 1
ATOM 2490 N N . HIS A 1 331 ? -12.435 -13.815 1.260 1.00 26.83 331 HIS A N 1
ATOM 2491 C CA . HIS A 1 331 ? -13.098 -14.351 2.476 1.00 26.83 331 HIS A CA 1
ATOM 2492 C C . HIS A 1 331 ? -12.627 -13.586 3.738 1.00 26.83 331 HIS A C 1
ATOM 2494 O O . HIS A 1 331 ? -11.619 -12.885 3.725 1.00 26.83 331 HIS A O 1
ATOM 2500 N N . SER A 1 332 ? -13.394 -13.682 4.831 1.00 26.02 332 SER A N 1
ATOM 2501 C CA . SER A 1 332 ? -13.401 -12.786 6.008 1.00 26.02 332 SER A CA 1
ATOM 2502 C C . SER A 1 332 ? -12.133 -12.721 6.886 1.00 26.02 332 SER A C 1
ATOM 2504 O O . SER A 1 332 ? -12.193 -12.147 7.968 1.00 26.02 332 SER A O 1
ATOM 2506 N N . TYR A 1 333 ? -11.000 -13.280 6.449 1.00 27.36 333 TYR A N 1
ATOM 2507 C CA . TYR A 1 333 ? -9.709 -13.238 7.158 1.00 27.36 333 TYR A CA 1
ATOM 2508 C C . TYR A 1 333 ? -8.496 -13.188 6.211 1.00 27.36 333 TYR A C 1
ATOM 2510 O O . TYR A 1 333 ? -7.394 -13.578 6.598 1.00 27.36 333 TYR A O 1
ATOM 2518 N N . ASP A 1 334 ? -8.679 -12.764 4.962 1.00 34.41 334 ASP A N 1
ATOM 2519 C CA . ASP A 1 334 ? -7.595 -12.820 3.981 1.00 34.41 334 ASP A CA 1
ATOM 2520 C C . ASP A 1 334 ? -6.624 -11.649 4.128 1.00 34.41 334 ASP A C 1
ATOM 2522 O O . ASP A 1 334 ? -6.992 -10.569 4.568 1.00 34.41 334 ASP A O 1
ATOM 2526 N N . ILE A 1 335 ? -5.364 -11.886 3.775 1.00 31.77 335 ILE A N 1
ATOM 2527 C CA . ILE A 1 335 ? -4.258 -10.924 3.746 1.00 31.77 335 ILE A CA 1
ATOM 2528 C C . ILE A 1 335 ? -4.263 -10.237 2.377 1.00 31.77 335 ILE A C 1
ATOM 2530 O O . ILE A 1 335 ? -4.566 -10.870 1.368 1.00 31.77 335 ILE A O 1
ATOM 2534 N N . LEU A 1 336 ? -3.927 -8.949 2.319 1.00 31.61 336 LEU A N 1
ATOM 2535 C CA . LEU A 1 336 ? -3.867 -8.216 1.055 1.00 31.61 336 LEU A CA 1
ATOM 2536 C C . LEU A 1 336 ? -2.492 -8.409 0.402 1.00 31.61 336 LEU A C 1
ATOM 2538 O O . L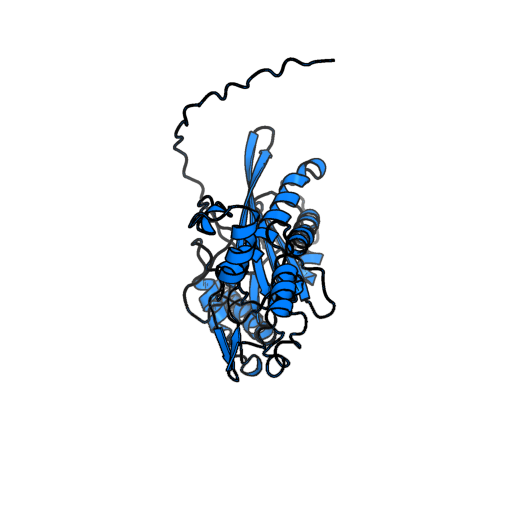EU A 1 336 ? -1.471 -8.141 1.045 1.00 31.61 336 LEU A O 1
ATOM 2542 N N . ILE A 1 337 ? -2.466 -8.891 -0.845 1.00 30.73 337 ILE A N 1
ATOM 2543 C CA . ILE A 1 337 ? -1.241 -9.359 -1.508 1.00 30.73 337 ILE A CA 1
ATOM 2544 C C . ILE A 1 337 ? -1.141 -8.798 -2.917 1.00 30.73 337 ILE A C 1
ATOM 2546 O O . ILE A 1 337 ? -2.064 -8.916 -3.713 1.00 30.73 337 ILE A O 1
ATOM 2550 N N . LEU A 1 338 ? 0.024 -8.237 -3.236 1.00 28.89 338 LEU A N 1
ATOM 2551 C CA . LEU A 1 338 ? 0.351 -7.752 -4.574 1.00 28.89 338 LEU A CA 1
ATOM 2552 C C . LEU A 1 338 ? 1.331 -8.709 -5.244 1.00 28.89 338 LEU A C 1
ATOM 2554 O O . LEU A 1 338 ? 2.518 -8.687 -4.902 1.00 28.89 338 LEU A O 1
ATOM 2558 N N . PRO A 1 339 ? 0.876 -9.571 -6.167 1.00 25.97 339 PRO A N 1
ATOM 2559 C CA . PRO A 1 339 ? 1.769 -10.392 -6.957 1.00 25.97 339 PRO A CA 1
ATOM 2560 C C . PRO A 1 339 ? 2.277 -9.617 -8.177 1.00 25.97 339 PRO A C 1
ATOM 2562 O O . PRO A 1 339 ? 1.606 -8.769 -8.761 1.00 25.97 339 PRO A O 1
ATOM 2565 N N . ILE A 1 340 ? 3.497 -9.954 -8.578 1.00 26.52 340 ILE A N 1
ATOM 2566 C CA . ILE A 1 340 ? 4.157 -9.446 -9.780 1.00 26.52 340 ILE A CA 1
ATOM 2567 C C . ILE A 1 340 ? 3.720 -10.340 -10.950 1.00 26.52 340 ILE A C 1
ATOM 2569 O O . ILE A 1 340 ? 4.108 -11.507 -10.990 1.00 26.52 340 ILE A O 1
ATOM 2573 N N . LEU A 1 341 ? 2.927 -9.828 -11.904 1.00 28.20 341 LEU A N 1
ATOM 2574 C CA . LEU A 1 341 ? 2.389 -10.633 -13.016 1.00 28.20 341 LEU A CA 1
ATOM 2575 C C . LEU A 1 341 ? 3.035 -10.381 -14.395 1.00 28.20 341 LEU A C 1
ATOM 2577 O O . LEU A 1 341 ? 3.452 -9.285 -14.785 1.00 28.20 341 LEU A O 1
ATOM 2581 N N . GLN A 1 342 ? 3.139 -11.475 -15.155 1.00 26.59 342 GLN A N 1
ATOM 2582 C CA . GLN A 1 342 ? 3.414 -11.557 -16.592 1.00 26.59 342 GLN A CA 1
ATOM 2583 C C . GLN A 1 342 ? 2.173 -11.158 -17.401 1.00 26.59 342 GLN A C 1
ATOM 2585 O O . GLN A 1 342 ? 1.148 -11.815 -17.277 1.00 26.59 342 GLN A O 1
ATOM 2590 N N . CYS A 1 343 ? 2.280 -10.162 -18.289 1.00 25.55 343 CYS A N 1
ATOM 2591 C CA . CYS A 1 343 ? 1.256 -9.899 -19.305 1.00 25.55 343 CYS A CA 1
ATOM 2592 C C . CYS A 1 343 ? 1.758 -10.290 -20.701 1.00 25.55 343 CYS A C 1
ATOM 2594 O O . CYS A 1 343 ? 2.827 -9.860 -21.136 1.00 25.55 343 CYS A O 1
ATOM 2596 N N . CYS A 1 344 ? 0.962 -11.123 -21.379 1.00 21.45 344 CYS A N 1
ATOM 2597 C CA . CYS A 1 344 ? 1.059 -11.427 -22.806 1.00 21.45 344 CYS A CA 1
ATOM 2598 C C . CYS A 1 344 ? 0.516 -10.255 -23.649 1.00 21.45 344 CYS A C 1
ATOM 2600 O O . CYS A 1 344 ? -0.454 -9.617 -23.237 1.00 21.45 344 CYS A O 1
ATOM 2602 N N . PRO A 1 345 ? 1.068 -9.995 -24.847 1.00 24.44 345 PRO A N 1
ATOM 2603 C CA . PRO A 1 345 ? 0.589 -8.944 -25.734 1.00 24.44 345 PRO A CA 1
ATOM 2604 C C . PRO A 1 345 ? -0.524 -9.494 -26.632 1.00 24.44 345 PRO A C 1
ATOM 2606 O O . PRO A 1 345 ? -0.287 -10.456 -27.356 1.00 24.44 345 PRO A O 1
ATOM 2609 N N . ASN A 1 346 ? -1.726 -8.914 -26.570 1.00 25.66 346 ASN A N 1
ATOM 2610 C CA . ASN A 1 346 ? -2.665 -8.721 -27.690 1.00 25.66 346 ASN A CA 1
ATOM 2611 C C . ASN A 1 346 ? -4.069 -8.428 -27.152 1.00 25.66 346 ASN A C 1
ATOM 2613 O O . ASN A 1 346 ? -4.700 -9.323 -26.602 1.00 25.66 346 ASN A O 1
ATOM 2617 N N . LEU A 1 347 ? -4.587 -7.223 -27.411 1.00 25.64 347 LEU A N 1
ATOM 2618 C CA . LEU A 1 347 ? -5.941 -7.021 -27.944 1.00 25.64 347 LEU A CA 1
ATOM 2619 C C . LEU A 1 347 ? -6.138 -5.550 -28.334 1.00 25.64 347 LEU A C 1
ATOM 2621 O O . LEU A 1 347 ? -6.337 -4.660 -27.515 1.00 25.64 347 LEU A O 1
ATOM 2625 N N . ILE A 1 348 ? -6.058 -5.325 -29.643 1.00 27.44 348 ILE A N 1
ATOM 2626 C CA . ILE A 1 348 ? -6.421 -4.092 -30.335 1.00 27.44 348 ILE A CA 1
ATOM 2627 C C . ILE A 1 348 ? -7.944 -4.074 -30.532 1.00 27.44 348 ILE A C 1
ATOM 2629 O O . ILE A 1 348 ? -8.498 -4.997 -31.126 1.00 27.44 348 ILE A O 1
ATOM 2633 N N . GLY A 1 349 ? -8.583 -2.957 -30.170 1.00 24.62 349 GLY A N 1
ATOM 2634 C CA . GLY A 1 349 ? -9.677 -2.375 -30.957 1.00 24.62 349 GLY A CA 1
ATOM 2635 C C . GLY A 1 349 ? -11.097 -2.442 -30.383 1.00 24.62 349 GLY A C 1
ATOM 2636 O O . GLY A 1 349 ? -11.731 -3.491 -30.387 1.00 24.62 349 GLY A O 1
ATOM 2637 N N . LYS A 1 350 ? -11.676 -1.266 -30.097 1.00 23.95 350 LYS A N 1
ATOM 2638 C CA . LYS A 1 350 ? -12.743 -0.634 -30.911 1.00 23.95 350 LYS A CA 1
ATOM 2639 C C . LYS A 1 350 ? -13.121 0.739 -30.336 1.00 23.95 350 LYS A C 1
ATOM 2641 O O . LYS A 1 350 ? -13.609 0.845 -29.220 1.00 23.95 350 LYS A O 1
ATOM 2646 N N . ARG A 1 351 ? -12.931 1.790 -31.144 1.00 25.73 351 ARG A N 1
ATOM 2647 C CA . ARG A 1 351 ? -13.405 3.162 -30.891 1.00 25.73 351 ARG A CA 1
ATOM 2648 C C . ARG A 1 351 ? -14.931 3.241 -31.024 1.00 25.73 351 ARG A C 1
ATOM 2650 O O . ARG A 1 351 ? -15.484 2.701 -31.984 1.00 25.73 351 ARG A O 1
ATOM 2657 N N . ARG A 1 352 ? -15.589 4.022 -30.163 1.00 24.31 352 ARG A N 1
ATOM 2658 C CA . ARG A 1 352 ? -16.868 4.681 -30.474 1.00 24.31 352 ARG A CA 1
ATOM 2659 C C . ARG A 1 352 ? -16.668 6.196 -30.436 1.00 24.31 352 ARG A C 1
ATOM 2661 O O . ARG A 1 352 ? -16.189 6.735 -29.449 1.00 24.31 352 ARG A O 1
ATOM 2668 N N . GLN A 1 353 ? -17.000 6.846 -31.552 1.00 26.00 353 GLN A N 1
ATOM 2669 C CA . GLN A 1 353 ? -17.119 8.299 -31.682 1.00 26.00 353 GLN A CA 1
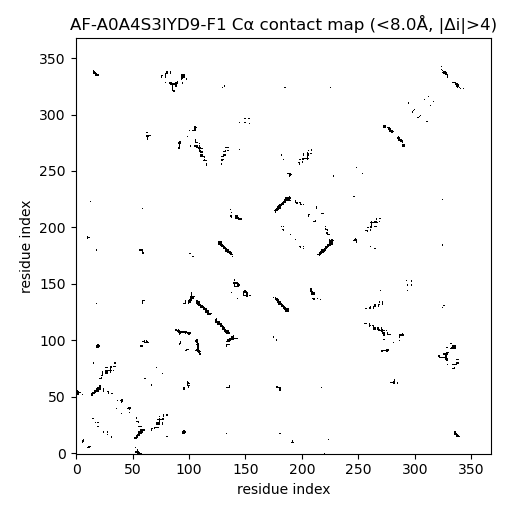ATOM 2670 C C . GLN A 1 353 ? -18.204 8.818 -30.733 1.00 26.00 353 GLN A C 1
ATOM 2672 O O . GLN A 1 353 ? -19.318 8.295 -30.752 1.00 26.00 353 GLN A O 1
ATOM 2677 N N . LEU A 1 354 ? -17.910 9.886 -29.991 1.00 24.77 354 LEU A N 1
ATOM 2678 C CA . LEU A 1 354 ? -18.938 10.753 -29.426 1.00 24.77 354 LEU A CA 1
ATOM 2679 C C . LEU A 1 354 ? -19.031 12.033 -30.260 1.00 24.77 354 LEU A C 1
ATOM 2681 O O . LEU A 1 354 ? -18.044 12.709 -30.542 1.00 24.77 354 LEU A O 1
ATOM 2685 N N . VAL A 1 355 ? -20.256 12.273 -30.714 1.00 24.75 355 VAL A N 1
ATOM 2686 C CA . VAL A 1 355 ? -20.726 13.411 -31.500 1.00 24.75 355 VAL A CA 1
ATOM 2687 C C . VAL A 1 355 ? -20.770 14.648 -30.600 1.00 24.75 355 VAL A C 1
ATOM 2689 O O . VAL A 1 355 ? -21.226 14.571 -29.462 1.00 24.75 355 VAL A O 1
ATOM 2692 N N . GLY A 1 356 ? -20.278 15.778 -31.110 1.00 22.62 356 GLY A N 1
ATOM 2693 C CA . GLY A 1 356 ? -20.192 17.037 -30.374 1.00 22.62 356 GLY A CA 1
ATOM 2694 C C . GLY A 1 356 ? -21.543 17.697 -30.089 1.00 22.62 356 GLY A C 1
ATOM 2695 O O . GLY A 1 356 ? -22.497 17.566 -30.855 1.00 22.62 356 GLY A O 1
ATOM 2696 N N . ILE A 1 357 ? -21.576 18.478 -29.009 1.00 24.53 357 ILE A N 1
ATOM 2697 C CA . ILE A 1 357 ? -22.621 19.463 -28.718 1.00 24.53 357 ILE A CA 1
ATOM 2698 C C . ILE A 1 357 ? -21.925 20.831 -28.611 1.00 24.53 357 ILE A C 1
ATOM 2700 O O . ILE A 1 357 ? -20.993 20.963 -27.817 1.00 24.53 357 ILE A O 1
ATOM 2704 N N . PRO A 1 358 ? -22.313 21.850 -29.401 1.00 26.09 358 PRO A N 1
ATOM 2705 C CA . PRO A 1 358 ? -21.704 23.171 -29.324 1.00 26.09 358 PRO A CA 1
ATOM 2706 C C . PRO A 1 358 ? -22.319 23.969 -28.167 1.00 26.09 358 PRO A C 1
ATOM 2708 O O . PRO A 1 358 ? -23.532 24.162 -28.114 1.00 26.09 358 PRO A O 1
ATOM 2711 N N . LEU A 1 359 ? -21.482 24.478 -27.262 1.00 26.59 359 LEU A N 1
ATOM 2712 C CA . LEU A 1 359 ? -21.889 25.480 -26.276 1.00 26.59 359 LEU A CA 1
ATOM 2713 C C . LEU A 1 359 ? -21.675 26.880 -26.862 1.00 26.59 359 LEU A C 1
ATOM 2715 O O . LEU A 1 359 ? -20.552 27.350 -27.028 1.00 26.59 359 LEU A O 1
ATOM 2719 N N . THR A 1 360 ? -22.778 27.546 -27.191 1.00 27.00 360 THR A N 1
ATOM 2720 C CA . THR A 1 360 ? -22.830 28.979 -27.499 1.00 27.00 360 THR A CA 1
ATOM 2721 C C . THR A 1 360 ? -22.586 29.806 -26.237 1.00 27.00 360 THR A C 1
ATOM 2723 O O . THR A 1 360 ? -23.338 29.696 -25.270 1.00 27.00 360 THR A O 1
ATOM 2726 N N . VAL A 1 361 ? -21.571 30.670 -26.267 1.00 27.70 361 VAL A N 1
ATOM 2727 C CA . VAL A 1 361 ? -21.266 31.654 -25.215 1.00 27.70 361 VAL A CA 1
ATOM 2728 C C . VAL A 1 361 ? -22.004 32.968 -25.519 1.00 27.70 361 VAL A C 1
ATOM 2730 O O . VAL A 1 361 ? -21.840 33.490 -26.625 1.00 27.70 361 VAL A O 1
ATOM 2733 N N . PRO A 1 362 ? -22.787 33.557 -24.593 1.00 28.09 362 PRO A N 1
ATOM 2734 C CA . PRO A 1 362 ? -23.323 34.900 -24.782 1.00 28.09 362 PRO A CA 1
ATOM 2735 C C . PRO A 1 362 ? -22.244 35.952 -24.499 1.00 28.09 362 PRO A C 1
ATOM 2737 O O . PRO A 1 362 ? -21.593 35.942 -23.456 1.00 28.09 362 PRO A O 1
ATOM 2740 N N . SER A 1 363 ? -22.081 36.892 -25.431 1.00 29.45 363 SER A N 1
ATOM 2741 C CA . SER A 1 363 ? -21.192 38.045 -25.296 1.00 29.45 363 SER A CA 1
ATOM 2742 C C . SER A 1 363 ? -21.674 38.997 -24.197 1.00 29.45 363 SER A C 1
ATOM 2744 O O . SER A 1 363 ? -22.789 39.516 -24.286 1.00 29.45 363 SER A O 1
ATOM 2746 N N . VAL A 1 364 ? -20.815 39.324 -23.233 1.00 32.69 364 VAL A N 1
ATOM 2747 C CA . VAL A 1 364 ? -21.033 40.469 -22.341 1.00 32.69 364 VAL A CA 1
ATOM 2748 C C . VAL A 1 364 ? -20.355 41.690 -22.962 1.00 32.69 364 VAL A C 1
ATOM 2750 O O . VAL A 1 364 ? -19.131 41.790 -23.011 1.00 32.69 364 VAL A O 1
ATOM 2753 N N . ARG A 1 365 ? -21.176 42.607 -23.489 1.00 30.05 365 ARG A N 1
ATOM 2754 C CA . ARG A 1 365 ? -20.778 43.982 -23.817 1.00 30.05 365 ARG A CA 1
ATOM 2755 C C . ARG A 1 365 ? -20.669 44.769 -22.513 1.00 30.05 365 ARG A C 1
ATOM 2757 O O . ARG A 1 365 ? -21.549 44.665 -21.664 1.00 30.05 365 ARG A O 1
ATOM 2764 N N . GLY A 1 366 ? -19.586 45.529 -22.382 1.00 30.45 366 GLY A N 1
ATOM 2765 C CA . GLY A 1 366 ? -19.283 46.323 -21.197 1.00 30.45 366 GLY A CA 1
ATOM 2766 C C . GLY A 1 366 ? -20.189 47.531 -20.993 1.00 30.45 366 GLY A C 1
ATOM 2767 O O . GLY A 1 366 ? -21.017 47.857 -21.843 1.00 30.45 366 GLY A O 1
ATOM 2768 N N . LEU A 1 367 ? -19.959 48.212 -19.873 1.00 31.45 367 LEU A N 1
ATOM 2769 C CA . LEU A 1 367 ? -20.375 49.584 -19.618 1.00 31.45 367 LEU A CA 1
ATOM 2770 C C . LEU A 1 367 ? -19.428 50.210 -18.581 1.00 31.45 367 LEU A C 1
ATOM 2772 O O . LEU A 1 367 ? -19.296 49.671 -17.487 1.00 31.45 367 LEU A O 1
ATOM 2776 N N . ALA A 1 368 ? -18.858 51.344 -19.008 1.00 35.97 368 ALA A N 1
ATOM 2777 C CA . ALA A 1 368 ? -18.224 52.453 -18.281 1.00 35.97 368 ALA A CA 1
ATOM 2778 C C . ALA A 1 368 ? -16.961 52.181 -17.450 1.00 35.97 368 ALA A C 1
ATOM 2780 O O . ALA A 1 368 ? -17.065 51.632 -16.334 1.00 35.97 368 ALA A O 1
#

Mean predicted aligned error: 11.39 Å

InterPro domains:
  IPR005321 Peptidase S58, DmpA [PF03576] (1-285)
  IPR005321 Peptidase S58, DmpA [PTHR36512] (1-288)
  IPR016117 ArgJ-like domain superfamily [SSF56266] (1-283)

Solvent-accessible surface area (backbone atoms only — not comparable to full-atom values): 20897 Å² total; per-residue (Å²): 104,46,36,52,71,52,35,72,73,68,52,57,88,87,55,52,45,38,39,31,35,62,71,31,46,64,29,45,46,50,6,54,48,53,43,46,50,72,71,68,29,43,83,88,81,67,46,78,92,79,87,84,66,53,32,35,39,48,35,69,25,66,68,40,35,71,54,88,70,49,78,60,44,30,65,56,38,34,51,32,60,73,52,42,38,54,51,82,63,67,40,0,58,28,36,38,10,42,40,20,46,24,30,76,18,16,10,2,15,13,54,32,66,32,81,38,86,42,72,60,97,84,40,82,43,79,30,44,25,33,21,38,31,38,35,18,32,51,51,37,58,44,30,26,56,97,76,39,58,52,18,42,54,52,51,55,51,50,61,67,66,46,82,81,66,84,86,80,72,73,80,76,75,70,71,70,47,32,8,29,38,39,43,36,36,27,52,46,37,58,50,53,74,52,27,56,55,40,24,58,20,35,56,54,9,39,38,55,40,40,46,81,75,53,93,67,32,54,73,46,63,42,43,52,53,67,53,67,84,81,75,95,74,71,79,91,58,97,64,87,81,78,86,81,80,76,74,61,68,56,79,92,68,44,60,62,60,36,50,28,31,14,53,10,30,33,47,4,50,50,36,5,29,61,50,16,57,69,47,73,16,67,95,72,41,72,38,47,39,43,56,68,63,50,47,59,59,52,38,65,75,77,47,70,98,62,91,78,78,60,71,69,69,79,52,75,74,71,90,67,79,48,79,62,68,50,24,34,68,95,60,102,81,37,48,35,32,36,66,90,74,90,82,83,92,85,85,88,86,85,91,78,90,81,82,87,80,88,82,84,79,83,82,84,79,84,82,134

Foldseek 3Di:
DWPVVVCVVPVDDDFWAWEAAPLQQVQLQVLRVVLCLVPPQDPPVSHDPDDDTDHYDHWHLVQAEPVVVNPDHSVLNNVFQVFWDLFDAQAALFANLNRADAQLFRFAKFKFKDWFWDDDVRDIDIKMKMKIKSHRFHHQQQFDDPQRSLSVVVVVVVVVVPPPPPDDPPPSVPPDGIEMEMEIEMQAFADSVVQVVLQVLLVLLCVSRRDDPDPNYHYYTGYDHLNDDDDPDDPDDPDDDDPDDTDHDDPVPCVRSSVRSSNRSNVRRVRRQQSHAWGAHPPRDIGHGCQVSCCVVCCVPPPPPDDDDPVCVVDVPPPDRRPQAFTYDDDNHHHGIRDNDDDDDDDDDDDDDDDDDDDDDDDDDDDD

Nearest PDB structures (foldseek):
  2drh-assembly1_D  TM=9.238E-01  e=2.191E-23  Pyrococcus horikoshii OT3
  5tzb-assembly2_H  TM=8.822E-01  e=2.741E-24  Burkholderia sp. LK4
  2drh-assembly1_C  TM=9.006E-01  e=3.161E-23  Pyrococcus horikoshii OT3
  1b65-assembly1_D  TM=8.902E-01  e=1.371E-22  Brucella anthropi
  3n5i-assembly1_D  TM=8.673E-01  e=1.681E-21  Sphingosinicella xenopeptidilytica

Radius of gyration: 23.18 Å; Cα contacts (8 Å, |Δi|>4): 706; chains: 1; bounding box: 67×84×63 Å

Organism: NCBI:txid1220188

Sequence (368 aa):
MTGSHWLDETGLLNSPIILTNSFSVGACYTGIYEYAVREYRDKESGLVDWFLLPVVAETCDLYLNDIGAMVVTPDMVVRGIDQANADFVKEGNTGGGTGMVCQGFKGGTGNASRIIDGLVFGAEVMYTVAALVQANYGAKRDLHFGGVPVGRLIAEQDAIATAEEESQREDARKAKDGSIIVVIATDAPLHPTQLQRLAKRATVGLSRVGGWGSNSSGDIFIAFSTAEKIPRAPDFSWKPRVEQNIAVVQDVTINALFEGAADATEEAIYNALIGAEDMEGPRGVKIYPCGQDIQRHLGSQFFGSEPFVTLEKLLPCEEVTLGSAFQACHHSYDILILPILQCCPNLIGKRRQLVGIPLTVPSVRGLA

pLDDT: mean 79.33, std 26.37, range [21.45, 98.88]